Protein AF-M7AVD5-F1 (afdb_monomer)

Organism: Chelonia mydas (NCBI:txid8469)

Structure (mmCIF, N/CA/C/O backbone):
data_AF-M7AVD5-F1
#
_entry.id   AF-M7AVD5-F1
#
loop_
_atom_site.group_PDB
_atom_site.id
_atom_site.type_symbol
_atom_site.label_atom_id
_atom_site.label_alt_id
_atom_site.label_comp_id
_atom_site.label_asym_id
_atom_site.label_entity_id
_atom_site.label_seq_id
_atom_site.pdbx_PDB_ins_code
_atom_site.Cartn_x
_atom_site.Cartn_y
_atom_site.Cartn_z
_atom_site.occupancy
_atom_site.B_iso_or_equiv
_atom_site.auth_seq_id
_atom_site.auth_comp_id
_atom_site.auth_asym_id
_atom_site.auth_atom_id
_atom_site.pdbx_PDB_model_num
ATOM 1 N N . MET A 1 1 ? 17.396 69.192 25.937 1.00 38.56 1 MET A N 1
ATOM 2 C CA . MET A 1 1 ? 18.788 69.596 26.206 1.00 38.56 1 MET A CA 1
ATOM 3 C C . MET A 1 1 ? 19.619 69.116 25.026 1.00 38.56 1 MET A C 1
ATOM 5 O O . MET A 1 1 ? 19.446 67.977 24.615 1.00 38.56 1 MET A O 1
ATOM 9 N N . GLU A 1 2 ? 20.344 70.057 24.434 1.00 35.72 2 GLU A N 1
ATOM 10 C CA . GLU A 1 2 ? 21.166 70.060 23.205 1.00 35.72 2 GLU A CA 1
ATOM 11 C C . GLU A 1 2 ? 22.108 68.841 23.034 1.00 35.72 2 GLU A C 1
ATOM 13 O O . GLU A 1 2 ? 22.578 68.306 24.032 1.00 35.72 2 GLU A O 1
ATOM 18 N N . LEU A 1 3 ? 22.185 68.227 21.830 1.00 39.38 3 LEU A N 1
ATOM 19 C CA . LEU A 1 3 ? 23.203 68.387 20.743 1.00 39.38 3 LEU A CA 1
ATOM 20 C C . LEU A 1 3 ? 24.628 67.930 21.170 1.00 39.38 3 LEU A C 1
ATOM 22 O O . LEU A 1 3 ? 25.066 68.269 22.256 1.00 39.38 3 LEU A O 1
ATOM 26 N N . VAL A 1 4 ? 25.437 67.148 20.431 1.00 40.50 4 VAL A N 1
ATOM 27 C CA . VAL A 1 4 ? 25.905 67.208 19.022 1.00 40.50 4 VAL A CA 1
ATOM 28 C C . VAL A 1 4 ? 26.571 65.856 18.651 1.00 40.50 4 VAL A C 1
ATOM 30 O O . VAL A 1 4 ? 27.194 65.247 19.519 1.00 40.50 4 VAL A O 1
ATOM 33 N N . GLY A 1 5 ? 26.557 65.430 17.372 1.00 37.81 5 GLY A N 1
ATOM 34 C CA . GLY A 1 5 ? 27.506 64.404 16.884 1.00 37.81 5 GLY A CA 1
ATOM 35 C C . GLY A 1 5 ? 27.268 63.793 15.489 1.00 37.81 5 GLY A C 1
ATOM 36 O O . GLY A 1 5 ? 26.979 62.611 15.394 1.00 37.81 5 GLY A O 1
ATOM 37 N N . SER A 1 6 ? 27.381 64.615 14.440 1.00 35.84 6 SER A N 1
ATOM 38 C CA . SER A 1 6 ? 27.756 64.390 13.015 1.00 35.84 6 SER A CA 1
ATOM 39 C C . SER A 1 6 ? 28.260 62.975 12.601 1.00 35.84 6 SER A C 1
ATOM 41 O O . SER A 1 6 ? 29.034 62.375 13.329 1.00 35.84 6 SER A O 1
ATOM 43 N N . THR A 1 7 ? 28.006 62.381 11.421 1.00 38.31 7 THR A N 1
ATOM 44 C CA . THR A 1 7 ? 28.016 62.894 10.031 1.00 38.31 7 THR A CA 1
ATOM 45 C C . THR A 1 7 ? 27.301 61.933 9.052 1.00 38.31 7 THR A C 1
ATOM 47 O O . THR A 1 7 ? 27.215 60.729 9.272 1.00 38.31 7 THR A O 1
ATOM 50 N N . LEU A 1 8 ? 26.803 62.520 7.959 1.00 35.47 8 LEU A N 1
ATOM 51 C CA . LEU A 1 8 ? 26.083 61.950 6.812 1.00 35.47 8 LEU A CA 1
ATOM 52 C C . LEU A 1 8 ? 26.955 61.083 5.882 1.00 35.47 8 LEU A C 1
ATOM 54 O O . LEU A 1 8 ? 28.114 61.412 5.654 1.00 35.47 8 LEU A O 1
ATOM 58 N N . THR A 1 9 ? 26.343 60.122 5.177 1.00 35.19 9 THR A N 1
ATOM 59 C CA . THR A 1 9 ? 26.184 60.211 3.704 1.00 35.19 9 THR A CA 1
ATOM 60 C C . THR A 1 9 ? 25.235 59.145 3.147 1.00 35.19 9 THR A C 1
ATOM 62 O O . THR A 1 9 ? 25.399 57.947 3.347 1.00 35.19 9 THR A O 1
ATOM 65 N N . ALA A 1 10 ? 24.221 59.633 2.432 1.00 36.25 10 ALA A N 1
ATOM 66 C CA . ALA A 1 10 ? 23.346 58.880 1.547 1.00 36.25 10 ALA A CA 1
ATOM 67 C C . ALA A 1 10 ? 24.037 58.641 0.195 1.00 36.25 10 ALA A C 1
ATOM 69 O O . ALA A 1 10 ? 24.929 59.395 -0.197 1.00 36.25 10 ALA A O 1
ATOM 70 N N . THR A 1 11 ? 23.590 57.645 -0.569 1.00 33.12 11 THR A N 1
ATOM 71 C CA . THR A 1 11 ? 23.965 57.527 -1.985 1.00 33.12 11 THR A CA 1
ATOM 72 C C . THR A 1 11 ? 22.782 57.022 -2.806 1.00 33.12 11 THR A C 1
ATOM 74 O O . THR A 1 11 ? 22.319 55.901 -2.625 1.00 33.12 11 THR A O 1
ATOM 77 N N . TYR A 1 12 ? 22.319 57.874 -3.722 1.00 31.23 12 TYR A N 1
ATOM 78 C CA . TY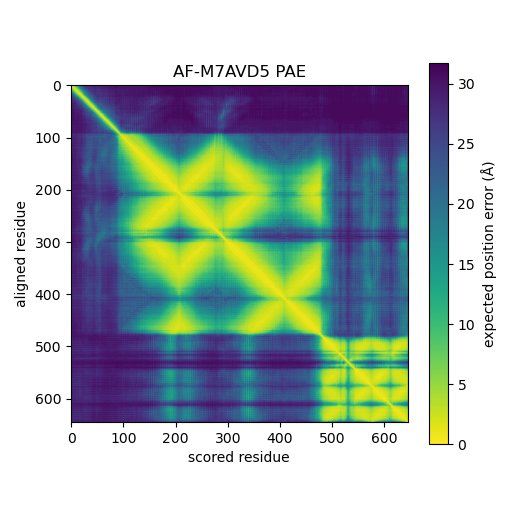R A 1 12 ? 21.482 57.533 -4.870 1.00 31.23 12 TYR A CA 1
ATOM 79 C C . TYR A 1 12 ? 22.213 57.978 -6.152 1.00 31.23 12 TYR A C 1
ATOM 81 O O . TYR A 1 12 ? 22.693 59.104 -6.222 1.00 31.23 12 TYR A O 1
ATOM 89 N N . ALA A 1 13 ? 22.230 57.070 -7.137 1.00 32.62 13 ALA A N 1
ATOM 90 C CA . ALA A 1 13 ? 22.280 57.248 -8.599 1.00 32.62 13 ALA A CA 1
ATOM 91 C C . ALA A 1 13 ? 23.453 57.994 -9.294 1.00 32.62 13 ALA A C 1
ATOM 93 O O . ALA A 1 13 ? 23.492 59.217 -9.334 1.00 32.62 13 ALA A O 1
ATOM 94 N N . HIS A 1 14 ? 24.296 57.254 -10.036 1.00 34.03 14 HIS A N 1
ATOM 95 C CA . HIS A 1 14 ? 24.237 57.141 -11.514 1.00 34.03 14 HIS A CA 1
ATOM 96 C C . HIS A 1 14 ? 25.253 56.094 -12.059 1.00 34.03 14 HIS A C 1
ATOM 98 O O . HIS A 1 14 ? 26.273 55.865 -11.411 1.00 34.03 14 HIS A O 1
ATOM 104 N N . PRO A 1 15 ? 25.012 55.453 -13.230 1.00 39.81 15 PRO A N 1
ATOM 105 C CA . PRO A 1 15 ? 25.784 54.298 -13.718 1.00 39.81 15 PRO A CA 1
ATOM 106 C C . PRO A 1 15 ? 26.650 54.557 -14.974 1.00 39.81 15 PRO A C 1
ATOM 108 O O . PRO A 1 15 ? 26.273 55.342 -15.846 1.00 39.81 15 PRO A O 1
ATOM 111 N N . ARG A 1 16 ? 27.759 53.804 -15.115 1.00 35.03 16 ARG A N 1
ATOM 112 C CA . ARG A 1 16 ? 28.437 53.393 -16.381 1.00 35.03 16 ARG A CA 1
ATOM 113 C C . ARG A 1 16 ? 29.648 52.471 -16.081 1.00 35.03 16 ARG A C 1
ATOM 115 O O . ARG A 1 16 ? 30.243 52.680 -15.030 1.00 35.03 16 ARG A O 1
ATOM 122 N N . PRO A 1 17 ? 30.168 51.627 -17.008 1.00 42.22 17 PRO A N 1
ATOM 123 C CA . PRO A 1 17 ? 29.560 50.804 -18.068 1.00 42.22 17 PRO A CA 1
ATOM 124 C C . PRO A 1 17 ? 29.868 49.276 -17.936 1.00 42.22 17 PRO A C 1
ATOM 126 O O . PRO A 1 17 ? 30.712 48.849 -17.160 1.00 42.22 17 PRO A O 1
ATOM 129 N N . THR A 1 18 ? 29.154 48.492 -18.755 1.00 38.62 18 THR A N 1
ATOM 130 C CA . THR A 1 18 ? 29.272 47.072 -19.214 1.00 38.62 18 THR A CA 1
ATOM 131 C C . THR A 1 18 ? 30.694 46.531 -19.524 1.00 38.62 18 THR A C 1
ATOM 133 O O . THR A 1 18 ? 31.583 47.375 -19.629 1.00 38.62 18 THR A O 1
ATOM 136 N N . PRO A 1 19 ? 30.937 45.219 -19.846 1.00 44.91 19 PRO A N 1
ATOM 137 C CA . PRO A 1 19 ? 29.983 44.164 -20.284 1.00 44.91 19 PRO A CA 1
ATOM 138 C C . PRO A 1 19 ? 30.159 42.738 -19.664 1.00 44.91 19 PRO A C 1
ATOM 140 O O . PRO A 1 19 ? 31.247 42.324 -19.289 1.00 44.91 19 PRO A O 1
ATOM 143 N N . THR A 1 20 ? 29.050 42.059 -19.329 1.00 34.69 20 THR A N 1
ATOM 144 C CA . THR A 1 20 ? 28.367 40.924 -20.023 1.00 34.69 20 THR A CA 1
ATOM 145 C C . THR A 1 20 ? 28.875 39.518 -19.681 1.00 34.69 20 THR A C 1
ATOM 147 O O . THR A 1 20 ? 29.971 39.139 -20.076 1.00 34.69 20 THR A O 1
ATOM 150 N N . ASN A 1 21 ? 28.018 38.711 -19.042 1.00 30.88 21 ASN A N 1
ATOM 151 C CA . ASN A 1 21 ? 27.423 37.499 -19.635 1.00 30.88 21 ASN A CA 1
ATOM 152 C C . ASN A 1 21 ? 26.519 36.806 -18.600 1.00 30.88 21 ASN A C 1
ATOM 154 O O . ASN A 1 21 ? 26.961 35.974 -17.816 1.00 30.88 21 ASN A O 1
ATOM 158 N N . PHE A 1 22 ? 25.236 37.172 -18.612 1.00 33.19 22 PHE A N 1
ATOM 159 C CA . PHE A 1 22 ? 24.146 36.390 -18.030 1.00 33.19 22 PHE A CA 1
ATOM 160 C C . PHE A 1 22 ? 23.340 35.811 -19.194 1.00 33.19 22 PHE A C 1
ATOM 162 O O . PHE A 1 22 ? 22.917 36.554 -20.078 1.00 33.19 22 PHE A O 1
ATOM 169 N N . LEU A 1 23 ? 23.131 34.498 -19.183 1.00 40.25 23 LEU A N 1
ATOM 170 C CA . LEU A 1 23 ? 22.138 33.822 -20.014 1.00 40.25 23 LEU A CA 1
ATOM 171 C C . LEU A 1 23 ? 20.784 33.865 -19.294 1.00 40.25 23 LEU A C 1
ATOM 173 O O . LEU A 1 23 ? 20.727 33.580 -18.095 1.00 40.25 23 LEU A O 1
ATOM 177 N N . PRO A 1 24 ? 19.693 34.144 -20.022 1.00 39.97 24 PRO A N 1
ATOM 178 C CA . PRO A 1 24 ? 18.481 33.368 -19.809 1.00 39.97 24 PRO A CA 1
ATOM 179 C C . PRO A 1 24 ? 17.849 32.867 -21.115 1.00 39.97 24 PRO A C 1
ATOM 181 O O . PRO A 1 24 ? 18.171 33.293 -22.222 1.00 39.97 24 PRO A O 1
ATOM 184 N N . ALA A 1 25 ? 16.956 31.904 -20.910 1.00 37.09 25 ALA A N 1
ATOM 185 C CA . ALA A 1 25 ? 16.244 31.082 -21.875 1.00 37.09 25 ALA A CA 1
ATOM 186 C C . ALA A 1 25 ? 15.448 31.845 -22.948 1.00 37.09 25 ALA A C 1
ATOM 188 O O . ALA A 1 25 ? 14.912 32.917 -22.688 1.00 37.09 25 ALA A O 1
ATOM 189 N N . ILE A 1 26 ? 15.271 31.208 -24.109 1.00 29.48 26 ILE A N 1
ATOM 190 C CA . ILE A 1 26 ? 13.985 30.758 -24.676 1.00 29.48 26 ILE A CA 1
ATOM 191 C C . ILE A 1 26 ? 14.269 30.083 -26.027 1.00 29.48 26 ILE A C 1
ATOM 193 O O . ILE A 1 26 ? 15.200 30.442 -26.739 1.00 29.48 26 ILE A O 1
ATOM 197 N N . SER A 1 27 ? 13.450 29.068 -26.298 1.00 37.88 27 SER A N 1
ATOM 198 C CA . SER A 1 27 ? 12.998 28.496 -27.565 1.00 37.88 27 SER A CA 1
ATOM 199 C C . SER A 1 27 ? 13.450 29.116 -28.897 1.00 37.88 27 SER A C 1
ATOM 201 O O . SER A 1 27 ? 13.664 30.312 -29.039 1.00 37.88 27 SER A O 1
ATOM 203 N N . THR A 1 28 ? 13.353 28.267 -29.925 1.00 35.06 28 THR A N 1
ATOM 204 C CA . THR A 1 28 ? 13.344 28.570 -31.369 1.00 35.06 28 THR A CA 1
ATOM 205 C C . THR A 1 28 ? 14.694 28.884 -32.014 1.00 35.06 28 THR A C 1
ATOM 207 O O . THR A 1 28 ? 15.083 30.033 -32.109 1.00 35.06 28 THR A O 1
ATOM 210 N N . MET A 1 29 ? 15.348 27.847 -32.552 1.00 32.09 29 MET A N 1
ATOM 211 C CA . MET A 1 29 ? 16.088 27.875 -33.830 1.00 32.09 29 MET A CA 1
ATOM 212 C C . MET A 1 29 ? 16.245 26.423 -34.312 1.00 32.09 29 MET A C 1
ATOM 214 O O . MET A 1 29 ? 17.202 25.731 -33.999 1.00 32.09 29 MET A O 1
ATOM 218 N N . ALA A 1 30 ? 15.209 25.845 -34.912 1.00 35.34 30 ALA A N 1
ATOM 219 C CA . ALA A 1 30 ? 15.134 25.726 -36.367 1.00 35.34 30 ALA A CA 1
ATOM 220 C C . ALA A 1 30 ? 15.980 26.735 -37.185 1.00 35.34 30 ALA A C 1
ATOM 222 O O . ALA A 1 30 ? 15.792 27.946 -37.121 1.00 35.34 30 ALA A O 1
ATOM 223 N N . SER A 1 31 ? 16.814 26.159 -38.054 1.00 32.69 31 SER A N 1
ATOM 224 C CA . SER A 1 31 ? 17.496 26.726 -39.229 1.00 32.69 31 SER A CA 1
ATOM 225 C C . SER A 1 31 ? 18.786 27.539 -39.020 1.00 32.69 31 SER A C 1
ATOM 227 O O . SER A 1 31 ? 18.778 28.653 -38.515 1.00 32.69 31 SER A O 1
ATOM 229 N N . SER A 1 32 ? 19.898 27.000 -39.539 1.00 28.66 32 SER A N 1
ATOM 230 C CA . SER A 1 32 ? 20.683 27.654 -40.600 1.00 28.66 32 SER A CA 1
ATOM 231 C C . SER A 1 32 ? 21.787 26.717 -41.119 1.00 28.66 32 SER A C 1
ATOM 233 O O . SER A 1 32 ? 22.949 26.839 -40.746 1.00 28.66 32 SER A O 1
ATOM 235 N N . TYR A 1 33 ? 21.443 25.825 -42.051 1.00 31.14 33 TYR A N 1
ATOM 236 C CA . TYR A 1 33 ? 22.344 25.548 -43.171 1.00 31.14 33 TYR A CA 1
ATOM 237 C C . TYR A 1 33 ? 21.675 26.104 -44.423 1.00 31.14 33 TYR A C 1
ATOM 239 O O . TYR A 1 33 ? 20.628 25.639 -44.871 1.00 31.14 33 TYR A O 1
ATOM 247 N N . LYS A 1 34 ? 22.257 27.192 -44.932 1.00 31.36 34 LYS A N 1
ATOM 248 C CA . LYS A 1 34 ? 21.858 27.841 -46.177 1.00 31.36 34 LYS A CA 1
ATOM 249 C C . LYS A 1 34 ? 22.024 26.862 -47.335 1.00 31.36 34 LYS A C 1
ATOM 251 O O . LYS A 1 34 ? 23.136 26.599 -47.779 1.00 31.36 34 LYS A O 1
ATOM 256 N N . ASN A 1 35 ? 20.890 26.427 -47.870 1.00 31.03 35 ASN A N 1
ATOM 257 C CA . ASN A 1 35 ? 20.761 26.001 -49.253 1.00 31.03 35 ASN A CA 1
ATOM 258 C C . ASN A 1 35 ? 21.130 27.157 -50.201 1.00 31.03 35 ASN A C 1
ATOM 260 O O . ASN A 1 35 ? 20.601 28.264 -50.090 1.00 31.03 35 ASN A O 1
ATOM 264 N N . ARG A 1 36 ? 21.976 26.869 -51.193 1.00 30.56 36 ARG A N 1
ATOM 265 C CA . ARG A 1 36 ? 21.891 27.466 -52.533 1.00 30.56 36 ARG A CA 1
ATOM 266 C C . ARG A 1 36 ? 21.645 26.332 -53.520 1.00 30.56 36 ARG A C 1
ATOM 268 O O . ARG A 1 36 ? 22.597 25.798 -54.064 1.00 30.56 36 ARG A O 1
ATOM 275 N N . PHE A 1 37 ? 20.380 26.018 -53.775 1.00 34.75 37 PHE A N 1
ATOM 276 C CA . PHE A 1 37 ? 19.940 25.485 -55.064 1.00 34.75 37 PHE A CA 1
ATOM 277 C C . PHE A 1 37 ? 18.554 26.064 -55.384 1.00 34.75 37 PHE A C 1
ATOM 279 O O . PHE A 1 37 ? 17.752 26.250 -54.465 1.00 34.75 37 PHE A O 1
ATOM 286 N N . PRO A 1 38 ? 18.292 26.441 -56.646 1.00 41.75 38 PRO A N 1
ATOM 287 C CA . PRO A 1 38 ? 17.075 27.143 -57.020 1.00 41.75 38 PRO A CA 1
ATOM 288 C C . PRO A 1 38 ? 15.863 26.205 -57.053 1.00 41.75 38 PRO A C 1
ATOM 290 O O . PRO A 1 38 ? 15.919 25.095 -57.578 1.00 41.75 38 PRO A O 1
ATOM 293 N N . HIS A 1 39 ? 14.761 26.711 -56.501 1.00 28.83 39 HIS A N 1
ATOM 294 C CA . HIS A 1 39 ? 13.412 26.159 -56.576 1.00 28.83 39 HIS A CA 1
ATOM 295 C C . HIS A 1 39 ? 12.885 26.086 -58.016 1.00 28.83 39 HIS A C 1
ATOM 297 O O . HIS A 1 39 ? 13.077 27.029 -58.777 1.00 28.83 39 HIS A O 1
ATOM 303 N N . TYR A 1 40 ? 12.090 25.055 -58.318 1.00 33.38 40 TYR A N 1
ATOM 304 C CA . TYR A 1 40 ? 10.681 25.231 -58.696 1.00 33.38 40 TYR A CA 1
ATOM 305 C C . TYR A 1 40 ? 9.860 23.985 -58.321 1.00 33.38 40 TYR A C 1
ATOM 307 O O . TYR A 1 40 ? 10.399 22.899 -58.127 1.00 33.38 40 TYR A O 1
ATOM 315 N N . SER A 1 41 ? 8.568 24.208 -58.111 1.00 28.72 41 SER A N 1
ATOM 316 C CA . SER A 1 41 ? 7.662 23.494 -57.210 1.00 28.72 41 SER A CA 1
ATOM 317 C C . SER A 1 41 ? 6.415 22.924 -57.913 1.00 28.72 41 SER A C 1
ATOM 319 O O . SER A 1 41 ? 6.153 23.255 -59.065 1.00 28.72 41 SER A O 1
ATOM 321 N N . LEU A 1 42 ? 5.630 22.166 -57.119 1.00 32.44 42 LEU A N 1
ATOM 322 C CA . LEU A 1 42 ? 4.251 21.652 -57.295 1.00 32.44 42 LEU A CA 1
ATOM 323 C C . LEU A 1 42 ? 4.088 20.269 -57.989 1.00 32.44 42 LEU A C 1
ATOM 325 O O . LEU A 1 42 ? 4.694 20.032 -59.019 1.00 32.44 42 LEU A O 1
ATOM 329 N N . THR A 1 43 ? 3.262 19.307 -57.525 1.00 30.28 43 THR A N 1
ATOM 330 C CA . THR A 1 43 ? 2.308 19.252 -56.390 1.00 30.28 43 THR A CA 1
ATOM 331 C C . THR A 1 43 ? 1.677 17.840 -56.224 1.00 30.28 43 THR A C 1
ATOM 333 O O . THR A 1 43 ? 1.374 17.201 -57.221 1.00 30.28 43 THR A O 1
ATOM 336 N N . HIS A 1 44 ? 1.478 17.402 -54.968 1.00 29.38 44 HIS A N 1
ATOM 337 C CA . HIS A 1 44 ? 0.552 16.391 -54.386 1.00 29.38 44 HIS A CA 1
ATOM 338 C C . HIS A 1 44 ? 0.027 15.143 -55.157 1.00 29.38 44 HIS A C 1
ATOM 340 O O . HIS A 1 44 ? -0.797 15.246 -56.056 1.00 29.38 44 HIS A O 1
ATOM 346 N N . SER A 1 45 ? 0.279 13.961 -54.562 1.00 30.28 45 SER A N 1
ATOM 347 C CA . SER A 1 45 ? -0.697 13.050 -53.894 1.00 30.28 45 SER A CA 1
ATOM 348 C C . SER A 1 45 ? -0.621 11.547 -54.248 1.00 30.28 45 SER A C 1
ATOM 350 O O . SER A 1 45 ? -0.718 11.154 -55.399 1.00 30.28 45 SER A O 1
ATOM 352 N N . LEU A 1 46 ? -0.501 10.760 -53.165 1.00 35.16 46 LEU A N 1
ATOM 353 C CA . LEU A 1 46 ? -1.099 9.452 -52.831 1.00 35.16 46 LEU A CA 1
ATOM 354 C C . LEU A 1 46 ? -0.966 8.215 -53.752 1.00 35.16 46 LEU A C 1
ATOM 356 O O . LEU A 1 46 ? -1.302 8.218 -54.927 1.00 35.16 46 LEU A O 1
ATOM 360 N N . SER A 1 47 ? -0.702 7.096 -53.058 1.00 28.14 47 SER A N 1
ATOM 361 C CA . SER A 1 47 ? -0.963 5.676 -53.376 1.00 28.14 47 SER A CA 1
ATOM 362 C C . SER A 1 47 ? 0.081 4.867 -54.178 1.00 28.14 47 SER A C 1
ATOM 364 O O . SER A 1 47 ? 0.456 5.185 -55.298 1.00 28.14 47 SER A O 1
ATOM 366 N N . LEU A 1 48 ? 0.533 3.779 -53.533 1.00 32.91 48 LEU A N 1
ATOM 367 C CA . LEU A 1 48 ? 1.211 2.572 -54.058 1.00 32.91 48 LEU A CA 1
ATOM 368 C C . LEU A 1 48 ? 0.405 1.919 -55.221 1.00 32.91 48 LEU A C 1
ATOM 370 O O . LEU A 1 48 ? -0.764 2.278 -55.355 1.00 32.91 48 LEU A O 1
ATOM 374 N N . PRO A 1 49 ? 0.848 0.843 -55.931 1.00 45.50 49 PRO A N 1
ATOM 375 C CA . PRO A 1 49 ? 2.176 0.238 -56.156 1.00 45.50 49 PRO A CA 1
ATOM 376 C C . PRO A 1 49 ? 2.473 -0.117 -57.654 1.00 45.50 49 PRO A C 1
ATOM 378 O O . PRO A 1 49 ? 1.588 -0.192 -58.491 1.00 45.50 49 PRO A O 1
ATOM 381 N N . TRP A 1 50 ? 3.724 -0.503 -57.941 1.00 25.73 50 TRP A N 1
ATOM 382 C CA . TRP A 1 50 ? 4.146 -1.472 -58.983 1.00 25.73 50 TRP A CA 1
ATOM 383 C C . TRP A 1 50 ? 4.046 -1.189 -60.514 1.00 25.73 50 TRP A C 1
ATOM 385 O O . TRP A 1 50 ? 2.981 -1.107 -61.110 1.00 25.73 50 TRP A O 1
ATOM 395 N N . ARG A 1 51 ? 5.236 -1.374 -61.127 1.00 34.94 51 ARG A N 1
ATOM 396 C CA . ARG A 1 51 ? 5.618 -1.957 -62.443 1.00 34.94 51 ARG A CA 1
ATOM 397 C C . ARG A 1 51 ? 5.802 -1.100 -63.714 1.00 34.94 51 ARG A C 1
ATOM 399 O O . ARG A 1 51 ? 5.196 -0.049 -63.860 1.00 34.94 51 ARG A O 1
ATOM 406 N N . PRO A 1 52 ? 6.720 -1.551 -64.612 1.00 51.22 52 PRO A N 1
ATOM 407 C CA . PRO A 1 52 ? 7.445 -0.697 -65.542 1.00 51.22 52 PRO A CA 1
ATOM 408 C C . PRO A 1 52 ? 6.907 -0.784 -66.975 1.00 51.22 52 PRO A C 1
ATOM 410 O O . PRO A 1 52 ? 6.454 -1.835 -67.425 1.00 51.22 52 PRO A O 1
ATOM 413 N N . SER A 1 53 ? 7.095 0.289 -67.735 1.00 30.17 53 SER A N 1
ATOM 414 C CA . SER A 1 53 ? 7.055 0.259 -69.198 1.00 30.17 53 SER A CA 1
ATOM 415 C C . SER A 1 53 ? 8.170 1.164 -69.722 1.00 30.17 53 SER A C 1
ATOM 417 O O . SER A 1 53 ? 8.154 2.375 -69.526 1.00 30.17 53 SER A O 1
ATOM 419 N N . THR A 1 54 ? 9.271 0.562 -70.166 1.00 36.25 54 THR A N 1
ATOM 420 C CA . THR A 1 54 ? 9.656 0.509 -71.586 1.00 36.25 54 THR A CA 1
ATOM 421 C C . THR A 1 54 ? 9.804 1.879 -72.236 1.00 36.25 54 THR A C 1
ATOM 423 O O . THR A 1 54 ? 8.831 2.425 -72.737 1.00 36.25 54 THR A O 1
ATOM 426 N N . TYR A 1 55 ? 11.044 2.350 -72.366 1.00 31.17 55 TYR A N 1
ATOM 427 C CA . TYR A 1 55 ? 11.460 3.024 -73.591 1.00 31.17 55 TYR A CA 1
ATOM 428 C C . TYR A 1 55 ? 12.933 2.735 -73.888 1.00 31.17 55 TYR A C 1
ATOM 430 O O . TYR A 1 55 ? 13.831 2.983 -73.089 1.00 31.17 55 TYR A O 1
ATOM 438 N N . TYR A 1 56 ? 13.137 2.168 -75.073 1.00 33.56 56 TYR A N 1
ATOM 439 C CA . TYR A 1 56 ? 14.406 2.040 -75.771 1.00 33.56 56 TYR A CA 1
ATOM 440 C C . TYR A 1 56 ? 15.100 3.406 -75.893 1.00 33.56 56 TYR A C 1
ATOM 442 O O . TYR A 1 56 ? 14.522 4.332 -76.461 1.00 33.56 56 TYR A O 1
ATOM 450 N N . LYS A 1 57 ? 16.393 3.476 -75.556 1.00 30.69 57 LYS A N 1
ATOM 451 C CA . LYS A 1 57 ? 17.394 3.883 -76.551 1.00 30.69 57 LYS A CA 1
ATOM 452 C C . LYS A 1 57 ? 18.795 3.398 -76.192 1.00 30.69 57 LYS A C 1
ATOM 454 O O . LYS A 1 57 ? 19.280 3.530 -75.078 1.00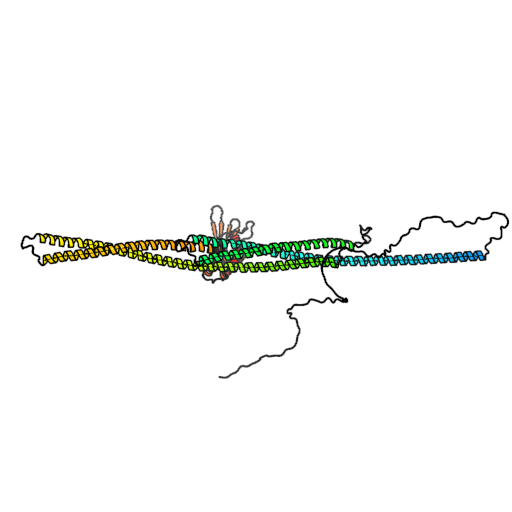 30.69 57 LYS A O 1
ATOM 459 N N . VAL A 1 58 ? 19.384 2.806 -77.218 1.00 34.38 58 VAL A N 1
ATOM 460 C CA . VAL A 1 58 ? 20.686 2.161 -77.328 1.00 34.38 58 VAL A CA 1
ATOM 461 C C . VAL A 1 58 ? 21.798 3.206 -77.414 1.00 34.38 58 VAL A C 1
ATOM 463 O O . VAL A 1 58 ? 21.686 4.132 -78.211 1.00 34.38 58 VAL A O 1
ATOM 466 N N . ALA A 1 59 ? 22.888 2.985 -76.675 1.00 30.34 59 ALA A N 1
ATOM 467 C CA . ALA A 1 59 ? 24.261 3.281 -77.097 1.00 30.34 59 ALA A CA 1
ATOM 468 C C . ALA A 1 59 ? 25.242 2.552 -76.160 1.00 30.34 59 ALA A C 1
ATOM 470 O O . ALA A 1 59 ? 25.778 3.126 -75.216 1.00 30.34 59 ALA A O 1
ATOM 471 N N . ALA A 1 60 ? 25.454 1.258 -76.405 1.00 34.41 60 ALA A N 1
ATOM 472 C CA . ALA A 1 60 ? 26.576 0.529 -75.829 1.00 34.41 60 ALA A CA 1
ATOM 473 C C . ALA A 1 60 ? 27.795 0.747 -76.734 1.00 34.41 60 ALA A C 1
ATOM 475 O O . ALA A 1 60 ? 27.824 0.251 -77.858 1.00 34.41 60 ALA A O 1
ATOM 476 N N . ILE A 1 61 ? 28.796 1.485 -76.256 1.00 36.00 61 ILE A N 1
ATOM 477 C CA . ILE A 1 61 ? 30.125 1.491 -76.869 1.00 36.00 61 ILE A CA 1
ATOM 478 C C . ILE A 1 61 ? 30.937 0.432 -76.130 1.00 36.00 61 ILE A C 1
ATOM 480 O O . ILE A 1 61 ? 31.420 0.655 -75.023 1.00 36.00 61 ILE A O 1
ATOM 484 N N . THR A 1 62 ? 31.042 -0.749 -76.733 1.00 33.91 62 THR A N 1
ATOM 485 C CA . THR A 1 62 ? 32.030 -1.766 -76.357 1.00 33.91 62 THR A CA 1
ATOM 486 C C . THR A 1 62 ? 33.266 -1.588 -77.245 1.00 33.91 62 THR A C 1
ATOM 488 O O . THR A 1 62 ? 33.119 -1.468 -78.464 1.00 33.91 62 THR A O 1
ATOM 491 N N . PRO A 1 63 ? 34.489 -1.577 -76.687 1.00 38.81 63 PRO A N 1
ATOM 492 C CA . PRO A 1 63 ? 35.704 -1.556 -77.487 1.00 38.81 63 PRO A CA 1
ATOM 493 C C . PRO A 1 63 ? 35.907 -2.940 -78.111 1.00 38.81 63 PRO A C 1
ATOM 495 O O . PRO A 1 63 ? 36.040 -3.946 -77.416 1.00 38.81 63 PRO A O 1
ATOM 498 N N . THR A 1 64 ? 35.906 -2.997 -79.441 1.00 33.06 64 THR A N 1
ATOM 499 C CA . THR A 1 64 ? 36.167 -4.234 -80.181 1.00 33.06 64 THR A CA 1
ATOM 500 C C . THR A 1 64 ? 37.677 -4.459 -80.246 1.00 33.06 64 THR A C 1
ATOM 502 O O . THR A 1 64 ? 38.376 -3.791 -81.003 1.00 33.06 64 THR A O 1
ATOM 505 N N . LEU A 1 65 ? 38.186 -5.407 -79.456 1.00 43.50 65 LEU A N 1
ATOM 506 C CA . LEU A 1 65 ? 39.463 -6.068 -79.725 1.00 43.50 65 LEU A CA 1
ATOM 507 C C . LEU A 1 65 ? 39.237 -7.054 -80.877 1.00 43.50 65 LEU A C 1
ATOM 509 O O . LEU A 1 65 ? 38.658 -8.120 -80.678 1.00 43.50 65 LEU A O 1
ATOM 513 N N . ALA A 1 66 ? 39.668 -6.687 -82.083 1.00 30.91 66 ALA A N 1
ATOM 514 C CA . ALA A 1 66 ? 39.705 -7.595 -83.223 1.00 30.91 66 ALA A CA 1
ATOM 515 C C . ALA A 1 66 ? 41.130 -8.161 -83.400 1.00 30.91 66 ALA A C 1
ATOM 517 O O . ALA A 1 66 ? 42.076 -7.383 -83.544 1.00 30.91 66 ALA A O 1
ATOM 518 N N . PRO A 1 67 ? 41.307 -9.495 -83.422 1.00 39.50 67 PRO A N 1
ATOM 519 C CA . PRO A 1 67 ? 42.550 -10.138 -83.824 1.00 39.50 67 PRO A CA 1
ATOM 520 C C . PRO A 1 67 ? 42.582 -10.271 -85.353 1.00 39.50 67 PRO A C 1
ATOM 522 O O . PRO A 1 67 ? 41.762 -10.976 -85.942 1.00 39.50 67 PRO A O 1
ATOM 525 N N . PHE A 1 68 ? 43.536 -9.624 -86.025 1.00 31.28 68 PHE A N 1
ATOM 526 C CA . PHE A 1 68 ? 43.739 -9.837 -87.460 1.00 31.28 68 PHE A CA 1
ATOM 527 C C . PHE A 1 68 ? 44.556 -11.110 -87.703 1.00 31.28 68 PHE A C 1
ATOM 529 O O . PHE A 1 68 ? 45.779 -11.089 -87.797 1.00 31.28 68 PHE A O 1
ATOM 536 N N . SER A 1 69 ? 43.852 -12.233 -87.846 1.00 33.94 69 SER A N 1
ATOM 537 C CA . SER A 1 69 ? 44.345 -13.396 -88.584 1.00 33.94 69 SER A CA 1
ATOM 538 C C . SER A 1 69 ? 43.181 -14.091 -89.293 1.00 33.94 69 SER A C 1
ATOM 540 O O . SER A 1 69 ? 42.305 -14.641 -88.628 1.00 33.94 69 SER A O 1
ATOM 542 N N . LYS A 1 70 ? 43.165 -14.041 -90.633 1.00 31.28 70 LYS A N 1
ATOM 543 C CA . LYS A 1 70 ? 42.983 -15.182 -91.554 1.00 31.28 70 LYS A CA 1
ATOM 544 C C . LYS A 1 70 ? 42.781 -14.715 -93.002 1.00 31.28 70 LYS A C 1
ATOM 546 O O . LYS A 1 70 ? 41.883 -13.951 -93.328 1.00 31.28 70 LYS A O 1
ATOM 551 N N . SER A 1 71 ? 43.655 -15.250 -93.848 1.00 30.94 71 SER A N 1
ATOM 552 C CA . SER A 1 71 ? 43.437 -15.693 -95.230 1.00 30.94 71 SER A CA 1
ATOM 553 C C . SER A 1 71 ? 41.972 -15.825 -95.691 1.00 30.94 71 SER A C 1
ATOM 555 O O . SER A 1 71 ? 41.209 -16.577 -95.091 1.00 30.94 71 SER A O 1
ATOM 557 N N . SER A 1 72 ? 41.605 -15.276 -96.851 1.00 31.59 72 SER A N 1
ATOM 558 C CA . SER A 1 72 ? 41.678 -15.984 -98.147 1.00 31.59 72 SER A CA 1
ATOM 559 C C . SER A 1 72 ? 40.903 -15.261 -99.268 1.00 31.59 72 SER A C 1
ATOM 561 O O . SER A 1 72 ? 39.765 -14.855 -99.093 1.00 31.59 72 SER A O 1
ATOM 563 N N . GLN A 1 73 ? 41.591 -15.150 -100.411 1.00 33.94 73 GLN A N 1
ATOM 564 C CA . GLN A 1 73 ? 41.138 -15.326 -101.801 1.00 33.94 73 GLN A CA 1
ATOM 565 C C . GLN A 1 73 ? 39.944 -14.540 -102.383 1.00 33.94 73 GLN A C 1
ATOM 567 O O . GLN A 1 73 ? 38.800 -14.647 -101.965 1.00 33.94 73 GLN A O 1
ATOM 572 N N . GLY A 1 74 ? 40.251 -13.873 -103.502 1.00 34.34 74 GLY A N 1
ATOM 573 C CA . GLY A 1 74 ? 39.334 -13.232 -104.447 1.00 34.34 74 GLY A CA 1
ATOM 574 C C . GLY A 1 74 ? 40.129 -12.346 -105.420 1.00 34.34 74 GLY A C 1
ATOM 575 O O . GLY A 1 74 ? 40.136 -11.135 -105.276 1.00 34.34 74 GLY A O 1
ATOM 576 N N . LEU A 1 75 ? 41.096 -12.903 -106.163 1.00 34.97 75 LEU A N 1
ATOM 577 C CA . LEU A 1 75 ? 40.984 -13.189 -107.606 1.00 34.97 75 LEU A CA 1
ATOM 578 C C . LEU A 1 75 ? 40.618 -11.968 -108.473 1.00 34.97 75 LEU A C 1
ATOM 580 O O . LEU A 1 75 ? 39.463 -11.790 -108.842 1.00 34.97 75 LEU A O 1
ATOM 584 N N . THR A 1 76 ? 41.640 -11.230 -108.923 1.00 33.72 76 THR A N 1
ATOM 585 C CA . THR A 1 76 ? 41.637 -10.548 -110.230 1.00 33.72 76 THR A CA 1
ATOM 586 C C . THR A 1 76 ? 43.001 -10.668 -110.927 1.00 33.72 76 THR A C 1
ATOM 588 O O . THR A 1 76 ? 43.991 -10.032 -110.589 1.00 33.72 76 THR A O 1
ATOM 591 N N . GLN A 1 77 ? 42.995 -11.561 -111.918 1.00 33.56 77 GLN A N 1
ATOM 592 C CA . GLN A 1 77 ? 43.654 -11.507 -113.226 1.00 33.56 77 GLN A CA 1
ATOM 593 C C . GLN A 1 77 ? 45.180 -11.314 -113.325 1.00 33.56 77 GLN A C 1
ATOM 595 O O . GLN A 1 77 ? 45.708 -10.258 -113.665 1.00 33.56 77 GLN A O 1
ATOM 600 N N . SER A 1 78 ? 45.861 -12.454 -113.204 1.00 33.50 78 SER A N 1
ATOM 601 C CA . SER A 1 78 ? 47.115 -12.757 -113.896 1.00 33.50 78 SER A CA 1
ATOM 602 C C . SER A 1 78 ? 46.944 -12.605 -115.418 1.00 33.50 78 SER A C 1
ATOM 604 O O . SER A 1 78 ? 46.127 -13.301 -116.026 1.00 33.50 78 SER A O 1
ATOM 606 N N . LYS A 1 79 ? 47.711 -11.704 -116.043 1.00 39.31 79 LYS A N 1
ATOM 607 C CA . LYS A 1 79 ? 47.999 -11.758 -117.483 1.00 39.31 79 LYS A CA 1
ATOM 608 C C . LYS A 1 79 ? 49.274 -12.575 -117.671 1.00 39.31 79 LYS A C 1
ATOM 610 O O . LYS A 1 79 ? 50.333 -12.195 -117.180 1.00 39.31 79 LYS A O 1
ATOM 615 N N . MET A 1 80 ? 49.140 -13.696 -118.379 1.00 34.25 80 MET A N 1
ATOM 616 C CA . MET A 1 80 ? 50.253 -14.525 -118.831 1.00 34.25 80 MET A CA 1
ATOM 617 C C . MET A 1 80 ? 51.277 -13.714 -119.637 1.00 34.25 80 MET A C 1
ATOM 619 O O . MET A 1 80 ? 50.920 -12.889 -120.478 1.00 34.25 80 MET A O 1
ATOM 623 N N . LEU A 1 81 ? 52.548 -14.038 -119.406 1.00 39.97 81 LEU A N 1
ATOM 624 C CA . LEU A 1 81 ? 53.677 -13.782 -120.297 1.00 39.97 81 LEU A CA 1
ATOM 625 C C . LEU A 1 81 ? 53.473 -14.479 -121.657 1.00 39.97 81 LEU A C 1
ATOM 627 O O . LEU A 1 81 ? 53.094 -15.652 -121.667 1.00 39.97 81 LEU A O 1
ATOM 631 N N . PRO A 1 82 ? 53.828 -13.852 -122.792 1.00 46.16 82 PRO A N 1
ATOM 632 C CA . PRO A 1 82 ? 54.190 -14.585 -123.993 1.00 46.16 82 PRO A CA 1
ATOM 633 C C . PRO A 1 82 ? 55.663 -15.011 -123.907 1.00 46.16 82 PRO A C 1
ATOM 635 O O . PRO A 1 82 ? 56.564 -14.184 -123.787 1.00 46.16 82 PRO A O 1
ATOM 638 N N . PHE A 1 83 ? 55.913 -16.314 -124.010 1.00 41.38 83 PHE A N 1
ATOM 639 C CA . PHE A 1 83 ? 57.216 -16.851 -124.387 1.00 41.38 83 PHE A CA 1
ATOM 640 C C . PHE A 1 83 ? 57.318 -16.828 -125.914 1.00 41.38 83 PHE A C 1
ATOM 642 O O . PHE A 1 83 ? 56.636 -17.632 -126.535 1.00 41.38 83 PHE A O 1
ATOM 649 N N . VAL A 1 84 ? 58.161 -15.961 -126.498 1.00 40.38 84 VAL A N 1
ATOM 650 C CA . VAL A 1 84 ? 59.028 -16.298 -127.649 1.00 40.38 84 VAL A CA 1
ATOM 651 C C . VAL A 1 84 ? 60.244 -15.351 -127.700 1.00 40.38 84 VAL A C 1
ATOM 653 O O . VAL A 1 84 ? 60.105 -14.133 -127.707 1.00 40.38 84 VAL A O 1
ATOM 656 N N . SER A 1 85 ? 61.412 -15.972 -127.880 1.00 38.06 85 SER A N 1
ATOM 657 C CA . SER A 1 85 ? 62.623 -15.498 -128.572 1.00 38.06 85 SER A CA 1
ATOM 658 C C . SER A 1 85 ? 63.751 -14.810 -127.791 1.00 38.06 85 SER A C 1
ATOM 660 O O . SER A 1 85 ? 63.751 -13.615 -127.507 1.00 38.06 85 SER A O 1
ATOM 662 N N . ASN A 1 86 ? 64.812 -15.598 -127.586 1.00 51.34 86 ASN A N 1
ATOM 663 C CA . ASN A 1 86 ? 66.189 -15.163 -127.375 1.00 51.34 86 ASN A CA 1
ATOM 664 C C . ASN A 1 86 ? 66.627 -14.151 -128.446 1.00 51.34 86 ASN A C 1
ATOM 666 O O . ASN A 1 86 ? 66.875 -14.552 -129.582 1.00 51.34 86 ASN A O 1
ATOM 670 N N . ARG A 1 87 ? 66.791 -12.877 -128.062 1.00 45.38 87 ARG A N 1
ATOM 671 C CA . ARG A 1 87 ? 67.865 -11.951 -128.498 1.00 45.38 87 ARG A CA 1
ATOM 672 C C . ARG A 1 87 ? 67.530 -10.516 -128.087 1.00 45.38 87 ARG A C 1
ATOM 674 O O . ARG A 1 87 ? 66.962 -9.775 -128.876 1.00 45.38 87 ARG A O 1
ATOM 681 N N . THR A 1 88 ? 67.910 -10.126 -126.870 1.00 41.00 88 THR A N 1
ATOM 682 C CA . THR A 1 88 ? 68.483 -8.801 -126.519 1.00 41.00 88 THR A CA 1
ATOM 683 C C . THR A 1 88 ? 68.717 -8.732 -125.007 1.00 41.00 88 THR A C 1
ATOM 685 O O . THR A 1 88 ? 68.043 -8.039 -124.255 1.00 41.00 88 THR A O 1
ATOM 688 N N . ALA A 1 89 ? 69.738 -9.455 -124.542 1.00 51.97 89 ALA A N 1
ATOM 689 C CA . ALA A 1 89 ? 70.518 -8.930 -123.431 1.00 51.97 89 ALA A CA 1
ATOM 690 C C . ALA A 1 89 ? 71.124 -7.594 -123.897 1.00 51.97 89 ALA A C 1
ATOM 692 O O . ALA A 1 89 ? 71.569 -7.526 -125.043 1.00 51.97 89 ALA A O 1
ATOM 693 N N . LEU A 1 90 ? 71.155 -6.591 -123.006 1.00 47.59 90 LEU A N 1
ATOM 694 C CA . LEU A 1 90 ? 71.867 -5.296 -123.091 1.00 47.59 90 LEU A CA 1
ATOM 695 C C . LEU A 1 90 ? 71.035 -3.992 -123.104 1.00 47.59 90 LEU A C 1
ATOM 697 O O . LEU A 1 90 ? 71.621 -2.957 -123.384 1.00 47.59 90 LEU A O 1
ATOM 701 N N . PHE A 1 91 ? 69.758 -3.965 -122.692 1.00 47.34 91 PHE A N 1
ATOM 702 C CA . PHE A 1 91 ? 69.077 -2.678 -122.392 1.00 47.34 91 PHE A CA 1
ATOM 703 C C . PHE A 1 91 ? 68.207 -2.652 -121.119 1.00 47.34 91 PHE A C 1
ATOM 705 O O . PHE A 1 91 ? 67.374 -1.771 -120.949 1.00 47.34 91 PHE A O 1
ATOM 712 N N . THR A 1 92 ? 68.449 -3.546 -120.158 1.00 58.00 92 THR A N 1
ATOM 713 C CA . THR A 1 92 ? 68.029 -3.345 -118.758 1.00 58.00 92 THR A CA 1
ATOM 714 C C . THR A 1 92 ? 69.246 -2.971 -117.930 1.00 58.00 92 THR A C 1
ATOM 716 O O . THR A 1 92 ? 69.832 -3.800 -117.233 1.00 58.00 92 THR A O 1
ATOM 719 N N . ARG A 1 93 ? 69.690 -1.726 -118.048 1.00 64.06 93 ARG A N 1
ATOM 720 C CA . ARG A 1 93 ? 70.618 -1.162 -117.076 1.00 64.06 93 ARG A CA 1
ATOM 721 C C . ARG A 1 93 ? 70.056 0.166 -116.632 1.00 64.06 93 ARG A C 1
ATOM 723 O O . ARG A 1 93 ? 70.026 1.111 -117.411 1.00 64.06 93 ARG A O 1
ATOM 730 N N . TYR A 1 94 ? 69.606 0.173 -115.380 1.00 58.84 94 TYR A N 1
ATOM 731 C CA . TYR A 1 94 ? 69.464 1.384 -114.592 1.00 58.84 94 TYR A CA 1
ATOM 732 C C . TYR A 1 94 ? 70.685 2.262 -114.867 1.00 58.84 94 TYR A C 1
ATOM 734 O O . TYR A 1 94 ? 71.827 1.800 -114.763 1.00 58.84 94 TYR A O 1
ATOM 742 N N . THR A 1 95 ? 70.450 3.492 -115.302 1.00 68.94 95 THR A N 1
ATOM 743 C CA . THR A 1 95 ? 71.525 4.470 -115.443 1.00 68.94 95 THR A CA 1
ATOM 744 C C . THR A 1 95 ? 72.111 4.768 -114.055 1.00 68.94 95 THR A C 1
ATOM 746 O O . THR A 1 95 ? 71.447 4.520 -113.044 1.00 68.94 95 THR A O 1
ATOM 749 N N . PRO A 1 96 ? 73.342 5.303 -113.944 1.00 73.94 96 PRO A N 1
ATOM 750 C CA . PRO A 1 96 ? 73.830 5.812 -112.665 1.00 73.94 96 PRO A CA 1
ATOM 751 C C . PRO A 1 96 ? 72.821 6.766 -112.009 1.00 73.94 96 PRO A C 1
ATOM 753 O O . PRO A 1 96 ? 72.636 6.693 -110.802 1.00 73.94 96 PRO A O 1
ATOM 756 N N . ASP A 1 97 ? 72.099 7.572 -112.798 1.00 75.56 97 ASP A N 1
ATOM 757 C CA . ASP A 1 97 ? 71.013 8.436 -112.317 1.00 75.56 97 ASP A CA 1
ATOM 758 C C . ASP A 1 97 ? 69.826 7.638 -111.746 1.00 75.56 97 ASP A C 1
ATOM 760 O O . ASP A 1 97 ? 69.328 7.978 -110.678 1.00 75.56 97 ASP A O 1
ATOM 764 N N . ASP A 1 98 ? 69.421 6.527 -112.371 1.00 75.25 98 ASP A N 1
ATOM 765 C CA . ASP A 1 98 ? 68.377 5.634 -111.839 1.00 75.25 98 ASP A CA 1
ATOM 766 C C . ASP A 1 98 ? 68.814 4.924 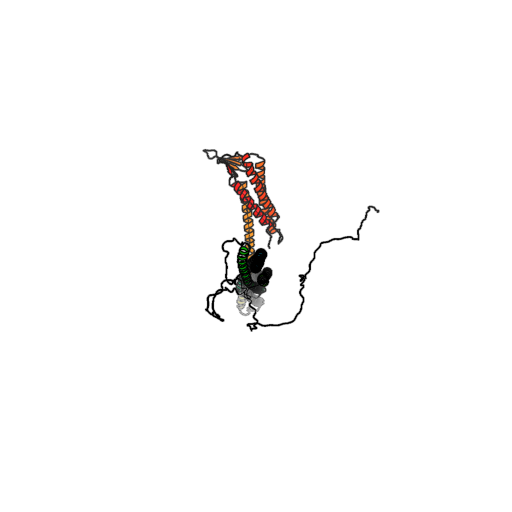-110.544 1.00 75.25 98 ASP A C 1
ATOM 768 O O . ASP A 1 98 ? 68.014 4.773 -109.618 1.00 75.25 98 ASP A O 1
ATOM 772 N N . TRP A 1 99 ? 70.089 4.528 -110.434 1.00 76.62 99 TRP A N 1
ATOM 773 C CA . TRP A 1 99 ? 70.673 3.980 -109.199 1.00 76.62 99 TRP A CA 1
ATOM 774 C C . TRP A 1 99 ? 70.749 5.046 -108.096 1.00 76.62 99 TRP A C 1
ATOM 776 O O . TRP A 1 99 ? 70.359 4.784 -106.957 1.00 76.62 99 TRP A O 1
ATOM 786 N N . TYR A 1 100 ? 71.179 6.271 -108.426 1.00 79.94 100 TYR A N 1
ATOM 787 C CA . TYR A 1 100 ? 71.182 7.405 -107.499 1.00 79.94 100 TYR A CA 1
ATOM 788 C C . TYR A 1 100 ? 69.758 7.768 -107.059 1.00 79.94 100 TYR A C 1
ATOM 790 O O . TYR A 1 100 ? 69.539 7.974 -105.868 1.00 79.94 100 TYR A O 1
ATOM 798 N N . ARG A 1 101 ? 68.772 7.778 -107.966 1.00 80.19 101 ARG A N 1
ATOM 799 C CA . ARG A 1 101 ? 67.353 8.029 -107.660 1.00 80.19 101 ARG A CA 1
ATOM 800 C C . ARG A 1 101 ? 66.735 6.934 -106.798 1.00 80.19 101 ARG A C 1
ATOM 802 O O . ARG A 1 101 ? 66.022 7.261 -105.852 1.00 80.19 101 ARG A O 1
ATOM 809 N N . SER A 1 102 ? 67.013 5.661 -107.078 1.00 82.12 102 SER A N 1
ATOM 810 C CA . SER A 1 102 ? 66.516 4.537 -106.275 1.00 82.12 102 SER A CA 1
ATOM 811 C C . SER A 1 102 ? 67.116 4.545 -104.870 1.00 82.12 102 SER A C 1
ATOM 813 O O . SER A 1 102 ? 66.367 4.484 -103.899 1.00 82.12 102 SER A O 1
ATOM 815 N N . ASN A 1 103 ? 68.433 4.733 -104.730 1.00 82.56 103 ASN A N 1
ATOM 816 C CA . ASN A 1 103 ? 69.055 4.846 -103.409 1.00 82.56 103 ASN A CA 1
ATOM 817 C C . ASN A 1 103 ? 68.604 6.100 -102.664 1.00 82.56 103 ASN A C 1
ATOM 819 O O . ASN A 1 103 ? 68.319 6.021 -101.477 1.00 82.56 103 ASN A O 1
ATOM 823 N N . LEU A 1 104 ? 68.453 7.240 -103.345 1.00 84.31 104 LEU A N 1
ATOM 824 C CA . LEU A 1 104 ? 67.895 8.452 -102.744 1.00 84.31 104 LEU A CA 1
ATOM 825 C C . LEU A 1 104 ? 66.449 8.239 -102.270 1.00 84.31 104 LEU A C 1
ATOM 827 O O . LEU A 1 104 ? 66.073 8.761 -101.223 1.00 84.31 104 LEU A O 1
ATOM 831 N N . THR A 1 105 ? 65.650 7.471 -103.013 1.00 83.75 105 THR A N 1
ATOM 832 C CA . THR A 1 105 ? 64.279 7.101 -102.629 1.00 83.75 105 THR A CA 1
ATOM 833 C C . THR A 1 105 ? 64.290 6.159 -101.428 1.00 83.75 105 THR A C 1
ATOM 835 O O . THR A 1 105 ? 63.646 6.468 -100.434 1.00 83.75 105 THR A O 1
ATOM 838 N N . ASN A 1 106 ? 65.111 5.107 -101.441 1.00 82.31 106 ASN A N 1
ATOM 839 C CA . ASN A 1 106 ? 65.275 4.185 -100.313 1.00 82.31 106 ASN A CA 1
ATOM 840 C C . ASN A 1 106 ? 65.795 4.895 -99.052 1.00 82.31 106 ASN A C 1
ATOM 842 O O . ASN A 1 106 ? 65.329 4.611 -97.953 1.00 82.31 106 ASN A O 1
ATOM 846 N N . TYR A 1 107 ? 66.724 5.850 -99.182 1.00 84.31 107 TYR A N 1
ATOM 847 C CA . TYR A 1 107 ? 67.188 6.670 -98.060 1.00 84.31 107 TYR A CA 1
ATOM 848 C C . TYR A 1 107 ? 66.069 7.564 -97.523 1.00 84.31 107 TYR A C 1
ATOM 850 O O . TYR A 1 107 ? 65.888 7.633 -96.312 1.00 84.31 107 TYR A O 1
ATOM 858 N N . LYS A 1 108 ? 65.274 8.200 -98.394 1.00 84.06 108 LYS A N 1
ATOM 859 C CA . LYS A 1 108 ? 64.109 9.001 -97.979 1.00 84.06 108 LYS A CA 1
ATOM 860 C C . LYS A 1 108 ? 63.022 8.152 -97.312 1.00 84.06 108 LYS A C 1
ATOM 862 O O . LYS A 1 108 ? 62.480 8.568 -96.290 1.00 84.06 108 LYS A O 1
ATOM 867 N N . GLU A 1 109 ? 62.714 6.974 -97.845 1.00 83.31 109 GLU A N 1
ATOM 868 C CA . GLU A 1 109 ? 61.745 6.031 -97.270 1.00 83.31 109 GLU A CA 1
ATOM 869 C C . GLU A 1 109 ? 62.231 5.472 -95.929 1.00 83.31 109 GLU A C 1
ATOM 871 O O . GLU A 1 109 ? 61.479 5.465 -94.954 1.00 83.31 109 GLU A O 1
ATOM 876 N N . SER A 1 110 ? 63.506 5.086 -95.840 1.00 82.31 110 SER A N 1
ATOM 877 C CA . SER A 1 110 ? 64.140 4.630 -94.601 1.00 82.31 110 SER A CA 1
ATOM 878 C C . SER A 1 110 ? 64.163 5.728 -93.538 1.00 82.31 110 SER A C 1
ATOM 880 O O . SER A 1 110 ? 63.826 5.456 -92.389 1.00 82.31 110 SER A O 1
ATOM 882 N N . GLU A 1 111 ? 64.508 6.969 -93.895 1.00 85.50 111 GLU A N 1
ATOM 883 C CA . GLU A 1 111 ? 64.478 8.108 -92.969 1.00 85.50 111 GLU A CA 1
ATOM 884 C C . GLU A 1 111 ? 63.053 8.434 -92.513 1.00 85.50 111 GLU A C 1
ATOM 886 O O . GLU A 1 111 ? 62.830 8.671 -91.326 1.00 85.50 111 GLU A O 1
ATOM 891 N N . THR A 1 112 ? 62.067 8.354 -93.411 1.00 87.00 112 THR A N 1
ATOM 892 C CA . THR A 1 112 ? 60.649 8.523 -93.055 1.00 87.00 112 THR A CA 1
ATOM 893 C C . THR A 1 112 ? 60.196 7.426 -92.086 1.00 87.00 112 THR A C 1
ATOM 895 O O . THR A 1 112 ? 59.611 7.728 -91.049 1.00 87.00 112 THR A O 1
ATOM 898 N N . SER A 1 113 ? 60.535 6.162 -92.360 1.00 86.31 113 SER A N 1
ATOM 899 C CA . SER A 1 113 ? 60.223 5.018 -91.494 1.00 86.31 113 SER A CA 1
ATOM 900 C C . SER A 1 113 ? 60.917 5.109 -90.126 1.00 86.31 113 SER A C 1
ATOM 902 O O . SER A 1 113 ? 60.272 4.917 -89.093 1.00 86.31 113 SER A O 1
ATOM 904 N N . ARG A 1 114 ? 62.208 5.479 -90.083 1.00 89.38 114 ARG A N 1
ATOM 905 C CA . ARG A 1 114 ? 62.956 5.740 -88.838 1.00 89.38 114 ARG A CA 1
ATOM 906 C C . ARG A 1 114 ? 62.320 6.863 -88.032 1.00 89.38 114 ARG A C 1
ATOM 908 O O . ARG A 1 114 ? 62.147 6.709 -86.827 1.00 89.38 114 ARG A O 1
ATOM 915 N N . HIS A 1 115 ? 61.954 7.969 -88.677 1.00 89.88 115 HIS A N 1
ATOM 916 C CA . HIS A 1 115 ? 61.329 9.106 -88.008 1.00 89.88 115 HIS A CA 1
ATOM 917 C C . HIS A 1 115 ? 59.938 8.751 -87.455 1.00 89.88 115 HIS A C 1
ATOM 919 O O . HIS A 1 115 ? 59.609 9.130 -86.331 1.00 89.88 115 HIS A O 1
ATOM 925 N N . SER A 1 116 ? 59.138 7.974 -88.192 1.00 89.56 116 SER A N 1
ATOM 926 C CA . SER A 1 116 ? 57.847 7.457 -87.722 1.00 89.56 116 SER A CA 1
ATOM 927 C C . SER A 1 116 ? 57.990 6.490 -86.542 1.00 89.56 116 SER A C 1
ATOM 929 O O . SER A 1 116 ? 57.239 6.607 -85.576 1.00 89.56 116 SER A O 1
ATOM 931 N N . ALA A 1 117 ? 58.960 5.571 -86.583 1.00 88.56 117 ALA A N 1
ATOM 932 C CA . ALA A 1 117 ? 59.233 4.643 -85.485 1.00 88.56 117 ALA A CA 1
ATOM 933 C C . ALA A 1 117 ? 59.775 5.361 -84.236 1.00 88.56 117 ALA A C 1
ATOM 935 O O . ALA A 1 117 ? 59.364 5.046 -83.120 1.00 88.56 117 ALA A O 1
ATOM 936 N N . GLU A 1 118 ? 60.650 6.356 -84.415 1.00 91.12 118 GLU A N 1
ATOM 937 C CA . GLU A 1 118 ? 61.157 7.206 -83.332 1.00 91.12 118 GLU A CA 1
ATOM 938 C C . GLU A 1 118 ? 60.019 7.979 -82.662 1.00 91.12 118 GLU A C 1
ATOM 940 O O . GLU A 1 118 ? 59.879 7.938 -81.441 1.00 91.12 118 GLU A O 1
ATOM 945 N N . ARG A 1 119 ? 59.158 8.622 -83.461 1.00 92.00 119 ARG A N 1
ATOM 946 C CA . ARG A 1 119 ? 57.980 9.334 -82.959 1.00 92.00 119 ARG A CA 1
ATOM 947 C C . ARG A 1 119 ? 57.042 8.397 -82.204 1.00 92.00 119 ARG A C 1
ATOM 949 O O . ARG A 1 119 ? 56.680 8.707 -81.078 1.00 92.00 119 ARG A O 1
ATOM 956 N N . LEU A 1 120 ? 56.723 7.225 -82.763 1.00 92.50 120 LEU A N 1
ATOM 957 C CA . LEU A 1 120 ? 55.898 6.219 -82.091 1.00 92.50 120 LEU A CA 1
ATOM 958 C C . LEU A 1 120 ? 56.511 5.782 -80.756 1.00 92.50 120 LEU A C 1
ATOM 960 O O . LEU A 1 120 ? 55.785 5.634 -79.777 1.00 92.50 120 LEU A O 1
ATOM 964 N N . ARG A 1 121 ? 57.834 5.592 -80.688 1.00 93.50 121 ARG A N 1
ATOM 965 C CA . ARG A 1 121 ? 58.529 5.224 -79.448 1.00 93.50 121 ARG A CA 1
ATOM 966 C C . ARG A 1 121 ? 58.435 6.329 -78.398 1.00 93.50 121 ARG A C 1
ATOM 968 O O . ARG A 1 121 ? 58.131 6.029 -77.246 1.00 93.50 121 ARG A O 1
ATOM 975 N N . VAL A 1 122 ? 58.681 7.582 -78.784 1.00 93.88 122 VAL A N 1
ATOM 976 C CA . VAL A 1 122 ? 58.568 8.743 -77.886 1.00 93.88 122 VAL A CA 1
ATOM 977 C C . VAL A 1 122 ? 57.125 8.913 -77.405 1.00 93.88 122 VAL A C 1
ATOM 979 O O . VAL A 1 122 ? 56.900 9.017 -76.200 1.00 93.88 122 VAL A O 1
ATOM 982 N N . ASP A 1 123 ? 56.149 8.849 -78.312 1.00 93.56 123 ASP A N 1
ATOM 983 C CA . ASP A 1 123 ? 54.722 8.972 -77.996 1.00 93.56 123 ASP A CA 1
ATOM 984 C C . ASP A 1 123 ? 54.236 7.823 -77.103 1.00 93.56 123 ASP A C 1
ATOM 986 O O . ASP A 1 123 ? 53.504 8.054 -76.143 1.00 93.56 123 ASP A O 1
ATOM 990 N N . THR A 1 124 ? 54.683 6.589 -77.361 1.00 93.12 124 THR A N 1
ATOM 991 C CA . THR A 1 124 ? 54.356 5.416 -76.532 1.00 93.12 124 THR A CA 1
ATOM 992 C C . THR A 1 124 ? 54.983 5.531 -75.145 1.00 93.12 124 THR A C 1
ATOM 994 O O . THR A 1 124 ? 54.306 5.287 -74.152 1.00 93.12 124 THR A O 1
ATOM 997 N N . SER A 1 125 ? 56.252 5.942 -75.052 1.00 94.12 125 SER A N 1
ATOM 998 C CA . SER A 1 125 ? 56.937 6.146 -73.768 1.00 94.12 125 SER A CA 1
ATOM 999 C C . SER A 1 125 ? 56.245 7.222 -72.928 1.00 94.12 125 SER A C 1
ATOM 1001 O O . SER A 1 125 ? 55.962 7.008 -71.749 1.00 94.12 125 SER A O 1
ATOM 1003 N N . ARG A 1 126 ? 55.872 8.346 -73.556 1.00 94.44 126 ARG A N 1
ATOM 1004 C CA . ARG A 1 126 ? 55.072 9.398 -72.919 1.00 94.44 126 ARG A CA 1
ATOM 1005 C C . ARG A 1 126 ? 53.705 8.877 -72.479 1.00 94.44 126 ARG A C 1
ATOM 1007 O O . ARG A 1 126 ? 53.305 9.118 -71.348 1.00 94.44 126 ARG A O 1
ATOM 1014 N N . MET A 1 127 ? 53.009 8.132 -73.337 1.00 95.06 127 MET A N 1
ATOM 1015 C CA . MET A 1 127 ? 51.708 7.551 -73.005 1.00 95.06 127 MET A CA 1
ATOM 1016 C C . MET A 1 127 ? 51.798 6.606 -71.802 1.00 95.06 127 MET A C 1
ATOM 1018 O O . MET A 1 127 ? 50.934 6.669 -70.935 1.00 95.06 127 MET A O 1
ATOM 1022 N N . ILE A 1 128 ? 52.830 5.760 -71.722 1.00 93.75 128 ILE A N 1
ATOM 1023 C CA . ILE A 1 128 ? 53.062 4.881 -70.567 1.00 93.75 128 ILE A CA 1
ATOM 1024 C C . ILE A 1 128 ? 53.229 5.719 -69.297 1.00 93.75 128 ILE A C 1
ATOM 1026 O O . ILE A 1 128 ? 52.535 5.468 -68.319 1.00 93.75 128 ILE A O 1
ATOM 1030 N N . GLN A 1 129 ? 54.069 6.758 -69.326 1.00 94.06 129 GLN A N 1
ATOM 1031 C CA . GLN A 1 129 ? 54.276 7.640 -68.171 1.00 94.06 129 GLN A CA 1
ATOM 1032 C C . GLN A 1 129 ? 52.989 8.362 -67.746 1.00 94.06 129 GLN A C 1
ATOM 1034 O O . GLN A 1 129 ? 52.641 8.350 -66.565 1.00 94.06 129 GLN A O 1
ATOM 1039 N N . ASP A 1 130 ? 52.251 8.934 -68.701 1.00 94.25 130 ASP A N 1
ATOM 1040 C CA . ASP A 1 130 ? 50.985 9.626 -68.444 1.00 94.25 130 ASP A CA 1
ATOM 1041 C C . ASP A 1 130 ? 49.949 8.662 -67.831 1.00 94.25 130 ASP A C 1
ATOM 1043 O O . ASP A 1 130 ? 49.223 9.015 -66.895 1.00 94.25 130 ASP A O 1
ATOM 1047 N N . LYS A 1 131 ? 49.882 7.416 -68.324 1.00 95.81 131 LYS A N 1
ATOM 1048 C CA . LYS A 1 131 ? 48.960 6.386 -67.816 1.00 95.81 131 LYS A CA 1
ATOM 1049 C C . LYS A 1 131 ? 49.391 5.814 -66.469 1.00 95.81 131 LYS A C 1
ATOM 1051 O O . LYS A 1 131 ? 48.521 5.577 -65.628 1.00 95.81 131 LYS A O 1
ATOM 1056 N N . ASP A 1 132 ? 50.685 5.664 -66.216 1.00 94.06 132 ASP A N 1
ATOM 1057 C CA . ASP A 1 132 ? 51.218 5.272 -64.909 1.00 94.06 132 ASP A CA 1
ATOM 1058 C C . ASP A 1 132 ? 50.923 6.344 -63.858 1.00 94.06 132 ASP A C 1
ATOM 1060 O O . ASP A 1 132 ? 50.459 6.032 -62.757 1.00 94.06 132 ASP A O 1
ATOM 1064 N N . GLN A 1 133 ? 51.123 7.620 -64.202 1.00 94.50 133 GLN A N 1
ATOM 1065 C CA . GLN A 1 133 ? 50.787 8.735 -63.321 1.00 94.50 133 GLN A CA 1
ATOM 1066 C C . GLN A 1 133 ? 49.282 8.784 -63.040 1.00 94.50 133 GLN A C 1
ATOM 1068 O O . GLN A 1 133 ? 48.883 8.914 -61.881 1.00 94.50 133 GLN A O 1
ATOM 1073 N N . GLN A 1 134 ? 48.446 8.632 -64.073 1.00 95.56 134 GLN A N 1
ATOM 1074 C CA . GLN A 1 134 ? 46.994 8.578 -63.912 1.00 95.56 134 GLN A CA 1
ATOM 1075 C C . GLN A 1 134 ? 46.568 7.416 -63.003 1.00 95.56 134 GLN A C 1
ATOM 1077 O O . GLN A 1 134 ? 45.740 7.612 -62.118 1.00 95.56 134 GLN A O 1
ATOM 1082 N N . THR A 1 135 ? 47.156 6.230 -63.177 1.00 94.06 135 THR A N 1
ATOM 1083 C CA . THR A 1 135 ? 46.846 5.039 -62.370 1.00 94.06 135 THR A CA 1
ATOM 1084 C C . THR A 1 135 ? 47.211 5.252 -60.905 1.00 94.06 135 THR A C 1
ATOM 1086 O O . THR A 1 135 ? 46.389 4.999 -60.025 1.00 94.06 135 THR A O 1
ATOM 1089 N N . ARG A 1 136 ? 48.411 5.785 -60.629 1.00 93.25 136 ARG A N 1
ATOM 1090 C CA . ARG A 1 136 ? 48.844 6.118 -59.263 1.00 93.25 136 ARG A CA 1
ATOM 1091 C C . ARG A 1 136 ? 47.924 7.147 -58.621 1.00 93.25 136 ARG A C 1
ATOM 1093 O O . ARG A 1 136 ? 47.519 6.960 -57.481 1.00 93.25 136 ARG A O 1
ATOM 1100 N N . LYS A 1 137 ? 47.566 8.204 -59.355 1.00 95.38 137 LYS A N 1
ATOM 1101 C CA . LYS A 1 137 ? 46.645 9.233 -58.865 1.00 95.38 137 LYS A CA 1
ATOM 1102 C C . LYS A 1 137 ? 45.280 8.635 -58.520 1.00 95.38 137 LYS A C 1
ATOM 1104 O O . LYS A 1 137 ? 44.809 8.822 -57.407 1.00 95.38 137 LYS A O 1
ATOM 1109 N N . THR A 1 138 ? 44.684 7.864 -59.430 1.00 94.81 138 THR A N 1
ATOM 1110 C CA . THR A 1 138 ? 43.389 7.213 -59.196 1.00 94.81 138 THR A CA 1
ATOM 1111 C C . THR A 1 138 ? 43.434 6.238 -58.015 1.00 94.81 138 THR A C 1
ATOM 1113 O O . THR A 1 138 ? 42.488 6.218 -57.229 1.00 94.81 138 THR A O 1
ATOM 1116 N N . GLN A 1 139 ? 44.518 5.468 -57.842 1.00 93.69 139 GLN A N 1
ATOM 1117 C CA . GLN A 1 139 ? 44.690 4.619 -56.657 1.00 93.69 139 GLN A CA 1
ATOM 1118 C C . GLN A 1 139 ? 44.752 5.448 -55.371 1.00 93.69 139 GLN A C 1
ATOM 1120 O O . GLN A 1 139 ? 43.996 5.164 -54.450 1.00 93.69 139 GLN A O 1
ATOM 1125 N N . THR A 1 140 ? 45.578 6.498 -55.322 1.00 94.12 140 THR A N 1
ATOM 1126 C CA . THR A 1 140 ? 45.676 7.385 -54.151 1.00 94.12 140 THR A CA 1
ATOM 1127 C C . THR A 1 140 ? 44.332 8.023 -53.800 1.00 94.12 140 THR A C 1
ATOM 1129 O O . THR A 1 140 ? 43.933 7.999 -52.637 1.00 94.12 140 THR A O 1
ATOM 1132 N N . ASP A 1 141 ? 43.613 8.551 -54.795 1.00 95.56 141 ASP A N 1
ATOM 1133 C CA . ASP A 1 141 ? 42.298 9.172 -54.601 1.00 95.56 141 ASP A CA 1
ATOM 1134 C C . ASP A 1 141 ? 41.279 8.146 -54.065 1.00 95.56 141 ASP A C 1
ATOM 1136 O O . ASP A 1 141 ? 40.531 8.429 -53.132 1.00 95.56 141 ASP A O 1
ATOM 1140 N N . THR A 1 142 ? 41.293 6.916 -54.589 1.00 94.94 142 THR A N 1
ATOM 1141 C CA . THR A 1 142 ? 40.399 5.838 -54.129 1.00 94.94 142 THR A CA 1
ATOM 1142 C C . THR A 1 142 ? 40.740 5.382 -52.709 1.00 94.94 142 THR A C 1
ATOM 1144 O O . THR A 1 142 ? 39.840 5.231 -51.885 1.00 94.94 142 THR A O 1
ATOM 1147 N N . THR A 1 143 ? 42.025 5.204 -52.383 1.00 94.69 143 THR A N 1
ATOM 1148 C CA . THR A 1 143 ? 42.477 4.863 -51.023 1.00 94.69 143 THR A CA 1
ATOM 1149 C C . THR A 1 143 ? 42.072 5.937 -50.020 1.00 94.69 143 THR A C 1
ATOM 1151 O O . THR A 1 143 ? 41.647 5.602 -48.912 1.00 94.69 143 THR A O 1
ATOM 1154 N N . LYS A 1 144 ? 42.152 7.216 -50.407 1.00 94.94 144 LYS A N 1
ATOM 1155 C CA . LYS A 1 144 ? 41.677 8.330 -49.585 1.00 94.94 144 LYS A CA 1
ATOM 1156 C C . LYS A 1 144 ? 40.169 8.234 -49.327 1.00 94.94 144 LYS A C 1
ATOM 1158 O O . LYS A 1 144 ? 39.770 8.272 -48.169 1.00 94.94 144 LYS A O 1
ATOM 1163 N N . ASN A 1 145 ? 39.358 8.034 -50.368 1.00 94.69 145 ASN A N 1
ATOM 1164 C CA . ASN A 1 145 ? 37.902 7.901 -50.230 1.00 94.69 145 ASN A CA 1
ATOM 1165 C C . ASN A 1 145 ? 37.503 6.686 -49.368 1.00 94.69 145 ASN A C 1
ATOM 1167 O O . ASN A 1 145 ? 36.564 6.769 -48.582 1.00 94.69 145 ASN A O 1
ATOM 1171 N N . LEU A 1 146 ? 38.231 5.564 -49.468 1.00 94.50 146 LEU A N 1
ATOM 1172 C CA . LEU A 1 146 ? 38.044 4.411 -48.575 1.00 94.50 146 LEU A CA 1
ATOM 1173 C C . LEU A 1 146 ? 38.367 4.764 -47.117 1.00 94.50 146 LEU A C 1
ATOM 1175 O O . LEU A 1 146 ? 37.649 4.344 -46.217 1.00 94.50 146 LEU A O 1
ATOM 1179 N N . GLY A 1 147 ? 39.409 5.563 -46.878 1.00 94.19 147 GLY A N 1
ATOM 1180 C CA . GLY A 1 147 ? 39.738 6.053 -45.537 1.00 94.19 147 GLY A CA 1
ATOM 1181 C C . GLY A 1 147 ? 38.651 6.966 -44.959 1.00 94.19 147 GLY A C 1
ATOM 1182 O O . GLY A 1 147 ? 38.268 6.808 -43.804 1.00 94.19 147 GLY A O 1
ATOM 1183 N N . GLU A 1 148 ? 38.105 7.881 -45.767 1.00 94.75 148 GLU A N 1
ATOM 1184 C CA . GLU A 1 148 ? 36.953 8.716 -45.383 1.00 94.75 148 GLU A CA 1
ATOM 1185 C C . GLU A 1 148 ? 35.742 7.841 -45.017 1.00 94.75 148 GLU A C 1
ATOM 1187 O O . GLU A 1 148 ? 35.167 7.998 -43.941 1.00 94.75 148 GLU A O 1
ATOM 1192 N N . ARG A 1 149 ? 35.442 6.823 -45.833 1.00 93.88 149 ARG A N 1
ATOM 1193 C CA . ARG A 1 149 ? 34.364 5.861 -45.573 1.00 93.88 149 ARG A CA 1
ATOM 1194 C C . ARG A 1 149 ? 34.537 5.094 -44.258 1.00 93.88 149 ARG A C 1
ATOM 1196 O O . ARG A 1 149 ? 33.558 4.912 -43.533 1.00 93.88 149 ARG A O 1
ATOM 1203 N N . VAL A 1 150 ? 35.754 4.638 -43.950 1.00 95.00 150 VAL A N 1
ATOM 1204 C CA . VAL A 1 150 ? 36.068 3.951 -42.683 1.00 95.00 150 VAL A CA 1
ATOM 1205 C C . VAL A 1 150 ? 35.778 4.863 -41.492 1.00 95.00 150 VAL A C 1
ATOM 1207 O O . VAL A 1 150 ? 35.137 4.422 -40.537 1.00 95.00 150 VAL A O 1
ATOM 1210 N N . ASN A 1 151 ? 36.173 6.137 -41.572 1.00 95.06 151 ASN A N 1
ATOM 1211 C CA . ASN A 1 151 ? 35.899 7.123 -40.526 1.00 95.06 151 ASN A CA 1
ATOM 1212 C C . ASN A 1 151 ? 34.393 7.370 -40.345 1.00 95.06 151 ASN A C 1
ATOM 1214 O O . ASN A 1 151 ? 33.920 7.390 -39.210 1.00 95.06 151 ASN A O 1
ATOM 1218 N N . ASP A 1 152 ? 33.627 7.479 -41.435 1.00 94.00 152 ASP A N 1
ATOM 1219 C CA . ASP A 1 152 ? 32.169 7.638 -41.362 1.00 94.00 152 ASP A CA 1
ATOM 1220 C C . ASP A 1 152 ? 31.510 6.442 -40.664 1.00 94.00 152 ASP A C 1
ATOM 1222 O O . ASP A 1 152 ? 30.669 6.608 -39.782 1.00 94.00 152 ASP A O 1
ATOM 1226 N N . ILE A 1 153 ? 31.895 5.212 -41.025 1.00 94.62 153 ILE A N 1
ATOM 1227 C CA . ILE A 1 153 ? 31.355 4.011 -40.371 1.00 94.62 153 ILE A CA 1
ATOM 1228 C C . ILE A 1 153 ? 31.765 3.977 -38.895 1.00 94.62 153 ILE A C 1
ATOM 1230 O O . ILE A 1 153 ? 30.958 3.592 -38.050 1.00 94.62 153 ILE A O 1
ATOM 1234 N N . ALA A 1 154 ? 32.999 4.368 -38.569 1.00 95.44 154 ALA A N 1
ATOM 1235 C CA . ALA A 1 154 ? 33.464 4.440 -37.189 1.00 95.44 154 ALA A CA 1
ATOM 1236 C C . ALA A 1 154 ? 32.630 5.424 -36.352 1.00 95.44 154 ALA A C 1
ATOM 1238 O O . ALA A 1 154 ? 32.243 5.070 -35.240 1.00 95.44 154 ALA A O 1
ATOM 1239 N N . PHE A 1 155 ? 32.286 6.590 -36.908 1.00 95.94 155 PHE A N 1
ATOM 1240 C CA . PHE A 1 155 ? 31.388 7.561 -36.279 1.00 95.94 155 PHE A CA 1
ATOM 1241 C C . PHE A 1 155 ? 30.000 6.965 -35.999 1.00 95.94 155 PHE A C 1
ATOM 1243 O O . PHE A 1 155 ? 29.541 6.955 -34.863 1.00 95.94 155 PHE A O 1
ATOM 1250 N N . TRP A 1 156 ? 29.338 6.372 -36.995 1.00 96.31 156 TRP A N 1
ATOM 1251 C CA . TRP A 1 156 ? 28.008 5.792 -36.758 1.00 96.31 156 TRP A CA 1
ATOM 1252 C C . TRP A 1 156 ? 28.036 4.604 -35.795 1.00 96.31 156 TRP A C 1
ATOM 1254 O O . TRP A 1 156 ? 27.087 4.396 -35.047 1.00 96.31 156 TRP A O 1
ATOM 1264 N N . LYS A 1 157 ? 29.134 3.839 -35.759 1.00 96.81 157 LYS A N 1
ATOM 1265 C CA . LYS A 1 157 ? 29.330 2.814 -34.728 1.00 96.81 157 LYS A CA 1
ATOM 1266 C C . LYS A 1 157 ? 29.423 3.425 -33.334 1.00 96.81 157 LYS A C 1
ATOM 1268 O O . LYS A 1 157 ? 28.891 2.819 -32.409 1.00 96.81 157 LYS A O 1
ATOM 1273 N N . SER A 1 158 ? 30.121 4.547 -33.143 1.00 97.06 158 SER A N 1
ATOM 1274 C CA . SER A 1 158 ? 30.181 5.182 -31.821 1.00 97.06 158 SER A CA 1
ATOM 1275 C C . SER A 1 158 ? 28.813 5.703 -31.392 1.00 97.06 158 SER A C 1
ATOM 1277 O O . SER A 1 158 ? 28.423 5.440 -30.259 1.00 97.06 158 SER A O 1
ATOM 1279 N N . GLU A 1 159 ? 28.054 6.318 -32.304 1.00 97.69 159 GLU A N 1
ATOM 1280 C CA . GLU A 1 159 ? 26.691 6.789 -32.014 1.00 97.69 159 GLU A CA 1
ATOM 1281 C C . GLU A 1 159 ? 25.741 5.634 -31.668 1.00 97.69 159 GLU A C 1
ATOM 1283 O O . GLU A 1 159 ? 25.017 5.703 -30.678 1.00 97.69 159 GLU A O 1
ATOM 1288 N N . LEU A 1 160 ? 25.789 4.530 -32.423 1.00 98.00 160 LEU A N 1
ATOM 1289 C CA . LEU A 1 160 ? 24.988 3.335 -32.137 1.00 98.00 160 LEU A CA 1
ATOM 1290 C C . LEU A 1 160 ? 25.347 2.699 -30.791 1.00 98.00 160 LEU A C 1
ATOM 1292 O O . LEU A 1 160 ? 24.448 2.328 -30.045 1.00 98.00 160 LEU A O 1
ATOM 1296 N N . ASN A 1 161 ? 26.638 2.574 -30.463 1.00 98.19 161 ASN A N 1
ATOM 1297 C CA . ASN A 1 161 ? 27.048 2.058 -29.152 1.00 98.19 161 ASN A CA 1
ATOM 1298 C C . ASN A 1 161 ? 26.536 2.958 -28.022 1.00 98.19 161 ASN A C 1
ATOM 1300 O O . ASN A 1 161 ? 25.972 2.454 -27.057 1.00 98.19 161 ASN A O 1
ATOM 1304 N N . HIS A 1 162 ? 26.691 4.277 -28.167 1.00 98.12 162 HIS A N 1
ATOM 1305 C CA . HIS A 1 162 ? 26.217 5.230 -27.171 1.00 98.12 162 HIS A CA 1
ATOM 1306 C C . HIS A 1 162 ? 24.701 5.128 -26.957 1.00 98.12 162 HIS A C 1
ATOM 1308 O O . HIS A 1 162 ? 24.249 5.032 -25.819 1.00 98.12 162 HIS A O 1
ATOM 1314 N N . GLU A 1 163 ? 23.912 5.085 -28.034 1.00 98.12 163 GLU A N 1
ATOM 1315 C CA . GLU A 1 163 ? 22.455 4.970 -27.931 1.00 98.12 163 GLU A CA 1
ATOM 1316 C C . GLU A 1 163 ? 22.012 3.611 -27.353 1.00 98.12 163 GLU A C 1
ATOM 1318 O O . GLU A 1 163 ? 21.045 3.559 -26.594 1.00 98.12 163 GLU A O 1
ATOM 1323 N N . ILE A 1 164 ? 22.727 2.515 -27.647 1.00 98.56 164 ILE A N 1
ATOM 1324 C CA . ILE A 1 164 ? 22.477 1.201 -27.027 1.00 98.56 164 ILE A CA 1
ATOM 1325 C C . ILE A 1 164 ? 22.724 1.257 -25.516 1.00 98.56 164 ILE A C 1
ATOM 1327 O O . ILE A 1 164 ? 21.883 0.779 -24.754 1.00 98.56 164 ILE A O 1
ATOM 1331 N N . ASP A 1 165 ? 23.837 1.845 -25.074 1.00 98.31 165 ASP A N 1
ATOM 1332 C CA . ASP A 1 165 ? 24.158 1.976 -23.647 1.00 98.31 165 ASP A CA 1
ATOM 1333 C C . ASP A 1 165 ? 23.084 2.790 -22.908 1.00 98.31 165 ASP A C 1
ATOM 1335 O O . ASP A 1 165 ? 22.609 2.396 -21.839 1.00 98.31 165 ASP A O 1
ATOM 1339 N N . GLU A 1 166 ? 22.634 3.887 -23.515 1.00 98.50 166 GLU A N 1
ATOM 1340 C CA . GLU A 1 166 ? 21.546 4.720 -23.005 1.00 98.50 166 GLU A CA 1
ATOM 1341 C C . GLU A 1 166 ? 20.202 3.966 -22.928 1.00 98.50 166 GLU A C 1
ATOM 1343 O O . GLU A 1 166 ? 19.478 4.072 -21.933 1.00 98.50 166 GLU A O 1
ATOM 1348 N N . MET A 1 167 ? 19.867 3.171 -23.951 1.00 98.06 167 MET A N 1
ATOM 1349 C CA . MET A 1 167 ? 18.666 2.324 -23.975 1.00 98.06 167 MET A CA 1
ATOM 1350 C C . MET A 1 167 ? 18.713 1.236 -22.900 1.00 98.06 167 MET A C 1
ATOM 1352 O O . MET A 1 167 ? 17.718 1.000 -22.211 1.00 98.06 167 MET A O 1
ATOM 1356 N N . ILE A 1 168 ? 19.871 0.603 -22.696 1.00 98.31 168 ILE A N 1
ATOM 1357 C CA . ILE A 1 168 ? 20.078 -0.374 -21.619 1.00 98.31 168 ILE A CA 1
ATOM 1358 C C . ILE A 1 168 ? 19.891 0.296 -20.253 1.00 98.31 168 ILE A C 1
ATOM 1360 O O . ILE A 1 168 ? 19.224 -0.264 -19.378 1.00 98.31 168 ILE A O 1
ATOM 1364 N N . GLY A 1 169 ? 20.451 1.495 -20.065 1.00 98.19 169 GLY A N 1
ATOM 1365 C CA . GLY A 1 169 ? 20.291 2.283 -18.844 1.00 98.19 169 GLY A CA 1
ATOM 1366 C C . GLY A 1 169 ? 18.823 2.561 -18.513 1.00 98.19 169 GLY A C 1
ATOM 1367 O O . GLY A 1 169 ? 18.374 2.268 -17.402 1.00 98.19 169 GLY A O 1
ATOM 1368 N N . GLU A 1 170 ? 18.057 3.054 -19.486 1.00 98.25 170 GLU A N 1
ATOM 1369 C CA . GLU A 1 170 ? 16.630 3.342 -19.307 1.00 98.25 170 GLU A CA 1
ATOM 1370 C C . GLU A 1 170 ? 15.797 2.063 -19.096 1.00 98.25 170 GLU A C 1
ATOM 1372 O O . GLU A 1 170 ? 14.975 2.016 -18.180 1.00 98.25 170 GLU A O 1
ATOM 1377 N N . THR A 1 171 ? 16.074 0.983 -19.838 1.00 98.31 171 THR A N 1
ATOM 1378 C CA . THR A 1 171 ? 15.404 -0.324 -19.667 1.00 98.31 171 THR A CA 1
ATOM 1379 C C . THR A 1 171 ? 15.595 -0.869 -18.246 1.00 98.31 171 THR A C 1
ATOM 1381 O O . THR A 1 171 ? 14.657 -1.381 -17.622 1.00 98.31 171 THR A O 1
ATOM 1384 N N . ASN A 1 172 ? 16.807 -0.741 -17.694 1.00 98.38 172 ASN A N 1
ATOM 1385 C CA . ASN A 1 172 ? 17.098 -1.130 -16.314 1.00 98.38 172 ASN A CA 1
ATOM 1386 C C . ASN A 1 172 ? 16.339 -0.248 -15.311 1.00 98.38 172 ASN A C 1
ATOM 1388 O O . ASN A 1 172 ? 15.725 -0.771 -14.378 1.00 98.38 172 ASN A O 1
ATOM 1392 N N . ALA A 1 173 ? 16.311 1.070 -15.530 1.00 98.31 173 ALA A N 1
ATOM 1393 C CA . ALA A 1 173 ? 15.571 2.000 -14.679 1.00 98.31 173 ALA A CA 1
ATOM 1394 C C . ALA A 1 173 ? 14.061 1.696 -14.661 1.00 98.31 173 ALA A C 1
ATOM 1396 O O . ALA A 1 173 ? 13.440 1.690 -13.591 1.00 98.31 173 ALA A O 1
ATOM 1397 N N . LEU A 1 174 ? 13.459 1.394 -15.818 1.00 98.56 174 LEU A N 1
ATOM 1398 C CA . LEU A 1 174 ? 12.047 1.012 -15.907 1.00 98.56 174 LEU A CA 1
ATOM 1399 C C . LEU A 1 174 ? 11.791 -0.352 -15.262 1.00 98.56 174 LEU A C 1
ATOM 1401 O O . LEU A 1 174 ? 10.793 -0.526 -14.559 1.00 98.56 174 LEU A O 1
ATOM 1405 N N . THR A 1 175 ? 12.714 -1.301 -15.421 1.00 98.50 175 THR A N 1
ATOM 1406 C CA . THR A 1 175 ? 12.646 -2.614 -14.763 1.00 98.50 175 THR A CA 1
ATOM 1407 C C . THR A 1 175 ? 12.635 -2.486 -13.239 1.00 98.50 175 THR A C 1
ATOM 1409 O O . THR A 1 175 ? 11.857 -3.163 -12.561 1.00 98.50 175 THR A O 1
ATOM 1412 N N . ASP A 1 176 ? 13.456 -1.606 -12.673 1.00 97.88 176 ASP A N 1
ATOM 1413 C CA . ASP A 1 176 ? 13.485 -1.389 -11.227 1.00 97.88 176 ASP A CA 1
ATOM 1414 C C . ASP A 1 176 ? 12.251 -0.629 -10.725 1.00 97.88 176 ASP A C 1
ATOM 1416 O O . ASP A 1 176 ? 11.701 -0.977 -9.672 1.00 97.88 176 ASP A O 1
ATOM 1420 N N . MET A 1 177 ? 11.737 0.331 -11.503 1.00 98.00 177 MET A N 1
ATOM 1421 C CA . MET A 1 177 ? 10.462 0.988 -11.200 1.00 98.00 177 MET A CA 1
ATOM 1422 C C . MET A 1 177 ? 9.290 -0.008 -11.222 1.00 98.00 177 MET A C 1
ATOM 1424 O O . MET A 1 177 ? 8.466 -0.017 -10.304 1.00 98.00 177 MET A O 1
ATOM 1428 N N . LYS A 1 178 ? 9.259 -0.918 -12.205 1.00 98.38 178 LYS A N 1
ATOM 1429 C CA . LYS A 1 178 ? 8.299 -2.029 -12.287 1.00 98.38 178 LYS A CA 1
ATOM 1430 C C . LYS A 1 178 ? 8.339 -2.897 -11.028 1.00 98.38 178 LYS A C 1
ATOM 1432 O O . LYS A 1 178 ? 7.300 -3.100 -10.404 1.00 98.38 178 LYS A O 1
ATOM 1437 N N . LYS A 1 179 ? 9.522 -3.358 -10.602 1.00 98.00 179 LYS A N 1
ATOM 1438 C CA . LYS A 1 179 ? 9.672 -4.161 -9.369 1.00 98.00 179 LYS A CA 1
ATOM 1439 C C . LYS A 1 179 ? 9.179 -3.408 -8.133 1.00 98.00 179 LYS A C 1
ATOM 1441 O O . LYS A 1 179 ? 8.561 -3.992 -7.241 1.00 98.00 179 LYS A O 1
ATOM 1446 N N . ARG A 1 180 ? 9.453 -2.101 -8.050 1.00 97.38 180 ARG A N 1
ATOM 1447 C CA . ARG A 1 180 ? 8.971 -1.259 -6.947 1.00 97.38 180 ARG A CA 1
ATOM 1448 C C . ARG A 1 180 ? 7.443 -1.171 -6.937 1.00 97.38 180 ARG A C 1
ATOM 1450 O O . ARG A 1 180 ? 6.866 -1.277 -5.856 1.00 97.38 180 ARG A O 1
ATOM 1457 N N . LEU A 1 181 ? 6.812 -1.027 -8.102 1.00 98.25 181 LEU A N 1
ATOM 1458 C CA . LEU A 1 181 ? 5.357 -1.029 -8.252 1.00 98.25 181 LEU A CA 1
ATOM 1459 C C . LEU A 1 181 ? 4.734 -2.384 -7.877 1.00 98.25 181 LEU A C 1
ATOM 1461 O O . LEU A 1 181 ? 3.744 -2.407 -7.154 1.00 98.25 181 LEU A O 1
ATOM 1465 N N . GLU A 1 182 ? 5.336 -3.505 -8.288 1.00 98.12 182 GLU A N 1
ATOM 1466 C CA . GLU A 1 182 ? 4.889 -4.862 -7.917 1.00 98.12 182 GLU A CA 1
ATOM 1467 C C . GLU A 1 182 ? 4.918 -5.083 -6.405 1.00 98.12 182 GLU A C 1
ATOM 1469 O O . GLU A 1 182 ? 3.952 -5.576 -5.821 1.00 98.12 182 GLU A O 1
ATOM 1474 N N . ARG A 1 183 ? 6.012 -4.675 -5.753 1.00 95.69 183 ARG A N 1
ATOM 1475 C CA . ARG A 1 183 ? 6.131 -4.751 -4.295 1.00 95.69 183 ARG A CA 1
ATOM 1476 C C . ARG A 1 183 ? 5.086 -3.878 -3.604 1.00 95.69 183 ARG A C 1
ATOM 1478 O O . ARG A 1 183 ? 4.435 -4.353 -2.681 1.00 95.69 183 ARG A O 1
ATOM 1485 N N . ALA A 1 184 ? 4.903 -2.636 -4.055 1.00 94.00 184 ALA A N 1
ATOM 1486 C CA . ALA A 1 184 ? 3.898 -1.740 -3.486 1.00 94.00 184 ALA A CA 1
ATOM 1487 C C . ALA A 1 184 ? 2.481 -2.319 -3.626 1.00 94.00 184 ALA A C 1
ATOM 1489 O O . ALA A 1 184 ? 1.714 -2.287 -2.668 1.00 94.00 184 ALA A O 1
ATOM 1490 N N . LEU A 1 185 ? 2.162 -2.913 -4.780 1.00 97.38 185 LEU A N 1
ATOM 1491 C CA . LEU A 1 185 ? 0.899 -3.609 -5.005 1.00 97.38 185 LEU A CA 1
ATOM 1492 C C . LEU A 1 185 ? 0.720 -4.777 -4.024 1.00 97.38 185 LEU A C 1
ATOM 1494 O O . LEU A 1 185 ? -0.325 -4.868 -3.384 1.00 97.38 185 LEU A O 1
ATOM 1498 N N . ALA A 1 186 ? 1.732 -5.629 -3.851 1.00 94.38 186 ALA A N 1
ATOM 1499 C CA . ALA A 1 186 ? 1.673 -6.747 -2.907 1.00 94.38 186 ALA A CA 1
ATOM 1500 C C . ALA A 1 186 ? 1.486 -6.283 -1.449 1.00 94.38 186 ALA A C 1
ATOM 1502 O O . ALA A 1 186 ? 0.743 -6.899 -0.686 1.00 94.38 186 ALA A O 1
ATOM 1503 N N . GLU A 1 187 ? 2.108 -5.167 -1.060 1.00 92.56 187 GLU A N 1
ATOM 1504 C CA . GLU A 1 187 ? 1.972 -4.589 0.282 1.00 92.56 187 GLU A CA 1
ATOM 1505 C C . GLU A 1 187 ? 0.544 -4.101 0.592 1.00 92.56 187 GLU A C 1
ATOM 1507 O O . GLU A 1 187 ? 0.161 -4.067 1.764 1.00 92.56 187 GLU A O 1
ATOM 1512 N N . THR A 1 188 ? -0.271 -3.785 -0.425 1.00 94.88 188 THR A N 1
ATOM 1513 C CA . THR A 1 188 ? -1.676 -3.365 -0.235 1.00 94.88 188 THR A CA 1
ATOM 1514 C C . THR A 1 188 ? -2.627 -4.497 0.165 1.00 94.88 188 THR A C 1
ATOM 1516 O O . THR A 1 188 ? -3.698 -4.226 0.708 1.00 94.88 188 THR A O 1
ATOM 1519 N N . GLU A 1 189 ? -2.241 -5.760 -0.042 1.00 93.69 189 GLU A N 1
ATOM 1520 C CA . GLU A 1 189 ? -3.087 -6.915 0.293 1.00 93.69 189 GLU A CA 1
ATOM 1521 C C . GLU A 1 189 ? -3.295 -7.043 1.807 1.00 93.69 189 GLU A C 1
ATOM 1523 O O . GLU A 1 189 ? -4.375 -7.376 2.291 1.00 93.69 189 GLU A O 1
ATOM 1528 N N . GLY A 1 190 ? -2.264 -6.697 2.582 1.00 91.38 190 GLY A N 1
ATOM 1529 C CA . GLY A 1 190 ? -2.316 -6.743 4.037 1.00 91.38 190 GLY A CA 1
ATOM 1530 C C . GLY A 1 190 ? -3.400 -5.834 4.639 1.00 91.38 190 GLY A C 1
ATOM 1531 O O . GLY A 1 190 ? -4.153 -6.322 5.483 1.00 91.38 190 GLY A O 1
ATOM 1532 N N . PRO A 1 191 ? -3.452 -4.537 4.287 1.00 92.12 191 PRO A N 1
ATOM 1533 C CA . PRO A 1 191 ? -4.536 -3.634 4.675 1.00 92.12 191 PRO A CA 1
ATOM 1534 C C . PRO A 1 191 ? -5.916 -4.069 4.169 1.00 92.12 191 PRO A C 1
ATOM 1536 O O . PRO A 1 191 ? -6.874 -4.022 4.935 1.00 92.12 191 PRO A O 1
ATOM 1539 N N . LEU A 1 192 ? -6.017 -4.556 2.925 1.00 95.31 192 LEU A N 1
ATOM 1540 C CA . LEU A 1 192 ? -7.288 -5.022 2.359 1.00 95.31 192 LEU A CA 1
ATOM 1541 C C . LEU A 1 192 ? -7.898 -6.155 3.192 1.00 95.31 192 LEU A C 1
ATOM 1543 O O . LEU A 1 192 ? -9.068 -6.086 3.569 1.00 95.31 192 LEU A O 1
ATOM 1547 N N . GLN A 1 193 ? -7.086 -7.166 3.510 1.00 94.31 193 GLN A N 1
ATOM 1548 C CA . GLN A 1 193 ? -7.507 -8.296 4.332 1.00 94.31 193 GLN A CA 1
ATOM 1549 C C . GLN A 1 193 ? -7.974 -7.835 5.717 1.00 94.31 193 GLN A C 1
ATOM 1551 O O . GLN A 1 193 ? -9.006 -8.287 6.197 1.00 94.31 193 GLN A O 1
ATOM 1556 N N . VAL A 1 194 ? -7.248 -6.904 6.345 1.00 92.56 194 VAL A N 1
ATOM 1557 C CA . VAL A 1 194 ? -7.611 -6.382 7.671 1.00 92.56 194 VAL A CA 1
ATOM 1558 C C . VAL A 1 194 ? -8.963 -5.667 7.628 1.00 92.56 194 VAL A C 1
ATOM 1560 O O . VAL A 1 194 ? -9.814 -5.952 8.466 1.00 92.56 194 VAL A O 1
ATOM 1563 N N . ALA A 1 195 ? -9.203 -4.797 6.642 1.00 94.56 195 ALA A N 1
ATOM 1564 C CA . ALA A 1 195 ? -10.484 -4.102 6.510 1.00 94.56 195 ALA A CA 1
ATOM 1565 C C . ALA A 1 195 ? -11.655 -5.087 6.307 1.00 94.56 195 ALA A C 1
ATOM 1567 O O . ALA A 1 195 ? -12.718 -4.930 6.910 1.00 94.56 195 ALA A O 1
ATOM 1568 N N . GLN A 1 196 ? -11.448 -6.145 5.516 1.00 95.25 196 GLN A N 1
ATOM 1569 C CA . GLN A 1 196 ? -12.436 -7.208 5.308 1.00 95.25 196 GLN A CA 1
ATOM 1570 C C . GLN A 1 196 ? -12.679 -8.046 6.570 1.00 95.25 196 GLN A C 1
ATOM 1572 O O . GLN A 1 196 ? -13.827 -8.311 6.921 1.00 95.25 196 GLN A O 1
ATOM 1577 N N . GLU A 1 197 ? -11.624 -8.435 7.285 1.00 94.25 197 GLU A N 1
ATOM 1578 C CA . GLU A 1 197 ? -11.738 -9.172 8.547 1.00 94.25 197 GLU A CA 1
ATOM 1579 C C . GLU A 1 197 ? -12.451 -8.341 9.620 1.00 94.25 197 GLU A C 1
ATOM 1581 O O . GLU A 1 197 ? -13.288 -8.875 10.349 1.00 94.25 197 GLU A O 1
ATOM 1586 N N . CYS A 1 198 ? -12.196 -7.030 9.689 1.00 94.75 198 CYS A N 1
ATOM 1587 C CA . CYS A 1 198 ? -12.932 -6.112 10.558 1.00 94.75 198 CYS A CA 1
ATOM 1588 C C . CYS A 1 198 ? -14.439 -6.126 10.261 1.00 94.75 198 CYS A C 1
ATOM 1590 O O . CYS A 1 198 ? -15.239 -6.222 11.192 1.00 94.75 198 CYS A O 1
ATOM 1592 N N . LEU A 1 199 ? -14.840 -6.080 8.985 1.00 95.62 199 LEU A N 1
ATOM 1593 C CA . LEU A 1 199 ? -16.251 -6.186 8.590 1.00 95.62 199 LEU A CA 1
ATOM 1594 C C . LEU A 1 199 ? -16.857 -7.526 9.044 1.00 95.62 199 LEU A C 1
ATOM 1596 O O . LEU A 1 199 ? -17.867 -7.530 9.746 1.00 95.62 199 LEU A O 1
ATOM 1600 N N . LEU A 1 200 ? -16.183 -8.648 8.769 1.00 95.19 200 LEU A N 1
ATOM 1601 C CA . LEU A 1 200 ? -16.625 -9.990 9.184 1.00 95.19 200 LEU A CA 1
ATOM 1602 C C . LEU A 1 200 ? -16.731 -10.148 10.707 1.00 95.19 200 LEU A C 1
ATOM 1604 O O . LEU A 1 200 ? -17.576 -10.881 11.224 1.00 95.19 200 LEU A O 1
ATOM 1608 N N . HIS A 1 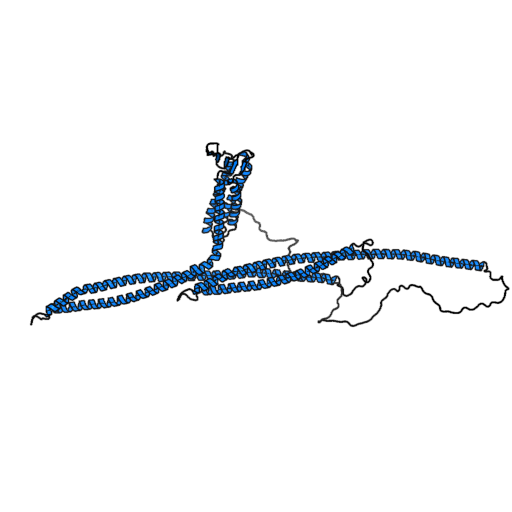201 ? -15.850 -9.497 11.465 1.00 95.12 201 HIS A N 1
ATOM 1609 C CA . HIS A 1 201 ? -15.932 -9.498 12.920 1.00 95.12 201 HIS A CA 1
ATOM 1610 C C . HIS A 1 201 ? -17.128 -8.695 13.426 1.00 95.12 201 HIS A C 1
ATOM 1612 O O . HIS A 1 201 ? -17.758 -9.109 14.399 1.00 95.12 201 HIS A O 1
ATOM 1618 N N . ARG A 1 202 ? -17.463 -7.586 12.770 1.00 95.19 202 ARG A N 1
ATOM 1619 C CA . ARG A 1 202 ? -18.585 -6.723 13.152 1.00 95.19 202 ARG A CA 1
ATOM 1620 C C . ARG A 1 202 ? -19.949 -7.318 12.826 1.00 95.19 202 ARG A C 1
ATOM 1622 O O . ARG A 1 202 ? -20.889 -7.055 13.569 1.00 95.19 202 ARG A O 1
ATOM 1629 N N . GLU A 1 203 ? -20.037 -8.205 11.839 1.00 94.75 203 GLU A N 1
ATOM 1630 C CA . GLU A 1 203 ? -21.231 -9.038 11.613 1.00 94.75 203 GLU A CA 1
ATOM 1631 C C . GLU A 1 203 ? -21.584 -9.923 12.825 1.00 94.75 203 GLU A C 1
ATOM 1633 O O . GLU A 1 203 ? -22.715 -10.384 12.950 1.00 94.75 203 GLU A O 1
ATOM 1638 N N . LYS A 1 204 ? -20.639 -10.146 13.753 1.00 94.19 204 LYS A N 1
ATOM 1639 C CA . LYS A 1 204 ? -20.847 -10.941 14.977 1.00 94.19 204 LYS A CA 1
ATOM 1640 C C . LYS A 1 204 ? -21.413 -10.134 16.148 1.00 94.19 204 LYS A C 1
ATOM 1642 O O . LYS A 1 204 ? -21.572 -10.697 17.233 1.00 94.19 204 LYS A O 1
ATOM 1647 N N . ARG A 1 205 ? -21.679 -8.835 15.969 1.00 94.75 205 ARG A N 1
ATOM 1648 C CA . ARG A 1 205 ? -22.416 -8.037 16.958 1.00 94.75 205 ARG A CA 1
ATOM 1649 C C . ARG A 1 205 ? -23.847 -8.553 17.089 1.00 94.75 205 ARG A C 1
ATOM 1651 O O . ARG A 1 205 ? -24.384 -9.184 16.183 1.00 94.75 205 ARG A O 1
ATOM 1658 N N . MET A 1 206 ? -24.470 -8.283 18.231 1.00 92.31 206 MET A N 1
ATOM 1659 C CA . MET A 1 206 ? -25.756 -8.881 18.592 1.00 92.31 206 MET A CA 1
ATOM 1660 C C . MET A 1 206 ? -26.865 -7.834 18.716 1.00 92.31 206 MET A C 1
ATOM 1662 O O . MET A 1 206 ? -26.643 -6.725 19.201 1.00 92.31 206 MET A O 1
ATOM 1666 N N . GLY A 1 207 ? -28.084 -8.220 18.333 1.00 92.56 207 GLY A N 1
ATOM 1667 C CA . GLY A 1 207 ? -29.290 -7.419 18.547 1.00 92.56 207 GLY A CA 1
ATOM 1668 C C . GLY A 1 207 ? -29.214 -6.035 17.901 1.00 92.56 207 GLY A C 1
ATOM 1669 O O . GLY A 1 207 ? -28.816 -5.900 16.747 1.00 92.56 207 GLY A O 1
ATOM 1670 N N . ILE A 1 208 ? -29.590 -5.004 18.662 1.00 89.94 208 ILE A N 1
ATOM 1671 C CA . ILE A 1 208 ? -29.648 -3.614 18.184 1.00 89.94 208 ILE A CA 1
ATOM 1672 C C . ILE A 1 208 ? -28.270 -2.999 17.884 1.00 89.94 208 ILE A C 1
ATOM 1674 O O . ILE A 1 208 ? -28.211 -1.927 17.296 1.00 89.94 208 ILE A O 1
ATOM 1678 N N . ASP A 1 209 ? -27.163 -3.651 18.260 1.00 92.81 209 ASP A N 1
ATOM 1679 C CA . ASP A 1 209 ? -25.808 -3.153 17.973 1.00 92.81 209 ASP A CA 1
ATOM 1680 C C . ASP A 1 209 ? -25.274 -3.600 16.604 1.00 92.81 209 ASP A C 1
ATOM 1682 O O . ASP A 1 209 ? -24.247 -3.091 16.137 1.00 92.81 209 ASP A O 1
ATOM 1686 N N . LEU A 1 210 ? -25.967 -4.527 15.935 1.00 93.25 210 LEU A N 1
ATOM 1687 C CA . LEU A 1 210 ? -25.709 -4.871 14.540 1.00 93.25 210 LEU A CA 1
ATOM 1688 C C . LEU A 1 210 ? -26.350 -3.812 13.629 1.00 93.25 210 LEU A C 1
ATOM 1690 O O . LEU A 1 210 ? -27.393 -4.027 13.014 1.00 93.25 210 LEU A O 1
ATOM 1694 N N . VAL A 1 211 ? -25.738 -2.630 13.603 1.00 90.88 211 VAL A N 1
ATOM 1695 C CA . VAL A 1 211 ? -26.214 -1.458 12.859 1.00 90.88 211 VAL A CA 1
ATOM 1696 C C . VAL A 1 211 ? -25.168 -0.955 11.878 1.00 90.88 211 VAL A C 1
ATOM 1698 O O . VAL A 1 211 ? -23.973 -0.955 12.179 1.00 90.88 211 VAL A O 1
ATOM 1701 N N . HIS A 1 212 ? -25.648 -0.438 10.745 1.00 92.25 212 HIS A N 1
ATOM 1702 C CA . HIS A 1 212 ? -24.840 0.307 9.780 1.00 92.25 212 HIS A CA 1
ATOM 1703 C C . HIS A 1 212 ? -24.451 1.669 10.345 1.00 92.25 212 HIS A C 1
ATOM 1705 O O . HIS A 1 212 ? -25.127 2.681 10.151 1.00 92.25 212 HIS A O 1
ATOM 1711 N N . ASP A 1 213 ? -23.352 1.669 11.086 1.00 93.56 213 ASP A N 1
ATOM 1712 C CA . ASP A 1 213 ? -22.764 2.860 11.672 1.00 93.56 213 ASP A CA 1
ATOM 1713 C C . ASP A 1 213 ? -21.675 3.472 10.766 1.00 93.56 213 ASP A C 1
ATOM 1715 O O . ASP A 1 213 ? -21.332 2.962 9.696 1.00 93.56 213 ASP A O 1
ATOM 1719 N N . ASP A 1 214 ? -21.119 4.607 11.196 1.00 96.25 214 ASP A N 1
ATOM 1720 C CA . ASP A 1 214 ? -20.060 5.288 10.443 1.00 96.25 214 ASP A CA 1
ATOM 1721 C C . ASP A 1 214 ? -18.797 4.427 10.275 1.00 96.25 214 ASP A C 1
ATOM 1723 O O . ASP A 1 214 ? -18.123 4.532 9.258 1.00 96.25 214 ASP A O 1
ATOM 1727 N N . VAL A 1 215 ? -18.492 3.526 11.213 1.00 95.94 215 VAL A N 1
ATOM 1728 C CA . VAL A 1 215 ? -17.306 2.669 11.110 1.00 95.94 215 VAL A CA 1
ATOM 1729 C C . VAL A 1 215 ? -17.468 1.651 9.990 1.00 95.94 215 VAL A C 1
ATOM 1731 O O . VAL A 1 215 ? -16.551 1.482 9.192 1.00 95.94 215 VAL A O 1
ATOM 1734 N N . GLU A 1 216 ? -18.632 1.006 9.889 1.00 95.31 216 GLU A N 1
ATOM 1735 C CA . GLU A 1 216 ? -18.921 0.089 8.782 1.00 95.31 216 GLU A CA 1
ATOM 1736 C C . GLU A 1 216 ? -18.832 0.818 7.434 1.00 95.31 216 GLU A C 1
ATOM 1738 O O . GLU A 1 216 ? -18.185 0.337 6.503 1.00 95.31 216 GLU A O 1
ATOM 1743 N N . LYS A 1 217 ? -19.369 2.042 7.358 1.00 97.31 217 LYS A N 1
ATOM 1744 C CA . LYS A 1 217 ? -19.242 2.899 6.173 1.00 97.31 217 LYS A CA 1
ATOM 1745 C C . LYS A 1 217 ? -17.782 3.227 5.835 1.00 97.31 217 LYS A C 1
ATOM 1747 O O . LYS A 1 217 ? -17.406 3.166 4.660 1.00 97.31 217 LYS A O 1
ATOM 1752 N N . GLN A 1 218 ? -16.961 3.589 6.824 1.00 97.38 218 GLN A N 1
ATOM 1753 C CA . GLN A 1 218 ? -15.544 3.888 6.595 1.00 97.38 218 GLN A CA 1
ATOM 1754 C C . GLN A 1 218 ? -14.757 2.643 6.166 1.00 97.38 218 GLN A C 1
ATOM 1756 O O . GLN A 1 218 ? -13.925 2.763 5.272 1.00 97.38 218 GLN A O 1
ATOM 1761 N N . LEU A 1 219 ? -15.045 1.467 6.733 1.00 96.44 219 LEU A N 1
ATOM 1762 C CA . LEU A 1 219 ? -14.411 0.196 6.361 1.00 96.44 219 LEU A CA 1
ATOM 1763 C C . LEU A 1 219 ? -14.769 -0.242 4.936 1.00 96.44 219 LEU A C 1
ATOM 1765 O O . LEU A 1 219 ? -13.889 -0.640 4.178 1.00 96.44 219 LEU A O 1
ATOM 1769 N N . LEU A 1 220 ? -16.039 -0.129 4.537 1.00 97.56 220 LEU A N 1
ATOM 1770 C CA . LEU A 1 220 ? -16.452 -0.402 3.155 1.00 97.56 220 LEU A CA 1
ATOM 1771 C C . LEU A 1 220 ? -15.744 0.543 2.176 1.00 97.56 220 LEU A C 1
ATOM 1773 O O . LEU A 1 220 ? -15.177 0.105 1.177 1.00 97.56 220 LEU A O 1
ATOM 1777 N N . THR A 1 221 ? -15.689 1.833 2.520 1.00 97.75 221 THR A N 1
ATOM 1778 C CA . THR A 1 221 ? -14.956 2.831 1.727 1.00 97.75 221 THR A CA 1
ATOM 1779 C C . THR A 1 221 ? -13.453 2.520 1.679 1.00 97.75 221 THR A C 1
ATOM 1781 O O . THR A 1 221 ? -12.819 2.727 0.650 1.00 97.75 221 THR A O 1
ATOM 1784 N N . GLU A 1 222 ? -12.865 2.004 2.761 1.00 96.94 222 GLU A N 1
ATOM 1785 C CA . GLU A 1 222 ? -11.465 1.566 2.810 1.00 96.94 222 GLU A CA 1
ATOM 1786 C C . GLU A 1 222 ? -11.191 0.412 1.844 1.00 96.94 222 GLU A C 1
ATOM 1788 O O . GLU A 1 222 ? -10.255 0.496 1.047 1.00 96.94 222 GLU A O 1
ATOM 1793 N N . VAL A 1 223 ? -12.052 -0.610 1.830 1.00 98.06 223 VAL A N 1
ATOM 1794 C CA . VAL A 1 223 ? -11.978 -1.716 0.864 1.00 98.06 223 VAL A CA 1
ATOM 1795 C C . VAL A 1 223 ? -12.047 -1.198 -0.576 1.00 98.06 223 VAL A C 1
ATOM 1797 O O . VAL A 1 223 ? -11.235 -1.603 -1.413 1.00 98.06 223 VAL A O 1
ATOM 1800 N N . ASP A 1 224 ? -12.973 -0.285 -0.871 1.00 98.19 224 ASP A N 1
ATOM 1801 C CA . ASP A 1 224 ? -13.145 0.274 -2.216 1.00 98.19 224 ASP A CA 1
ATOM 1802 C C . ASP A 1 224 ? -11.941 1.118 -2.658 1.00 98.19 224 ASP A C 1
ATOM 1804 O O . ASP A 1 224 ? -11.456 0.977 -3.786 1.00 98.19 224 ASP A O 1
ATOM 1808 N N . VAL A 1 225 ? -11.411 1.961 -1.765 1.00 98.19 225 VAL A N 1
ATOM 1809 C CA . VAL A 1 225 ? -10.211 2.770 -2.026 1.00 98.19 225 VAL A CA 1
ATOM 1810 C C . VAL A 1 225 ? -9.008 1.870 -2.292 1.00 98.19 225 VAL A C 1
ATOM 1812 O O . VAL A 1 225 ? -8.315 2.071 -3.291 1.00 98.19 225 VAL A O 1
ATOM 1815 N N . ILE A 1 226 ? -8.777 0.846 -1.462 1.00 98.00 226 ILE A N 1
ATOM 1816 C CA . ILE A 1 226 ? -7.643 -0.069 -1.645 1.00 98.00 226 ILE A CA 1
ATOM 1817 C C . ILE A 1 226 ? -7.769 -0.820 -2.976 1.00 98.00 226 ILE A C 1
ATOM 1819 O O . ILE A 1 226 ? -6.812 -0.840 -3.751 1.00 98.00 226 ILE A O 1
ATOM 1823 N N . LYS A 1 227 ? -8.948 -1.359 -3.312 1.00 98.38 227 LYS A N 1
ATOM 1824 C CA . LYS A 1 227 ? -9.176 -2.025 -4.608 1.00 98.38 227 LYS A CA 1
ATOM 1825 C C . LYS A 1 227 ? -8.961 -1.084 -5.796 1.00 98.38 227 LYS A C 1
ATOM 1827 O O . LYS A 1 227 ? -8.345 -1.472 -6.787 1.00 98.38 227 LYS A O 1
ATOM 1832 N N . SER A 1 228 ? -9.413 0.166 -5.695 1.00 98.44 228 SER A N 1
ATOM 1833 C CA . SER A 1 228 ? -9.182 1.192 -6.719 1.00 98.44 228 SER A CA 1
ATOM 1834 C C . SER A 1 228 ? -7.689 1.515 -6.892 1.00 98.44 228 SER A C 1
ATOM 1836 O O . SER A 1 228 ? -7.195 1.638 -8.018 1.00 98.44 228 SER A O 1
ATOM 1838 N N . CYS A 1 229 ? -6.931 1.604 -5.794 1.00 98.25 229 CYS A N 1
ATOM 1839 C CA . CYS A 1 229 ? -5.470 1.724 -5.821 1.00 98.25 229 CYS A CA 1
ATOM 1840 C C . CYS A 1 229 ? -4.815 0.520 -6.507 1.00 98.25 229 CYS A C 1
ATOM 1842 O O . CYS A 1 229 ? -4.037 0.716 -7.442 1.00 98.25 229 CYS A O 1
ATOM 1844 N N . GLN A 1 230 ? -5.172 -0.703 -6.103 1.00 98.50 230 GLN A N 1
ATOM 1845 C CA . GLN A 1 230 ? -4.651 -1.941 -6.687 1.00 98.50 230 GLN A CA 1
ATOM 1846 C C . GLN A 1 230 ? -4.885 -1.998 -8.200 1.00 98.50 230 GLN A C 1
ATOM 1848 O O . GLN A 1 230 ? -3.974 -2.312 -8.962 1.00 98.50 230 GLN A O 1
ATOM 1853 N N . GLU A 1 231 ? -6.086 -1.646 -8.652 1.00 98.44 231 GLU A N 1
ATOM 1854 C CA . GLU A 1 231 ? -6.441 -1.663 -10.069 1.00 98.44 231 GLU A CA 1
ATOM 1855 C C . GLU A 1 231 ? -5.662 -0.616 -10.883 1.00 98.44 231 GLU A C 1
ATOM 1857 O O . GLU A 1 231 ? -5.212 -0.884 -11.997 1.00 98.44 231 GLU A O 1
ATOM 1862 N N . ARG A 1 232 ? -5.443 0.586 -10.331 1.00 98.50 232 ARG A N 1
ATOM 1863 C CA . ARG A 1 232 ? -4.586 1.594 -10.981 1.00 98.50 232 ARG A CA 1
ATOM 1864 C C . ARG A 1 232 ? -3.126 1.142 -11.051 1.00 98.50 232 ARG A C 1
ATOM 1866 O O . ARG A 1 232 ? -2.490 1.374 -12.080 1.00 98.50 232 ARG A O 1
ATOM 1873 N N . MET A 1 233 ? -2.607 0.500 -10.001 1.00 98.62 233 MET A N 1
ATOM 1874 C CA . MET A 1 233 ? -1.250 -0.061 -9.981 1.00 98.62 233 MET A CA 1
ATOM 1875 C C . MET A 1 233 ? -1.086 -1.175 -11.022 1.00 98.62 233 MET A C 1
ATOM 1877 O O . MET A 1 233 ? -0.136 -1.128 -11.797 1.00 98.62 233 MET A O 1
ATOM 1881 N N . LYS A 1 234 ? -2.037 -2.117 -11.116 1.00 98.69 234 LYS A N 1
ATOM 1882 C CA . LYS A 1 234 ? -2.038 -3.186 -12.135 1.00 98.69 234 LYS A CA 1
ATOM 1883 C C . LYS A 1 234 ? -2.019 -2.623 -13.556 1.00 98.69 234 LYS A C 1
ATOM 1885 O O . LYS A 1 234 ? -1.156 -2.983 -14.346 1.00 98.69 234 LYS A O 1
ATOM 1890 N N . ARG A 1 235 ? -2.874 -1.637 -13.850 1.00 98.50 235 ARG A N 1
ATOM 1891 C CA . ARG A 1 235 ? -2.891 -0.979 -15.167 1.00 98.50 235 ARG A CA 1
ATOM 1892 C C . ARG A 1 235 ? -1.561 -0.316 -15.538 1.00 98.50 235 ARG A C 1
ATOM 1894 O O . ARG A 1 235 ? -1.193 -0.313 -16.708 1.00 98.50 235 ARG A O 1
ATOM 1901 N N . HIS A 1 236 ? -0.844 0.270 -14.579 1.00 98.50 236 HIS A N 1
ATOM 1902 C CA . HIS A 1 236 ? 0.485 0.838 -14.849 1.00 98.50 236 HIS A CA 1
ATOM 1903 C C . HIS A 1 236 ? 1.566 -0.236 -14.955 1.00 98.50 236 HIS A C 1
ATOM 1905 O O . HIS A 1 236 ? 2.515 -0.059 -15.715 1.00 98.50 236 HIS A O 1
ATOM 1911 N N . LEU A 1 237 ? 1.398 -1.360 -14.260 1.00 98.56 237 LEU A N 1
ATOM 1912 C CA . LEU A 1 237 ? 2.275 -2.512 -14.399 1.00 98.56 237 LEU A CA 1
ATOM 1913 C C . LEU A 1 237 ? 2.206 -3.096 -15.815 1.00 98.56 237 LEU A C 1
ATOM 1915 O O . LEU A 1 237 ? 3.247 -3.316 -16.429 1.00 98.56 237 LEU A O 1
ATOM 1919 N N . ASP A 1 238 ? 0.999 -3.252 -16.363 1.00 98.56 238 ASP A N 1
ATOM 1920 C CA . ASP A 1 238 ? 0.799 -3.726 -17.737 1.00 98.56 238 ASP A CA 1
ATOM 1921 C C . ASP A 1 238 ? 1.429 -2.771 -18.760 1.00 98.56 238 ASP A C 1
ATOM 1923 O O . ASP A 1 238 ? 2.106 -3.208 -19.692 1.00 98.56 238 ASP A O 1
ATOM 1927 N N . LYS A 1 239 ? 1.282 -1.453 -18.553 1.00 98.62 239 LYS A N 1
ATOM 1928 C CA . LYS A 1 239 ? 1.959 -0.437 -19.375 1.00 98.62 239 LYS A CA 1
ATOM 1929 C C . LYS A 1 239 ? 3.481 -0.552 -19.294 1.00 98.62 239 LYS A C 1
ATOM 1931 O O . LYS A 1 239 ? 4.136 -0.457 -20.324 1.00 98.62 239 LYS A O 1
ATOM 1936 N N . ALA A 1 240 ? 4.041 -0.773 -18.103 1.00 98.62 240 ALA A N 1
ATOM 1937 C CA . ALA A 1 240 ? 5.485 -0.928 -17.923 1.00 98.62 240 ALA A CA 1
ATOM 1938 C C . ALA A 1 240 ? 6.010 -2.192 -18.613 1.00 98.62 240 ALA A C 1
ATOM 1940 O O . ALA A 1 240 ? 7.061 -2.153 -19.243 1.00 98.62 240 ALA A O 1
ATOM 1941 N N . ILE A 1 241 ? 5.264 -3.298 -18.548 1.00 98.50 241 ILE A N 1
ATOM 1942 C CA . ILE A 1 241 ? 5.602 -4.538 -19.261 1.00 98.50 241 ILE A CA 1
ATOM 1943 C C . ILE A 1 241 ? 5.588 -4.315 -20.777 1.00 98.50 241 ILE A C 1
ATOM 1945 O O . ILE A 1 241 ? 6.518 -4.738 -21.462 1.00 98.50 241 ILE A O 1
ATOM 1949 N N . ALA A 1 242 ? 4.561 -3.639 -21.298 1.00 98.50 242 ALA A N 1
ATOM 1950 C CA . ALA A 1 242 ? 4.469 -3.326 -22.720 1.00 98.50 242 ALA A CA 1
ATOM 1951 C C . ALA A 1 242 ? 5.607 -2.400 -23.179 1.00 98.50 242 ALA A C 1
ATOM 1953 O O . ALA A 1 242 ? 6.224 -2.671 -24.206 1.00 98.50 242 ALA A O 1
ATOM 1954 N N . GLN A 1 243 ? 5.926 -1.360 -22.402 1.00 98.56 243 GLN A N 1
ATOM 1955 C CA . GLN A 1 243 ? 7.019 -0.441 -22.726 1.00 98.56 243 GLN A CA 1
ATOM 1956 C C . GLN A 1 243 ? 8.379 -1.150 -22.715 1.00 98.56 243 GLN A C 1
ATOM 1958 O O . GLN A 1 243 ? 9.126 -1.011 -23.673 1.00 98.56 243 GLN A O 1
ATOM 1963 N N . LEU A 1 244 ? 8.661 -2.011 -21.728 1.00 98.56 244 LEU A N 1
ATOM 1964 C CA . LEU A 1 244 ? 9.892 -2.818 -21.709 1.00 98.56 244 LEU A CA 1
ATOM 1965 C C . LEU A 1 244 ? 10.036 -3.712 -22.953 1.00 98.56 244 LEU A C 1
ATOM 1967 O O . LEU A 1 244 ? 11.149 -3.955 -23.420 1.00 98.56 244 LEU A O 1
ATOM 1971 N N . ALA A 1 245 ? 8.926 -4.218 -23.498 1.00 98.38 245 ALA A N 1
ATOM 1972 C CA . ALA A 1 245 ? 8.951 -4.981 -24.743 1.00 98.38 245 ALA A CA 1
ATOM 1973 C C . ALA A 1 245 ? 9.282 -4.091 -25.956 1.00 98.38 245 ALA A C 1
ATOM 1975 O O . ALA A 1 245 ? 10.061 -4.510 -26.816 1.00 98.38 245 ALA A O 1
ATOM 1976 N N . SER A 1 246 ? 8.736 -2.870 -26.010 1.00 98.38 246 SER A N 1
ATOM 1977 C CA . SER A 1 246 ? 9.075 -1.869 -27.033 1.00 98.38 246 SER A CA 1
ATOM 1978 C C . SER A 1 246 ? 10.542 -1.444 -26.958 1.00 98.38 246 SER A C 1
ATOM 1980 O O . SER A 1 246 ? 11.226 -1.462 -27.983 1.00 98.38 246 SER A O 1
ATOM 1982 N N . ASP A 1 247 ? 11.047 -1.159 -25.755 1.00 98.19 247 ASP A N 1
ATOM 1983 C CA . ASP A 1 247 ? 12.445 -0.793 -25.501 1.00 98.19 247 ASP A CA 1
ATOM 1984 C C . ASP A 1 247 ? 13.384 -1.912 -25.972 1.00 98.19 247 ASP A C 1
ATOM 1986 O O . ASP A 1 247 ? 14.331 -1.680 -26.727 1.00 98.19 247 ASP A O 1
ATOM 1990 N N . ARG A 1 248 ? 13.063 -3.171 -25.632 1.00 98.19 248 ARG A N 1
ATOM 1991 C CA . ARG A 1 248 ? 13.847 -4.335 -26.067 1.00 98.19 248 ARG A CA 1
ATOM 1992 C C . ARG A 1 248 ? 13.832 -4.522 -27.585 1.00 98.19 248 ARG A C 1
ATOM 1994 O O . ARG A 1 248 ? 14.843 -4.936 -28.154 1.00 98.19 248 ARG A O 1
ATOM 2001 N N . ALA A 1 249 ? 12.710 -4.236 -28.244 1.00 98.06 249 ALA A N 1
ATOM 2002 C CA . ALA A 1 249 ? 12.613 -4.297 -29.699 1.00 98.06 249 ALA A CA 1
ATOM 2003 C C . ALA A 1 249 ? 13.452 -3.198 -30.373 1.00 98.06 249 ALA A C 1
ATOM 2005 O O . ALA A 1 249 ? 14.145 -3.482 -31.347 1.00 98.06 249 ALA A O 1
ATOM 2006 N N . ALA A 1 250 ? 13.431 -1.968 -29.850 1.00 98.12 250 ALA A N 1
ATOM 2007 C CA . ALA A 1 250 ? 14.276 -0.879 -30.344 1.00 98.12 250 ALA A CA 1
ATOM 2008 C C . ALA A 1 250 ? 15.769 -1.183 -30.135 1.00 98.12 250 ALA A C 1
ATOM 2010 O O . ALA A 1 250 ? 16.555 -1.045 -31.071 1.00 98.12 250 ALA A O 1
ATOM 2011 N N . GLN A 1 251 ? 16.141 -1.694 -28.955 1.00 98.06 251 GLN A N 1
ATOM 2012 C CA . GLN A 1 251 ? 17.504 -2.143 -28.664 1.00 98.06 251 GLN A CA 1
ATOM 2013 C C . GLN A 1 251 ? 17.982 -3.198 -29.671 1.00 98.06 251 GLN A C 1
ATOM 2015 O O . GLN A 1 251 ? 19.096 -3.104 -30.179 1.00 98.06 251 GLN A O 1
ATOM 2020 N N . HIS A 1 252 ? 17.144 -4.190 -29.987 1.00 98.00 252 HIS A N 1
ATOM 2021 C CA . HIS A 1 252 ? 17.514 -5.246 -30.928 1.00 98.00 252 HIS A CA 1
ATOM 2022 C C . HIS A 1 252 ? 17.813 -4.710 -32.338 1.00 98.00 252 HIS A C 1
ATOM 2024 O O . HIS A 1 252 ? 18.777 -5.145 -32.968 1.00 98.00 252 HIS A O 1
ATOM 2030 N N . GLU A 1 253 ? 17.021 -3.752 -32.830 1.00 98.06 253 GLU A N 1
ATOM 2031 C CA . GLU A 1 253 ? 17.271 -3.133 -34.138 1.00 98.06 253 GLU A CA 1
ATOM 2032 C C . GLU A 1 253 ? 18.584 -2.333 -34.154 1.00 98.06 253 GLU A C 1
ATOM 2034 O O . GLU A 1 253 ? 19.331 -2.411 -35.131 1.00 98.06 253 GLU A O 1
ATOM 2039 N N . LEU A 1 254 ? 18.922 -1.639 -33.059 1.00 98.19 254 LEU A N 1
ATOM 2040 C CA . LEU A 1 254 ? 20.214 -0.955 -32.921 1.00 98.19 254 LEU A CA 1
ATOM 2041 C C . LEU A 1 254 ? 21.392 -1.938 -32.896 1.00 98.19 254 LEU A C 1
ATOM 2043 O O . LEU A 1 254 ? 22.389 -1.720 -33.582 1.00 98.19 254 LEU A O 1
ATOM 2047 N N . GLU A 1 255 ? 21.286 -3.031 -32.133 1.00 98.25 255 GLU A N 1
ATOM 2048 C CA . GLU A 1 255 ? 22.318 -4.078 -32.051 1.00 98.25 255 GLU A CA 1
ATOM 2049 C C . GLU A 1 255 ? 22.578 -4.717 -33.423 1.00 98.25 255 GLU A C 1
ATOM 2051 O O . GLU A 1 255 ? 23.726 -4.989 -33.793 1.00 98.25 255 GLU A O 1
ATOM 2056 N N . LYS A 1 256 ? 21.512 -4.925 -34.202 1.00 97.94 256 LYS A N 1
ATOM 2057 C CA . LYS A 1 256 ? 21.596 -5.440 -35.568 1.00 97.94 256 LYS A CA 1
ATOM 2058 C C . LYS A 1 256 ? 22.295 -4.454 -36.502 1.00 97.94 256 LYS A C 1
ATOM 2060 O O . LYS A 1 256 ? 23.243 -4.849 -37.180 1.00 97.94 256 LYS A O 1
ATOM 2065 N N . ASP A 1 257 ? 21.886 -3.185 -36.501 1.00 97.31 257 ASP A N 1
ATOM 2066 C CA . ASP A 1 257 ? 22.535 -2.150 -37.315 1.00 97.31 257 ASP A CA 1
ATOM 2067 C C . ASP A 1 257 ? 24.021 -2.007 -36.942 1.00 97.31 257 ASP A C 1
ATOM 2069 O O . ASP A 1 257 ? 24.898 -1.973 -37.807 1.00 97.31 257 ASP A O 1
ATOM 2073 N N . LEU A 1 258 ? 24.343 -2.046 -35.647 1.00 97.88 258 LEU A N 1
ATOM 2074 C CA . LEU A 1 258 ? 25.723 -2.026 -35.168 1.00 97.88 258 LEU A CA 1
ATOM 2075 C C . LEU A 1 258 ? 26.538 -3.211 -35.712 1.00 97.88 258 LEU A C 1
ATOM 2077 O O . LEU A 1 258 ? 27.685 -3.018 -36.126 1.00 97.88 258 LEU A O 1
ATOM 2081 N N . SER A 1 259 ? 25.970 -4.420 -35.741 1.00 97.81 259 SER A N 1
ATOM 2082 C CA . SER A 1 259 ? 26.629 -5.613 -36.296 1.00 97.81 259 SER A CA 1
ATOM 2083 C C . SER A 1 259 ? 26.921 -5.470 -37.796 1.00 97.81 259 SER A C 1
ATOM 2085 O O . SER A 1 259 ? 28.037 -5.760 -38.256 1.00 97.81 259 SER A O 1
ATOM 2087 N N . ASP A 1 260 ? 25.963 -4.930 -38.555 1.00 95.38 260 ASP A N 1
ATOM 2088 C CA . ASP A 1 260 ? 26.131 -4.642 -39.981 1.00 95.38 260 ASP A CA 1
ATOM 2089 C C . ASP A 1 260 ? 27.243 -3.600 -40.197 1.00 95.38 260 ASP A C 1
ATOM 2091 O O . ASP A 1 260 ? 28.146 -3.796 -41.022 1.00 95.38 260 ASP A O 1
ATOM 2095 N N . LYS A 1 261 ? 27.269 -2.531 -39.387 1.00 95.00 261 LYS A N 1
ATOM 2096 C CA . LYS A 1 261 ? 28.334 -1.514 -39.416 1.00 95.00 261 LYS A CA 1
ATOM 2097 C C . LYS A 1 261 ? 29.701 -2.070 -39.030 1.00 95.00 261 LYS A C 1
ATOM 2099 O O . LYS A 1 261 ? 30.704 -1.690 -39.633 1.00 95.00 261 LYS A O 1
ATOM 2104 N N . GLN A 1 262 ? 29.784 -2.972 -38.053 1.00 96.50 262 GLN A N 1
ATOM 2105 C CA . GLN A 1 262 ? 31.038 -3.638 -37.684 1.00 96.50 262 GLN A CA 1
ATOM 2106 C C . GLN A 1 262 ? 31.601 -4.457 -38.849 1.00 96.50 262 GLN A C 1
ATOM 2108 O O . GLN A 1 262 ? 32.803 -4.396 -39.128 1.00 96.50 262 GLN A O 1
ATOM 2113 N N . THR A 1 263 ? 30.734 -5.182 -39.557 1.00 96.44 263 THR A N 1
ATOM 2114 C CA . THR A 1 263 ? 31.127 -5.971 -40.728 1.00 96.44 263 THR A CA 1
ATOM 2115 C C . THR A 1 263 ? 31.589 -5.074 -41.873 1.00 96.44 263 THR A C 1
ATOM 2117 O O . THR A 1 263 ? 32.664 -5.318 -42.426 1.00 96.44 263 THR A O 1
ATOM 2120 N N . ALA A 1 264 ? 30.834 -4.014 -42.181 1.00 94.44 264 ALA A N 1
ATOM 2121 C CA . ALA A 1 264 ? 31.192 -3.035 -43.205 1.00 94.44 264 ALA A CA 1
ATOM 2122 C C . ALA A 1 264 ? 32.535 -2.355 -42.895 1.00 94.44 264 ALA A C 1
ATOM 2124 O O . ALA A 1 264 ? 33.426 -2.344 -43.739 1.00 94.44 264 ALA A O 1
ATOM 2125 N N . HIS A 1 265 ? 32.734 -1.905 -41.651 1.00 95.75 265 HIS A N 1
ATOM 2126 C CA . HIS A 1 265 ? 33.997 -1.319 -41.202 1.00 95.75 265 HIS A CA 1
ATOM 2127 C C . HIS A 1 265 ? 35.175 -2.267 -41.429 1.00 95.75 265 HIS A C 1
ATOM 2129 O O . HIS A 1 265 ? 36.218 -1.844 -41.904 1.00 95.75 265 HIS A O 1
ATOM 2135 N N . ARG A 1 266 ? 35.039 -3.555 -41.087 1.00 96.62 266 ARG A N 1
ATOM 2136 C CA . ARG A 1 266 ? 36.120 -4.538 -41.267 1.00 96.62 266 ARG A CA 1
ATOM 2137 C C . ARG A 1 266 ? 36.482 -4.730 -42.742 1.00 96.62 266 ARG A C 1
ATOM 2139 O O . ARG A 1 266 ? 37.652 -4.932 -43.060 1.00 96.62 266 ARG A O 1
ATOM 2146 N N . ILE A 1 267 ? 35.486 -4.720 -43.627 1.00 94.81 267 ILE A N 1
ATOM 2147 C CA . ILE A 1 267 ? 35.701 -4.852 -45.072 1.00 94.81 267 ILE A CA 1
ATOM 2148 C C . ILE A 1 267 ? 36.406 -3.604 -45.606 1.00 94.81 267 ILE A C 1
ATOM 2150 O O . ILE A 1 267 ? 37.444 -3.734 -46.252 1.00 94.81 267 ILE A O 1
ATOM 2154 N N . ASP A 1 268 ? 35.888 -2.418 -45.294 1.00 95.31 268 ASP A N 1
ATOM 2155 C CA . ASP A 1 268 ? 36.418 -1.153 -45.807 1.00 95.31 268 ASP A CA 1
ATOM 2156 C C . ASP A 1 268 ? 37.810 -0.847 -45.238 1.00 95.31 268 ASP A C 1
ATOM 2158 O O . ASP A 1 268 ? 38.695 -0.425 -45.981 1.00 95.31 268 ASP A O 1
ATOM 2162 N N . ASP A 1 269 ? 38.053 -1.167 -43.965 1.00 95.62 269 ASP A N 1
ATOM 2163 C CA . ASP A 1 269 ? 39.367 -1.061 -43.327 1.00 95.62 269 ASP A CA 1
ATOM 2164 C C . ASP A 1 269 ? 40.387 -1.991 -43.996 1.00 95.62 269 ASP A C 1
ATOM 2166 O O . ASP A 1 269 ? 41.486 -1.566 -44.357 1.00 95.62 269 ASP A O 1
ATOM 2170 N N . LYS A 1 270 ? 40.003 -3.243 -44.281 1.00 94.94 270 LYS A N 1
ATOM 2171 C CA . LYS A 1 270 ? 40.851 -4.158 -45.055 1.00 94.94 270 LYS A CA 1
ATOM 2172 C C . LYS A 1 270 ? 41.159 -3.581 -46.438 1.00 94.94 270 LYS A C 1
ATOM 2174 O O . LYS A 1 270 ? 42.315 -3.613 -46.853 1.00 94.94 270 LYS A O 1
ATOM 2179 N N . CYS A 1 271 ? 40.152 -3.066 -47.143 1.00 93.12 271 CYS A N 1
ATOM 2180 C CA . CYS A 1 271 ? 40.307 -2.478 -48.474 1.00 93.12 271 CYS A CA 1
ATOM 2181 C C . CYS A 1 271 ? 41.222 -1.247 -48.462 1.00 93.12 271 CYS A C 1
ATOM 2183 O O . CYS A 1 271 ? 42.071 -1.120 -49.343 1.00 93.12 271 CYS A O 1
ATOM 2185 N N . HIS A 1 272 ? 41.097 -0.376 -47.458 1.00 93.62 272 HIS A N 1
ATOM 2186 C CA . HIS A 1 272 ? 41.943 0.805 -47.284 1.00 93.62 272 HIS A CA 1
ATOM 2187 C C . HIS A 1 272 ? 43.430 0.439 -47.124 1.00 93.62 272 HIS A C 1
ATOM 2189 O O . HIS A 1 272 ? 44.299 1.135 -47.649 1.00 93.62 272 HIS A O 1
ATOM 2195 N N . HIS A 1 273 ? 43.726 -0.687 -46.465 1.00 93.25 273 HIS A N 1
ATOM 2196 C CA . HIS A 1 273 ? 45.090 -1.162 -46.217 1.00 93.25 273 HIS A CA 1
ATOM 2197 C C . HIS A 1 273 ? 45.701 -2.012 -47.349 1.00 93.25 273 HIS A C 1
ATOM 2199 O O . HIS A 1 273 ? 46.885 -2.362 -47.270 1.00 93.25 273 HIS A O 1
ATOM 2205 N N . LEU A 1 274 ? 44.944 -2.351 -48.401 1.00 93.69 274 LEU A N 1
ATOM 2206 C CA . LEU A 1 274 ? 45.475 -3.107 -49.540 1.00 93.69 274 LEU A CA 1
ATOM 2207 C C . LEU A 1 274 ? 46.521 -2.292 -50.313 1.00 93.69 274 LEU A C 1
ATOM 2209 O O . LEU A 1 274 ? 46.344 -1.116 -50.620 1.00 93.69 274 LEU A O 1
ATOM 2213 N N . ARG A 1 275 ? 47.618 -2.959 -50.673 1.00 90.69 275 ARG A N 1
ATOM 2214 C CA . ARG A 1 275 ? 48.707 -2.437 -51.504 1.00 90.69 275 ARG A CA 1
ATOM 2215 C C . ARG A 1 275 ? 48.852 -3.306 -52.750 1.00 90.69 275 ARG A C 1
ATOM 2217 O O . ARG A 1 275 ? 48.439 -4.461 -52.766 1.00 90.69 275 ARG A O 1
ATOM 2224 N N . ASN A 1 276 ? 49.525 -2.790 -53.778 1.00 90.62 276 ASN A N 1
ATOM 2225 C CA . ASN A 1 276 ? 49.777 -3.541 -55.020 1.00 90.62 276 ASN A CA 1
ATOM 2226 C C . ASN A 1 276 ? 50.594 -4.833 -54.808 1.00 90.62 276 ASN A C 1
ATOM 2228 O O . ASN A 1 276 ? 50.612 -5.692 -55.680 1.00 90.62 276 ASN A O 1
ATOM 2232 N N . THR A 1 277 ? 51.269 -4.964 -53.664 1.00 92.00 277 THR A N 1
ATOM 2233 C CA . THR A 1 277 ? 52.049 -6.142 -53.255 1.00 92.00 277 THR A CA 1
ATOM 2234 C C . THR A 1 277 ? 51.361 -6.962 -52.159 1.00 92.00 277 THR A C 1
ATOM 2236 O O . THR A 1 277 ? 52.017 -7.779 -51.522 1.00 92.00 277 THR A O 1
ATOM 2239 N N . SER A 1 278 ? 50.089 -6.696 -51.851 1.00 92.19 278 SER A N 1
ATOM 2240 C CA . SER A 1 278 ? 49.351 -7.441 -50.828 1.00 92.19 278 SER A CA 1
ATOM 2241 C C . SER A 1 278 ? 48.994 -8.845 -51.313 1.00 92.19 278 SER A C 1
ATOM 2243 O O . SER A 1 278 ? 48.545 -9.021 -52.444 1.00 92.19 278 SER A O 1
ATOM 2245 N N . ASP A 1 279 ? 49.120 -9.833 -50.429 1.00 88.06 279 ASP A N 1
ATOM 2246 C CA . ASP A 1 279 ? 48.679 -11.200 -50.703 1.00 88.06 279 ASP A CA 1
ATOM 2247 C C . ASP A 1 279 ? 47.149 -11.274 -50.873 1.00 88.06 279 ASP A C 1
ATOM 2249 O O . ASP A 1 279 ? 46.390 -10.567 -50.205 1.00 88.06 279 ASP A O 1
ATOM 2253 N N . GLY A 1 280 ? 46.677 -12.147 -51.769 1.00 84.06 280 GLY A N 1
ATOM 2254 C CA . GLY A 1 280 ? 45.242 -12.379 -51.999 1.00 84.06 280 GLY A CA 1
ATOM 2255 C C . GLY A 1 280 ? 44.544 -11.392 -52.949 1.00 84.06 280 GLY A C 1
ATOM 2256 O O . GLY A 1 280 ? 43.322 -11.465 -53.104 1.00 84.06 280 GLY A O 1
ATOM 2257 N N . ILE A 1 281 ? 45.281 -10.495 -53.614 1.00 90.75 281 ILE A N 1
ATOM 2258 C CA . ILE A 1 281 ? 44.756 -9.700 -54.738 1.00 90.75 281 ILE A CA 1
ATOM 2259 C C . ILE A 1 281 ? 44.598 -10.581 -55.990 1.00 90.75 281 ILE A C 1
ATOM 2261 O O . ILE A 1 281 ? 45.435 -11.435 -56.279 1.00 90.75 281 ILE A O 1
ATOM 2265 N N . SER A 1 282 ? 43.501 -10.425 -56.731 1.00 91.62 282 SER A N 1
ATOM 2266 C CA . SER A 1 282 ? 43.186 -11.232 -57.922 1.00 91.62 282 SER A CA 1
ATOM 2267 C C . SER A 1 282 ? 42.155 -10.533 -58.807 1.00 91.62 282 SER A C 1
ATOM 2269 O O . SER A 1 282 ? 41.508 -9.575 -58.384 1.00 91.62 282 SER A O 1
ATOM 2271 N N . TYR A 1 283 ? 41.995 -11.011 -60.042 1.00 89.75 283 TYR A N 1
ATOM 2272 C CA . TYR A 1 283 ? 40.957 -10.527 -60.951 1.00 89.75 283 TYR A CA 1
ATOM 2273 C C . TYR A 1 283 ? 39.622 -11.221 -60.671 1.00 89.75 283 TYR A C 1
ATOM 2275 O O . TYR A 1 283 ? 39.523 -12.445 -60.755 1.00 89.75 283 TYR A O 1
ATOM 2283 N N . TYR A 1 284 ? 38.582 -10.430 -60.417 1.00 87.56 284 TYR A N 1
ATOM 2284 C CA . TYR A 1 284 ? 37.212 -10.901 -60.215 1.00 87.56 284 TYR A CA 1
ATOM 2285 C C . TYR A 1 284 ? 36.338 -10.411 -61.377 1.00 87.56 284 TYR A C 1
ATOM 2287 O O . TYR A 1 284 ? 36.415 -9.245 -61.753 1.00 87.56 284 TYR A O 1
ATOM 2295 N N . ARG A 1 285 ? 35.543 -11.294 -61.998 1.00 86.62 285 ARG A N 1
ATOM 2296 C CA . ARG A 1 285 ? 34.709 -10.945 -63.167 1.00 86.62 285 ARG A CA 1
ATOM 2297 C C . ARG A 1 285 ? 33.349 -10.392 -62.738 1.00 86.62 285 ARG A C 1
ATOM 2299 O O . ARG A 1 285 ? 32.679 -11.025 -61.930 1.00 86.62 285 ARG A O 1
ATOM 2306 N N . GLY A 1 286 ? 32.901 -9.297 -63.357 1.00 80.62 286 GLY A N 1
ATOM 2307 C CA . GLY A 1 286 ? 31.538 -8.775 -63.214 1.00 80.62 286 GLY A CA 1
ATOM 2308 C C . GLY A 1 286 ? 31.316 -7.859 -62.009 1.00 80.62 286 GLY A C 1
ATOM 2309 O O . GLY A 1 286 ? 30.208 -7.354 -61.857 1.00 80.62 286 GLY A O 1
ATOM 2310 N N . VAL A 1 287 ? 32.346 -7.618 -61.188 1.00 84.31 287 VAL A N 1
ATOM 2311 C CA . VAL A 1 287 ? 32.299 -6.725 -60.011 1.00 84.31 287 VAL A CA 1
ATOM 2312 C C . VAL A 1 287 ? 32.262 -5.245 -60.397 1.00 84.31 287 VAL A C 1
ATOM 2314 O O . VAL A 1 287 ? 31.849 -4.401 -59.614 1.00 84.31 287 VAL A O 1
ATOM 2317 N N . GLU A 1 288 ? 32.668 -4.929 -61.625 1.00 82.62 288 GLU A N 1
ATOM 2318 C CA . GLU A 1 288 ? 32.625 -3.593 -62.216 1.00 82.62 288 GLU A 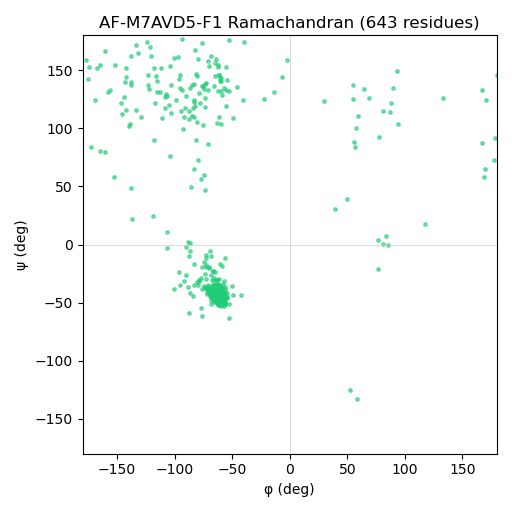CA 1
ATOM 2319 C C . GLU A 1 288 ? 31.204 -3.125 -62.579 1.00 82.62 288 GLU A C 1
ATOM 2321 O O . GLU A 1 288 ? 31.004 -1.969 -62.952 1.00 82.62 288 GLU A O 1
ATOM 2326 N N . ARG A 1 289 ? 30.209 -4.018 -62.502 1.00 81.31 289 ARG A N 1
ATOM 2327 C CA . ARG A 1 289 ? 28.810 -3.703 -62.799 1.00 81.31 289 ARG A CA 1
ATOM 2328 C C . ARG A 1 289 ? 28.125 -3.189 -61.537 1.00 81.31 289 ARG A C 1
ATOM 2330 O O . ARG A 1 289 ? 27.943 -3.935 -60.583 1.00 81.31 289 ARG A O 1
ATOM 2337 N N . VAL A 1 290 ? 27.711 -1.925 -61.558 1.00 70.69 290 VAL A N 1
ATOM 2338 C CA . VAL A 1 290 ? 26.915 -1.327 -60.479 1.00 70.69 290 VAL A CA 1
ATOM 2339 C C . VAL A 1 290 ? 25.462 -1.779 -60.620 1.00 70.69 290 VAL A C 1
ATOM 2341 O O . VAL A 1 290 ? 24.834 -1.536 -61.651 1.00 70.69 290 VAL A O 1
ATOM 2344 N N . ASP A 1 291 ? 24.926 -2.427 -59.588 1.00 74.31 291 ASP A N 1
ATOM 2345 C CA . ASP A 1 291 ? 23.496 -2.710 -59.480 1.00 74.31 291 ASP A CA 1
ATOM 2346 C C . ASP A 1 291 ? 22.775 -1.473 -58.925 1.00 74.31 291 ASP A C 1
ATOM 2348 O O . ASP A 1 291 ? 23.049 -1.008 -57.819 1.00 74.31 291 ASP A O 1
ATOM 2352 N N . ALA A 1 292 ? 21.851 -0.929 -59.716 1.00 69.75 292 ALA A N 1
ATOM 2353 C CA . ALA A 1 292 ? 21.096 0.272 -59.376 1.00 69.75 292 ALA A CA 1
ATOM 2354 C C . ALA A 1 292 ? 20.083 0.069 -58.229 1.00 69.75 292 ALA A C 1
ATOM 2356 O O . ALA A 1 292 ? 19.449 1.033 -57.809 1.00 69.75 292 ALA A O 1
ATOM 2357 N N . THR A 1 293 ? 19.903 -1.161 -57.737 1.00 71.88 293 THR A N 1
ATOM 2358 C CA . THR A 1 293 ? 19.018 -1.478 -56.603 1.00 71.88 293 THR A CA 1
ATOM 2359 C C . THR A 1 293 ? 19.714 -1.426 -55.235 1.00 71.88 293 THR A C 1
ATOM 2361 O O . THR A 1 293 ? 19.058 -1.607 -54.209 1.00 71.88 293 THR A O 1
ATOM 2364 N N . ILE A 1 294 ? 21.021 -1.146 -55.198 1.00 81.19 294 ILE A N 1
ATOM 2365 C CA . ILE A 1 294 ? 21.826 -1.075 -53.969 1.00 81.19 294 ILE A CA 1
ATOM 2366 C C . ILE A 1 294 ? 21.657 0.288 -53.268 1.00 81.19 294 ILE A C 1
ATOM 2368 O O . ILE A 1 294 ? 21.482 1.323 -53.909 1.00 81.19 294 ILE A O 1
ATOM 2372 N N . SER A 1 295 ? 21.725 0.291 -51.931 1.00 83.06 295 SER A N 1
ATOM 2373 C CA . SER A 1 295 ? 21.650 1.495 -51.093 1.00 83.06 295 SER A CA 1
ATOM 2374 C C . SER A 1 295 ? 22.771 2.501 -51.383 1.00 83.06 295 SER A C 1
ATOM 2376 O O . SER A 1 295 ? 23.929 2.120 -51.558 1.00 83.06 295 SER A O 1
ATOM 2378 N N . VAL A 1 296 ? 22.441 3.791 -51.320 1.00 85.06 296 VAL A N 1
ATOM 2379 C CA . VAL A 1 296 ? 23.388 4.915 -51.437 1.00 85.06 296 VAL A CA 1
ATOM 2380 C C . VAL A 1 296 ? 23.809 5.450 -50.063 1.00 85.06 296 VAL A C 1
ATOM 2382 O O . VAL A 1 296 ? 23.099 5.192 -49.081 1.00 85.06 296 VAL A O 1
ATOM 2385 N N . PRO A 1 297 ? 24.926 6.199 -49.960 1.00 82.81 297 PRO A N 1
ATOM 2386 C CA . PRO A 1 297 ? 25.425 6.710 -48.691 1.00 82.81 297 PRO A CA 1
ATOM 2387 C C . PRO A 1 297 ? 24.386 7.414 -47.812 1.00 82.81 297 PRO A C 1
ATOM 2389 O O . PRO A 1 297 ? 24.262 7.140 -46.621 1.00 82.81 297 PRO A O 1
ATOM 2392 N N . GLU A 1 298 ? 23.568 8.251 -48.434 1.00 84.81 298 GLU A N 1
ATOM 2393 C CA . GLU A 1 298 ? 22.522 9.031 -47.782 1.00 84.81 298 GLU A CA 1
ATOM 2394 C C . GLU A 1 298 ? 21.415 8.132 -47.215 1.00 84.81 298 GLU A C 1
ATOM 2396 O O . GLU A 1 298 ? 20.859 8.409 -46.155 1.00 84.81 298 GLU A O 1
ATOM 2401 N N . SER A 1 299 ? 21.104 7.029 -47.904 1.00 86.69 299 SER A N 1
ATOM 2402 C CA . SER A 1 299 ? 20.021 6.123 -47.511 1.00 86.69 299 SER A CA 1
ATOM 2403 C C . SER A 1 299 ? 20.368 5.264 -46.295 1.00 86.69 299 SER A C 1
ATOM 2405 O O . SER A 1 299 ? 19.502 5.054 -45.449 1.00 86.69 299 SER A O 1
ATOM 2407 N N . TRP A 1 300 ? 21.618 4.804 -46.159 1.00 88.00 300 TRP A N 1
ATOM 2408 C CA . TRP A 1 300 ? 22.008 4.018 -44.984 1.00 88.00 300 TRP A CA 1
ATOM 2409 C C . TRP A 1 300 ? 22.302 4.909 -43.771 1.00 88.00 300 TRP A C 1
ATOM 2411 O O . TRP A 1 300 ? 22.025 4.490 -42.652 1.00 88.00 300 TRP A O 1
ATOM 2421 N N . ALA A 1 301 ? 22.823 6.129 -43.970 1.00 89.31 301 ALA A N 1
ATOM 2422 C CA . ALA A 1 301 ? 23.012 7.083 -42.875 1.00 89.31 301 ALA A CA 1
ATOM 2423 C C . ALA A 1 301 ? 21.657 7.463 -42.263 1.00 89.31 301 ALA A C 1
ATOM 2425 O O . ALA A 1 301 ? 21.489 7.414 -41.050 1.00 89.31 301 ALA A O 1
ATOM 2426 N N . LYS A 1 302 ? 20.658 7.724 -43.118 1.00 92.69 302 LYS A N 1
ATOM 2427 C CA . LYS A 1 302 ? 19.279 7.945 -42.683 1.00 92.69 302 LYS A CA 1
ATOM 2428 C C . LYS A 1 302 ? 18.678 6.728 -41.971 1.00 92.69 302 LYS A C 1
ATOM 2430 O O . LYS A 1 302 ? 17.990 6.903 -40.982 1.00 92.69 302 LYS A O 1
ATOM 2435 N N . PHE A 1 303 ? 18.933 5.508 -42.445 1.00 94.00 303 PHE A N 1
ATOM 2436 C CA . PHE A 1 303 ? 18.449 4.295 -41.773 1.00 94.00 303 PHE A CA 1
ATOM 2437 C C . PHE A 1 303 ? 18.951 4.200 -40.323 1.00 94.00 303 PHE A C 1
ATOM 2439 O O . PHE A 1 303 ? 18.169 3.921 -39.417 1.00 94.00 303 PHE A O 1
ATOM 2446 N N . THR A 1 304 ? 20.240 4.468 -40.102 1.00 96.06 304 THR A N 1
ATOM 2447 C CA . THR A 1 304 ? 20.821 4.488 -38.754 1.00 96.06 304 THR A CA 1
ATOM 2448 C C . THR A 1 304 ? 20.251 5.629 -37.909 1.00 96.06 304 THR A C 1
ATOM 2450 O O . THR A 1 304 ? 19.884 5.404 -36.758 1.00 96.06 304 THR A O 1
ATOM 2453 N N . ASP A 1 305 ? 20.107 6.822 -38.486 1.00 96.38 305 ASP A N 1
ATOM 2454 C CA . ASP A 1 305 ? 19.481 7.976 -37.827 1.00 96.38 305 ASP A CA 1
ATOM 2455 C C . ASP A 1 305 ? 18.025 7.690 -37.407 1.00 96.38 305 ASP A C 1
ATOM 2457 O O . ASP A 1 305 ? 17.652 7.914 -36.258 1.00 96.38 305 ASP A O 1
ATOM 2461 N N . ASP A 1 306 ? 17.218 7.090 -38.289 1.00 97.12 306 ASP A N 1
ATOM 2462 C CA . ASP A 1 306 ? 15.827 6.707 -38.016 1.00 97.12 306 ASP A CA 1
ATOM 2463 C C . ASP A 1 306 ? 15.738 5.671 -36.869 1.00 97.12 306 ASP A C 1
ATOM 2465 O O . ASP A 1 306 ? 14.840 5.752 -36.023 1.00 97.12 306 ASP A O 1
ATOM 2469 N N . ASN A 1 307 ? 16.678 4.718 -36.791 1.00 97.62 307 ASN A N 1
ATOM 2470 C CA . ASN A 1 307 ? 16.753 3.751 -35.686 1.00 97.62 307 ASN A CA 1
ATOM 2471 C C . ASN A 1 307 ? 17.092 4.430 -34.351 1.00 97.62 307 ASN A C 1
ATOM 2473 O O . ASN A 1 307 ? 16.467 4.122 -33.331 1.00 97.62 307 ASN A O 1
ATOM 2477 N N . ILE A 1 308 ? 18.043 5.369 -34.357 1.00 98.12 308 ILE A N 1
ATOM 2478 C CA . ILE A 1 308 ? 18.411 6.162 -33.176 1.00 98.12 308 ILE A CA 1
ATOM 2479 C C . ILE A 1 308 ? 17.220 7.015 -32.720 1.00 98.12 308 ILE A C 1
ATOM 2481 O O . ILE A 1 308 ? 16.862 6.990 -31.545 1.00 98.12 308 ILE A O 1
ATOM 2485 N N . LEU A 1 309 ? 16.538 7.705 -33.637 1.00 98.00 309 LEU A N 1
ATOM 2486 C CA . LEU A 1 309 ? 15.355 8.512 -33.320 1.00 98.00 309 LEU A CA 1
ATOM 2487 C C . LEU A 1 309 ? 14.221 7.674 -32.723 1.00 98.00 309 LEU A C 1
ATOM 2489 O O . LEU A 1 309 ? 13.569 8.096 -31.764 1.00 98.00 309 LEU A O 1
ATOM 2493 N N . ARG A 1 310 ? 13.991 6.469 -33.257 1.00 98.00 310 ARG A N 1
ATOM 2494 C CA . ARG A 1 310 ? 13.024 5.529 -32.682 1.00 98.00 310 ARG A CA 1
ATOM 2495 C C . ARG A 1 310 ? 13.415 5.144 -31.255 1.00 98.00 310 ARG A C 1
ATOM 2497 O O . ARG A 1 310 ? 12.565 5.205 -30.373 1.00 98.00 310 ARG A O 1
ATOM 2504 N N . SER A 1 311 ? 14.678 4.794 -31.021 1.00 98.31 311 SER A N 1
ATOM 2505 C CA . SER A 1 311 ? 15.201 4.482 -29.684 1.00 98.31 311 SER A CA 1
ATOM 2506 C C . SER A 1 311 ? 14.982 5.635 -28.701 1.00 98.31 311 SER A C 1
ATOM 2508 O O . SER A 1 311 ? 14.404 5.442 -27.633 1.00 98.31 311 SER A O 1
ATOM 2510 N N . GLN A 1 312 ? 15.325 6.861 -29.097 1.00 98.31 312 GLN A N 1
ATOM 2511 C CA . GLN A 1 312 ? 15.131 8.062 -28.280 1.00 98.31 312 GLN A CA 1
ATOM 2512 C C . GLN A 1 312 ? 13.656 8.323 -27.947 1.00 98.31 312 GLN A C 1
ATOM 2514 O O . GLN A 1 312 ? 13.334 8.713 -26.823 1.00 98.31 312 GLN A O 1
ATOM 2519 N N . SER A 1 313 ? 12.748 8.078 -28.897 1.00 98.25 313 SER A N 1
ATOM 2520 C CA . SER A 1 313 ? 11.301 8.165 -28.674 1.00 98.25 313 SER A CA 1
ATOM 2521 C C . SER A 1 313 ? 10.822 7.165 -27.616 1.00 98.25 313 SER A C 1
ATOM 2523 O O . SER A 1 313 ? 10.063 7.544 -26.721 1.00 98.25 313 SER A O 1
ATOM 2525 N N . GLU A 1 314 ? 11.265 5.908 -27.693 1.00 98.31 314 GLU A N 1
ATOM 2526 C CA . GLU A 1 314 ? 10.911 4.878 -26.706 1.00 98.31 314 GLU A CA 1
ATOM 2527 C C . GLU A 1 314 ? 11.493 5.206 -25.321 1.00 98.31 314 GLU A C 1
ATOM 2529 O O . GLU A 1 314 ? 10.761 5.189 -24.331 1.00 98.31 314 GLU A O 1
ATOM 2534 N N . ARG A 1 315 ? 12.756 5.659 -25.240 1.00 98.38 315 ARG A N 1
ATOM 2535 C CA . ARG A 1 315 ? 13.356 6.116 -23.970 1.00 98.38 315 ARG A CA 1
ATOM 2536 C C . ARG A 1 315 ? 12.574 7.263 -23.336 1.00 98.38 315 ARG A C 1
ATOM 2538 O O . ARG A 1 315 ? 12.345 7.264 -22.127 1.00 98.38 315 ARG A O 1
ATOM 2545 N N . ALA A 1 316 ? 12.132 8.236 -24.133 1.00 98.38 316 ALA A N 1
ATOM 2546 C CA . ALA A 1 316 ? 11.324 9.348 -23.638 1.00 98.38 316 ALA A CA 1
ATOM 2547 C C . ALA A 1 316 ? 9.955 8.877 -23.109 1.00 98.38 316 ALA A C 1
ATOM 2549 O O . ALA A 1 316 ? 9.491 9.364 -22.072 1.00 98.38 316 ALA A O 1
ATOM 2550 N N . ALA A 1 317 ? 9.320 7.915 -23.785 1.00 98.50 317 ALA A N 1
ATOM 2551 C CA . ALA A 1 317 ? 8.077 7.299 -23.326 1.00 98.50 317 ALA A CA 1
ATOM 2552 C C . ALA A 1 317 ? 8.277 6.509 -22.019 1.00 98.50 317 ALA A C 1
ATOM 2554 O O . ALA A 1 317 ? 7.486 6.676 -21.085 1.00 98.50 317 ALA A O 1
ATOM 2555 N N . SER A 1 318 ? 9.360 5.730 -21.917 1.00 98.62 318 SER A N 1
ATOM 2556 C CA . SER A 1 318 ? 9.753 5.010 -20.701 1.00 98.62 318 SER A CA 1
ATOM 2557 C C . SER A 1 318 ? 9.996 5.956 -19.525 1.00 98.62 318 SER A C 1
ATOM 2559 O O . SER A 1 318 ? 9.385 5.790 -18.466 1.00 98.62 318 SER A O 1
ATOM 2561 N N . SER A 1 319 ? 10.794 7.012 -19.717 1.00 98.50 319 SER A N 1
ATOM 2562 C CA . SER A 1 319 ? 11.077 7.991 -18.662 1.00 98.50 319 SER A CA 1
ATOM 2563 C C . SER A 1 319 ? 9.793 8.629 -18.135 1.00 98.50 319 SER A C 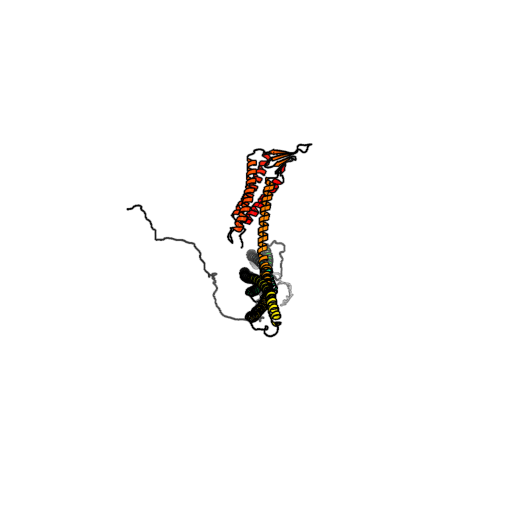1
ATOM 2565 O O . SER A 1 319 ? 9.597 8.718 -16.924 1.00 98.50 319 SER A O 1
ATOM 2567 N N . LYS A 1 320 ? 8.881 9.022 -19.031 1.00 98.56 320 LYS A N 1
ATOM 2568 C CA . LYS A 1 320 ? 7.581 9.574 -18.640 1.00 98.56 320 LYS A CA 1
ATOM 2569 C C . LYS A 1 320 ? 6.747 8.564 -17.849 1.00 98.56 320 LYS A C 1
ATOM 2571 O O . LYS A 1 320 ? 6.134 8.922 -16.847 1.00 98.56 320 LYS A O 1
ATOM 2576 N N . LEU A 1 321 ? 6.728 7.301 -18.274 1.00 98.62 321 LEU A N 1
ATOM 2577 C CA . LEU A 1 321 ? 6.003 6.250 -17.566 1.00 98.62 321 LEU A CA 1
ATOM 2578 C C . LEU A 1 321 ? 6.569 6.017 -16.158 1.00 98.62 321 LEU A C 1
ATOM 2580 O O . LEU A 1 321 ? 5.797 5.778 -15.230 1.00 98.62 321 LEU A O 1
ATOM 2584 N N . ARG A 1 322 ? 7.891 6.121 -15.969 1.00 98.56 322 ARG A N 1
ATOM 2585 C CA . ARG A 1 322 ? 8.501 6.056 -14.632 1.00 98.56 322 ARG A CA 1
ATOM 2586 C C . ARG A 1 322 ? 8.013 7.187 -13.730 1.00 98.56 322 ARG A C 1
ATOM 2588 O O . ARG A 1 322 ? 7.658 6.911 -12.584 1.00 98.56 322 ARG A O 1
ATOM 2595 N N . ASP A 1 323 ? 7.940 8.413 -14.242 1.00 98.19 323 ASP A N 1
ATOM 2596 C CA . ASP A 1 323 ? 7.419 9.563 -13.490 1.00 98.19 323 ASP A CA 1
ATOM 2597 C C . ASP A 1 323 ? 5.932 9.383 -13.138 1.00 98.19 323 ASP A C 1
ATOM 2599 O O . ASP A 1 323 ? 5.513 9.647 -12.007 1.00 98.19 323 ASP A O 1
ATOM 2603 N N . ASP A 1 324 ? 5.130 8.871 -14.076 1.00 98.50 324 ASP A N 1
ATOM 2604 C CA . ASP A 1 324 ? 3.718 8.552 -13.844 1.00 98.50 324 ASP A CA 1
ATOM 2605 C C . ASP A 1 324 ? 3.554 7.478 -12.749 1.00 98.50 324 ASP A C 1
ATOM 2607 O O . ASP A 1 324 ? 2.684 7.601 -11.881 1.00 98.50 324 ASP A O 1
ATOM 2611 N N . ILE A 1 325 ? 4.410 6.445 -12.741 1.00 98.56 325 ILE A N 1
ATOM 2612 C CA . ILE A 1 325 ? 4.417 5.403 -11.701 1.00 98.56 325 ILE A CA 1
ATOM 2613 C C . ILE A 1 325 ? 4.834 5.980 -10.343 1.00 98.56 325 ILE A C 1
ATOM 2615 O O . ILE A 1 325 ? 4.188 5.676 -9.339 1.00 98.56 325 ILE A O 1
ATOM 2619 N N . GLU A 1 326 ? 5.867 6.823 -10.283 1.00 97.00 326 GLU A N 1
ATOM 2620 C CA . GLU A 1 326 ? 6.299 7.467 -9.035 1.00 97.00 326 GLU A CA 1
ATOM 2621 C C . GLU A 1 326 ? 5.158 8.287 -8.417 1.00 97.00 326 GLU A C 1
ATOM 2623 O O . GLU A 1 326 ? 4.816 8.117 -7.243 1.00 97.00 326 GLU A O 1
ATOM 2628 N N . ASN A 1 327 ? 4.506 9.120 -9.232 1.00 98.06 327 ASN A N 1
ATOM 2629 C CA . ASN A 1 327 ? 3.361 9.919 -8.807 1.00 98.06 327 ASN A CA 1
ATOM 2630 C C . ASN A 1 327 ? 2.199 9.037 -8.337 1.00 98.06 327 ASN A C 1
ATOM 2632 O O . ASN A 1 327 ? 1.600 9.306 -7.292 1.00 98.06 327 ASN A O 1
ATOM 2636 N N . LEU A 1 328 ? 1.900 7.954 -9.061 1.00 98.25 328 LEU A N 1
ATOM 2637 C CA . LEU A 1 328 ? 0.864 7.000 -8.672 1.00 98.25 328 LEU A CA 1
ATOM 2638 C C . LEU A 1 328 ? 1.146 6.379 -7.300 1.00 98.25 328 LEU A C 1
ATOM 2640 O O . LEU A 1 328 ? 0.228 6.279 -6.482 1.00 98.25 328 LEU A O 1
ATOM 2644 N N . LEU A 1 329 ? 2.388 5.969 -7.032 1.00 96.81 329 LEU A N 1
ATOM 2645 C CA . LEU A 1 329 ? 2.773 5.377 -5.748 1.00 96.81 329 LEU A CA 1
ATOM 2646 C C . LEU A 1 329 ? 2.539 6.352 -4.589 1.00 96.81 329 LEU A C 1
ATOM 2648 O O . LEU A 1 329 ? 1.994 5.960 -3.558 1.00 96.81 329 LEU A O 1
ATOM 2652 N N . VAL A 1 330 ? 2.890 7.628 -4.764 1.00 95.56 330 VAL A N 1
ATOM 2653 C CA . VAL A 1 330 ? 2.664 8.665 -3.745 1.00 95.56 330 VAL A CA 1
ATOM 2654 C C . VAL A 1 330 ? 1.170 8.918 -3.531 1.00 95.56 330 VAL A C 1
ATOM 2656 O O . VAL A 1 330 ? 0.701 8.938 -2.390 1.00 95.56 330 VAL A O 1
ATOM 2659 N N . VAL A 1 331 ? 0.410 9.083 -4.617 1.00 97.38 331 VAL A N 1
ATOM 2660 C CA . VAL A 1 331 ? -1.031 9.367 -4.567 1.00 97.38 331 VAL A CA 1
ATOM 2661 C C . VAL A 1 331 ? -1.792 8.225 -3.896 1.00 97.38 331 VAL A C 1
ATOM 2663 O O . VAL A 1 331 ? -2.532 8.455 -2.941 1.00 97.38 331 VAL A O 1
ATOM 2666 N N . THR A 1 332 ? -1.571 6.988 -4.339 1.00 97.00 332 THR A N 1
ATOM 2667 C CA . THR A 1 332 ? -2.254 5.804 -3.793 1.00 97.00 332 THR A CA 1
ATOM 2668 C C . THR A 1 332 ? -1.904 5.560 -2.327 1.00 97.00 332 THR A C 1
ATOM 2670 O O . THR A 1 332 ? -2.796 5.255 -1.534 1.00 97.00 332 THR A O 1
ATOM 2673 N N . ALA A 1 333 ? -0.641 5.752 -1.930 1.00 94.31 333 ALA A N 1
ATOM 2674 C CA . ALA A 1 333 ? -0.235 5.650 -0.531 1.00 94.31 333 ALA A CA 1
ATOM 2675 C C . ALA A 1 333 ? -0.961 6.680 0.348 1.00 94.31 333 ALA A C 1
ATOM 2677 O O . ALA A 1 333 ? -1.469 6.331 1.413 1.00 94.31 333 ALA A O 1
ATOM 2678 N N . ASN A 1 334 ? -1.054 7.934 -0.104 1.00 94.25 334 ASN A N 1
ATOM 2679 C CA . ASN A 1 334 ? -1.747 8.989 0.630 1.00 94.25 334 ASN A CA 1
ATOM 2680 C C . ASN A 1 334 ? -3.262 8.744 0.717 1.00 94.25 334 ASN A C 1
ATOM 2682 O O . ASN A 1 334 ? -3.855 8.944 1.773 1.00 94.25 334 ASN A O 1
ATOM 2686 N N . GLU A 1 335 ? -3.898 8.287 -0.364 1.00 96.56 335 GLU A N 1
ATOM 2687 C CA . GLU A 1 335 ? -5.323 7.938 -0.362 1.00 96.56 335 GLU A CA 1
ATOM 2688 C C . GLU A 1 335 ? -5.637 6.814 0.638 1.00 96.56 335 GLU A C 1
ATOM 2690 O O . GLU A 1 335 ? -6.519 6.982 1.483 1.00 96.56 335 GLU A O 1
ATOM 2695 N N . MET A 1 336 ? -4.878 5.709 0.602 1.00 94.56 336 MET A N 1
ATOM 2696 C CA . MET A 1 336 ? -5.046 4.598 1.550 1.00 94.56 336 MET A CA 1
ATOM 2697 C C . MET A 1 336 ? -4.802 5.053 2.991 1.00 94.56 336 MET A C 1
ATOM 2699 O O . MET A 1 336 ? -5.588 4.736 3.880 1.00 94.56 336 MET A O 1
ATOM 2703 N N . TRP A 1 337 ? -3.753 5.847 3.227 1.00 93.75 337 TRP A N 1
ATOM 2704 C CA . TRP A 1 337 ? -3.428 6.361 4.557 1.00 93.75 337 TRP A CA 1
ATOM 2705 C C . TRP A 1 337 ? -4.521 7.275 5.120 1.00 93.75 337 TRP A C 1
ATOM 2707 O O . TRP A 1 337 ? -4.895 7.172 6.290 1.00 93.75 337 TRP A O 1
ATOM 2717 N N . ASN A 1 338 ? -5.061 8.172 4.297 1.00 94.19 338 ASN A N 1
ATOM 2718 C CA . ASN A 1 338 ? -6.139 9.058 4.718 1.00 94.19 338 ASN A CA 1
ATOM 2719 C C . ASN A 1 338 ? -7.410 8.270 5.035 1.00 94.19 338 ASN A C 1
ATOM 2721 O O . ASN A 1 338 ? -8.057 8.559 6.042 1.00 94.19 338 ASN A O 1
ATOM 2725 N N . GLN A 1 339 ? -7.744 7.258 4.233 1.00 95.69 339 GLN A N 1
ATOM 2726 C CA . GLN A 1 339 ? -8.922 6.437 4.494 1.00 95.69 339 GLN A CA 1
ATOM 2727 C C . GLN A 1 339 ? -8.761 5.577 5.756 1.00 95.69 339 GLN A C 1
ATOM 2729 O O . GLN A 1 339 ? -9.660 5.578 6.596 1.00 95.69 339 GLN A O 1
ATOM 2734 N N . PHE A 1 340 ? -7.589 4.972 5.962 1.00 92.31 340 PHE A N 1
ATOM 2735 C CA . PHE A 1 340 ? -7.240 4.255 7.193 1.00 92.31 340 PHE A CA 1
ATOM 2736 C C . PHE A 1 340 ? -7.412 5.136 8.444 1.00 92.31 340 PHE A C 1
ATOM 2738 O O . PHE A 1 340 ? -8.026 4.732 9.432 1.00 92.31 340 PHE A O 1
ATOM 2745 N N . ASN A 1 341 ? -6.936 6.387 8.400 1.00 91.81 341 ASN A N 1
ATOM 2746 C CA . ASN A 1 341 ? -7.094 7.316 9.524 1.00 91.81 341 ASN A CA 1
ATOM 2747 C C . ASN A 1 341 ? -8.555 7.694 9.783 1.00 91.81 341 ASN A C 1
ATOM 2749 O O . ASN A 1 341 ? -8.955 7.810 10.941 1.00 91.81 341 ASN A O 1
ATOM 2753 N N . ARG A 1 342 ? -9.364 7.865 8.731 1.00 93.81 342 ARG A N 1
ATOM 2754 C CA . ARG A 1 342 ? -10.807 8.106 8.883 1.00 93.81 342 ARG A CA 1
ATOM 2755 C C . ARG A 1 342 ? -11.496 6.921 9.557 1.00 93.81 342 ARG A C 1
ATOM 2757 O O . ARG A 1 342 ? -12.290 7.145 10.468 1.00 93.81 342 ARG A O 1
ATOM 2764 N N . GLY A 1 343 ? -11.140 5.693 9.174 1.00 93.62 343 GLY A N 1
ATOM 2765 C CA . GLY A 1 343 ? -11.587 4.470 9.843 1.00 93.62 343 GLY A CA 1
ATOM 2766 C C . GLY A 1 343 ? -11.222 4.455 11.329 1.00 93.62 343 GLY A C 1
ATOM 2767 O O . GLY A 1 343 ? -12.097 4.279 12.174 1.00 93.62 343 GLY A O 1
ATOM 2768 N N . ASN A 1 344 ? -9.964 4.744 11.672 1.00 91.94 344 ASN A N 1
ATOM 2769 C CA . ASN A 1 344 ? -9.499 4.772 13.067 1.00 91.94 344 ASN A CA 1
ATOM 2770 C C . ASN A 1 344 ? -10.220 5.823 13.926 1.00 91.94 344 ASN A C 1
ATOM 2772 O O . ASN A 1 344 ? -10.544 5.564 15.088 1.00 91.94 344 ASN A O 1
ATOM 2776 N N . VAL A 1 345 ? -10.485 7.011 13.373 1.00 93.06 345 VAL A N 1
ATOM 2777 C CA . VAL A 1 345 ? -11.254 8.054 14.071 1.00 93.06 345 VAL A CA 1
ATOM 2778 C C . VAL A 1 345 ? -12.691 7.590 14.305 1.00 93.06 345 VAL A C 1
ATOM 2780 O O . VAL A 1 345 ? -13.192 7.707 15.424 1.00 93.06 345 VAL A O 1
ATOM 2783 N N . ALA A 1 346 ? -13.335 7.008 13.289 1.00 95.38 346 ALA A N 1
ATOM 2784 C CA . ALA A 1 346 ? -14.683 6.465 13.425 1.00 95.38 346 ALA A CA 1
ATOM 2785 C C . ALA A 1 346 ? -14.737 5.363 14.499 1.00 95.38 346 ALA A C 1
ATOM 2787 O O . ALA A 1 346 ? -15.623 5.387 15.356 1.00 95.38 346 ALA A O 1
ATOM 2788 N N . PHE A 1 347 ? -13.771 4.435 14.504 1.00 94.88 347 PHE A N 1
ATOM 2789 C CA . PHE A 1 347 ? -13.652 3.402 15.536 1.00 94.88 347 PHE A CA 1
ATOM 2790 C C . PHE A 1 347 ? -13.506 4.004 16.930 1.00 94.88 347 PHE A C 1
ATOM 2792 O O . PHE A 1 347 ? -14.230 3.613 17.840 1.00 94.88 347 PHE A O 1
ATOM 2799 N N . THR A 1 348 ? -12.605 4.974 17.097 1.00 94.44 348 THR A N 1
ATOM 2800 C CA . THR A 1 348 ? -12.363 5.634 18.389 1.00 94.44 348 THR A CA 1
ATOM 2801 C C . THR A 1 348 ? -13.648 6.253 18.939 1.00 94.44 348 THR A C 1
ATOM 2803 O O . THR A 1 348 ? -13.992 6.038 20.103 1.00 94.44 348 THR A O 1
ATOM 2806 N N . ASN A 1 349 ? -14.404 6.949 18.086 1.00 95.81 349 ASN A N 1
ATOM 2807 C CA . ASN A 1 349 ? -15.681 7.548 18.464 1.00 95.81 349 ASN A CA 1
ATOM 2808 C C . ASN A 1 349 ? -16.715 6.475 18.843 1.00 95.81 349 ASN A C 1
ATOM 2810 O O . ASN A 1 349 ? -17.308 6.547 19.919 1.00 95.81 349 ASN A O 1
ATOM 2814 N N . ARG A 1 350 ? -16.882 5.431 18.016 1.00 95.62 350 ARG A N 1
ATOM 2815 C CA . ARG A 1 350 ? -17.841 4.336 18.264 1.00 95.62 350 ARG A CA 1
ATOM 2816 C C . ARG A 1 350 ? -17.534 3.567 19.549 1.00 95.62 350 ARG A C 1
ATOM 2818 O O . ARG A 1 350 ? -18.451 3.217 20.292 1.00 95.62 350 ARG A O 1
ATOM 2825 N N . ILE A 1 351 ? -16.254 3.331 19.824 1.00 95.31 351 ILE A N 1
ATOM 2826 C CA . ILE A 1 351 ? -15.776 2.682 21.046 1.00 95.31 351 ILE A CA 1
ATOM 2827 C C . ILE A 1 351 ? -16.113 3.541 22.266 1.00 95.31 351 ILE A C 1
ATOM 2829 O O . ILE A 1 351 ? -16.652 3.012 23.238 1.00 95.31 351 ILE A O 1
ATOM 2833 N N . SER A 1 352 ? -15.853 4.852 22.209 1.00 96.00 352 SER A N 1
ATOM 2834 C CA . SER A 1 352 ? -16.201 5.778 23.294 1.00 96.00 352 SER A CA 1
ATOM 2835 C C . SER A 1 352 ? -17.709 5.799 23.553 1.00 96.00 352 SER A C 1
ATOM 2837 O O . SER A 1 352 ? -18.138 5.616 24.689 1.00 96.00 352 SER A O 1
ATOM 2839 N N . GLU A 1 353 ? -18.522 5.940 22.501 1.00 96.12 353 GLU A N 1
ATOM 2840 C CA . GLU A 1 353 ? -19.988 5.936 22.601 1.00 96.12 353 GLU A CA 1
ATOM 2841 C C . GLU A 1 353 ? -20.518 4.636 23.232 1.00 96.12 353 GLU A C 1
ATOM 2843 O O . GLU A 1 353 ? -21.377 4.661 24.118 1.00 96.12 353 GLU A O 1
ATOM 2848 N N . THR A 1 354 ? -19.982 3.488 22.807 1.00 96.12 354 THR A N 1
ATOM 2849 C CA . THR A 1 354 ? -20.390 2.168 23.311 1.00 96.12 354 THR A CA 1
ATOM 2850 C C . THR A 1 354 ? -19.959 1.966 24.764 1.00 96.12 354 THR A C 1
ATOM 2852 O O . THR A 1 354 ? -20.732 1.440 25.570 1.00 96.12 354 THR A O 1
ATOM 2855 N N . ALA A 1 355 ? -18.755 2.413 25.128 1.00 96.62 355 ALA A N 1
ATOM 2856 C CA . ALA A 1 355 ? -18.260 2.369 26.500 1.00 96.62 355 ALA A CA 1
ATOM 2857 C C . ALA A 1 355 ? -19.107 3.246 27.438 1.00 96.62 355 ALA A C 1
ATOM 2859 O O . ALA A 1 355 ? -19.483 2.800 28.524 1.00 96.62 355 ALA A O 1
ATOM 2860 N N . ASP A 1 356 ? -19.491 4.446 27.004 1.00 97.38 356 ASP A N 1
ATOM 2861 C CA . ASP A 1 356 ? -20.358 5.336 27.779 1.00 97.38 356 ASP A CA 1
ATOM 2862 C C . ASP A 1 356 ? -21.757 4.744 27.979 1.00 97.38 356 ASP A C 1
ATOM 2864 O O . ASP A 1 356 ? -22.303 4.789 29.086 1.00 97.38 356 ASP A O 1
ATOM 2868 N N . ALA A 1 357 ? -22.340 4.148 26.934 1.00 97.06 357 ALA A N 1
ATOM 2869 C CA . ALA A 1 357 ? -23.617 3.445 27.035 1.00 97.06 357 ALA A CA 1
ATOM 2870 C C . ALA A 1 357 ? -23.536 2.268 28.023 1.00 97.06 357 ALA A C 1
ATOM 2872 O O . ALA A 1 357 ? -24.400 2.129 28.891 1.00 97.06 357 ALA A O 1
ATOM 2873 N N . LYS A 1 358 ? -22.462 1.471 27.951 1.00 97.25 358 LYS A N 1
ATOM 2874 C CA . LYS A 1 358 ? -22.187 0.373 28.886 1.00 97.25 358 LYS A CA 1
ATOM 2875 C C . LYS A 1 358 ? -22.114 0.869 30.337 1.00 97.25 358 LYS A C 1
ATOM 2877 O O . LYS A 1 358 ? -22.788 0.312 31.202 1.00 97.25 358 LYS A O 1
ATOM 2882 N N . ASN A 1 359 ? -21.363 1.939 30.598 1.00 97.31 359 ASN A N 1
ATOM 2883 C CA . ASN A 1 359 ? -21.212 2.523 31.938 1.00 97.31 359 ASN A CA 1
ATOM 2884 C C . ASN A 1 359 ? -22.547 3.048 32.497 1.00 97.31 359 ASN A C 1
ATOM 2886 O O . ASN A 1 359 ? -22.862 2.857 33.678 1.00 97.31 359 ASN A O 1
ATOM 2890 N N . LYS A 1 360 ? -23.375 3.675 31.648 1.00 97.94 360 LYS A N 1
ATOM 2891 C CA . LYS A 1 360 ? -24.730 4.111 32.023 1.00 97.94 360 LYS A CA 1
ATOM 2892 C C . LYS A 1 360 ? -25.610 2.918 32.396 1.00 97.94 360 LYS A C 1
ATOM 2894 O O . LYS A 1 360 ? -26.236 2.953 33.454 1.00 97.94 360 LYS A O 1
ATOM 2899 N N . ILE A 1 361 ? -25.613 1.848 31.597 1.00 97.81 361 ILE A N 1
ATOM 2900 C CA . ILE A 1 361 ? -26.377 0.622 31.890 1.00 97.81 361 ILE A CA 1
ATOM 2901 C C . ILE A 1 361 ? -25.925 -0.001 33.215 1.00 97.81 361 ILE A C 1
ATOM 2903 O O . ILE A 1 361 ? -26.769 -0.317 34.048 1.00 97.81 361 ILE A O 1
ATOM 2907 N N . 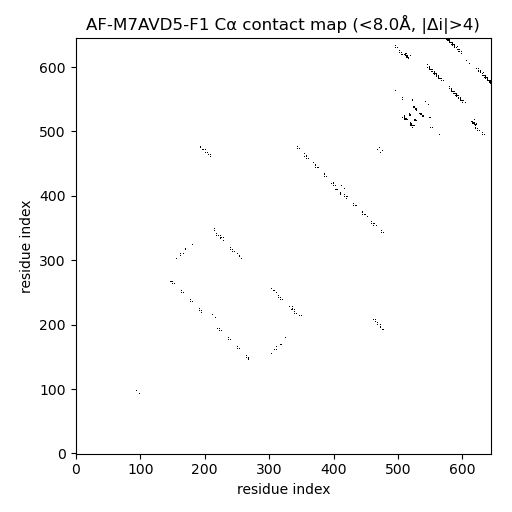GLN A 1 362 ? -24.615 -0.097 33.472 1.00 97.75 362 GLN A N 1
ATOM 2908 C CA . GLN A 1 362 ? -24.091 -0.584 34.758 1.00 97.75 362 GLN A CA 1
ATOM 2909 C C . GLN A 1 362 ? -24.584 0.261 35.940 1.00 97.75 362 GLN A C 1
ATOM 2911 O O . GLN A 1 362 ? -24.976 -0.280 36.974 1.00 97.75 362 GLN A O 1
ATOM 2916 N N . THR A 1 363 ? -24.624 1.584 35.774 1.00 97.88 363 THR A N 1
ATOM 2917 C CA . THR A 1 363 ? -25.141 2.504 36.796 1.00 97.88 363 THR A CA 1
ATOM 2918 C C . THR A 1 363 ? -26.638 2.291 37.044 1.00 97.88 363 THR A C 1
ATOM 2920 O O . THR A 1 363 ? -27.075 2.247 38.195 1.00 97.88 363 THR A O 1
ATOM 2923 N N . HIS A 1 364 ? -27.441 2.143 35.986 1.00 97.50 364 HIS A N 1
ATOM 2924 C CA . HIS A 1 364 ? -28.876 1.865 36.104 1.00 97.50 364 HIS A CA 1
ATOM 2925 C C . HIS A 1 364 ? -29.154 0.490 36.721 1.00 97.50 364 HIS A C 1
ATOM 2927 O O . HIS A 1 364 ? -30.057 0.369 37.549 1.00 97.50 364 HIS A O 1
ATOM 2933 N N . LEU A 1 365 ? -28.353 -0.522 36.385 1.00 98.06 365 LEU A N 1
ATOM 2934 C CA . LEU A 1 365 ? -28.448 -1.855 36.972 1.00 98.06 365 LEU A CA 1
ATOM 2935 C C . LEU A 1 365 ? -28.173 -1.814 38.480 1.00 98.06 365 LEU A C 1
ATOM 2937 O O . LEU A 1 365 ? -28.962 -2.351 39.251 1.00 98.06 365 LEU A O 1
ATOM 2941 N N . ALA A 1 366 ? -27.122 -1.110 38.914 1.00 97.56 366 ALA A N 1
ATOM 2942 C CA . ALA A 1 366 ? -26.812 -0.945 40.335 1.00 97.56 366 ALA A CA 1
ATOM 2943 C C . ALA A 1 366 ? -27.959 -0.268 41.108 1.00 97.56 366 ALA A C 1
ATOM 2945 O O . ALA A 1 366 ? -28.355 -0.745 42.171 1.00 97.56 366 ALA A O 1
ATOM 2946 N N . LYS A 1 367 ? -28.548 0.798 40.545 1.00 98.06 367 LYS A N 1
ATOM 2947 C CA . LYS A 1 367 ? -29.722 1.469 41.132 1.00 98.06 367 LYS A CA 1
ATOM 2948 C C . LYS A 1 367 ? -30.943 0.547 41.198 1.00 98.06 367 LYS A C 1
ATOM 2950 O O . LYS A 1 367 ? -31.632 0.523 42.209 1.00 98.06 367 LYS A O 1
ATOM 2955 N N . THR A 1 368 ? -31.185 -0.241 40.150 1.00 97.94 368 THR A N 1
ATOM 2956 C CA . THR A 1 368 ? -32.303 -1.199 40.101 1.00 97.94 368 THR A CA 1
ATOM 2957 C C . THR A 1 368 ? -32.134 -2.300 41.148 1.00 97.94 368 THR A C 1
ATOM 2959 O O . THR A 1 368 ? -33.089 -2.640 41.835 1.00 97.94 368 THR A O 1
ATOM 2962 N N . LEU A 1 369 ? -30.915 -2.821 41.332 1.00 97.81 369 LEU A N 1
ATOM 2963 C CA . LEU A 1 369 ? -30.605 -3.798 42.383 1.00 97.81 369 LEU A CA 1
ATOM 2964 C C . LEU A 1 369 ? -30.822 -3.225 43.790 1.00 97.81 369 LEU A C 1
ATOM 2966 O O . LEU A 1 369 ? -31.349 -3.920 44.658 1.00 97.81 369 LEU A O 1
ATOM 2970 N N . GLN A 1 370 ? -30.453 -1.961 44.009 1.00 97.81 370 GLN A N 1
ATOM 2971 C CA . GLN A 1 370 ? -30.720 -1.274 45.271 1.00 97.81 370 GLN A CA 1
ATOM 2972 C C . GLN A 1 370 ? -32.228 -1.126 45.531 1.00 97.81 370 GLN A C 1
ATOM 2974 O O . GLN A 1 370 ? -32.678 -1.382 46.647 1.00 97.81 370 GLN A O 1
ATOM 2979 N N . GLU A 1 371 ? -33.012 -0.771 44.510 1.00 97.94 371 GLU A N 1
ATOM 2980 C CA . GLU A 1 371 ? -34.469 -0.640 44.627 1.00 97.94 371 GLU A CA 1
ATOM 2981 C C . GLU A 1 371 ? -35.161 -1.992 44.866 1.00 97.94 371 GLU A C 1
ATOM 2983 O O . GLU A 1 371 ? -36.091 -2.079 45.668 1.00 97.94 371 GLU A O 1
ATOM 2988 N N . ILE A 1 372 ? -34.669 -3.070 44.239 1.00 97.94 372 ILE A N 1
ATOM 2989 C CA . ILE A 1 372 ? -35.107 -4.449 44.512 1.00 97.94 372 ILE A CA 1
ATOM 2990 C C . ILE A 1 372 ? -34.911 -4.771 45.994 1.00 97.94 372 ILE A C 1
ATOM 2992 O O . ILE A 1 372 ? -35.872 -5.139 46.667 1.00 97.94 372 ILE A O 1
ATOM 2996 N N . PHE A 1 373 ? -33.703 -4.560 46.525 1.00 97.88 373 PHE A N 1
ATOM 2997 C CA . PHE A 1 373 ? -33.404 -4.815 47.935 1.00 97.88 373 PHE A CA 1
ATOM 2998 C C . PHE A 1 373 ? -34.306 -3.993 48.870 1.00 97.88 373 PHE A C 1
ATOM 3000 O O . PHE A 1 373 ? -34.861 -4.517 49.839 1.00 97.88 373 PHE A O 1
ATOM 3007 N N . GLN A 1 374 ? -34.506 -2.708 48.566 1.00 97.88 374 GLN A N 1
ATOM 3008 C CA . GLN A 1 374 ? -35.370 -1.837 49.361 1.00 97.88 374 GLN A CA 1
ATOM 3009 C C . GLN A 1 374 ? -36.841 -2.285 49.319 1.00 97.88 374 GLN A C 1
ATOM 3011 O O . GLN A 1 374 ? -37.532 -2.248 50.342 1.00 97.88 374 GLN A O 1
ATOM 3016 N N . THR A 1 375 ? -37.319 -2.751 48.164 1.00 97.25 375 THR A N 1
ATOM 3017 C CA . THR A 1 375 ? -38.680 -3.278 47.987 1.00 97.25 375 THR A CA 1
ATOM 3018 C C . THR A 1 375 ? -38.866 -4.599 48.735 1.00 97.25 375 THR A C 1
ATOM 3020 O O . THR A 1 375 ? -39.871 -4.773 49.423 1.00 97.25 375 THR A O 1
ATOM 3023 N N . GLU A 1 376 ? -37.881 -5.500 48.705 1.00 97.88 376 GLU A N 1
ATOM 3024 C CA . GLU A 1 376 ? -37.888 -6.749 49.481 1.00 97.88 376 GLU A CA 1
ATOM 3025 C C . GLU A 1 376 ? -37.950 -6.486 50.994 1.00 97.88 376 GLU A C 1
ATOM 3027 O O . GLU A 1 376 ? -38.729 -7.126 51.710 1.00 97.88 376 GLU A O 1
ATOM 3032 N N . MET A 1 377 ? -37.189 -5.501 51.487 1.00 97.88 377 MET A N 1
ATOM 3033 C CA . MET A 1 377 ? -37.259 -5.057 52.884 1.00 97.88 377 MET A CA 1
ATOM 3034 C C . MET A 1 377 ? -38.635 -4.483 53.236 1.00 97.88 377 MET A C 1
ATOM 3036 O O . MET A 1 377 ? -39.189 -4.813 54.289 1.00 97.88 377 MET A O 1
ATOM 3040 N N . THR A 1 378 ? -39.228 -3.684 52.347 1.00 97.38 378 THR A N 1
ATOM 3041 C CA . THR A 1 378 ? -40.590 -3.155 52.512 1.00 97.38 378 THR A CA 1
ATOM 3042 C C . THR A 1 378 ? -41.627 -4.281 52.564 1.00 97.38 378 THR A C 1
ATOM 3044 O O . THR A 1 378 ? -42.460 -4.302 53.471 1.00 97.38 378 THR A O 1
ATOM 3047 N N . ILE A 1 379 ? -41.541 -5.275 51.674 1.00 98.12 379 ILE A N 1
ATOM 3048 C CA . ILE A 1 379 ? -42.398 -6.472 51.683 1.00 98.12 379 ILE A CA 1
ATOM 3049 C C . ILE A 1 379 ? -42.260 -7.226 53.012 1.00 98.12 379 ILE A C 1
ATOM 3051 O O . ILE A 1 379 ? -43.265 -7.592 53.628 1.00 98.12 379 ILE A O 1
ATOM 3055 N N . ALA A 1 380 ? -41.033 -7.434 53.500 1.00 97.62 380 ALA A N 1
ATOM 3056 C CA . ALA A 1 380 ? -40.792 -8.095 54.782 1.00 97.62 380 ALA A CA 1
ATOM 3057 C C . ALA A 1 380 ? -41.405 -7.316 55.962 1.00 97.62 380 ALA A C 1
ATOM 3059 O O . ALA A 1 380 ? -42.028 -7.922 56.844 1.00 97.62 380 ALA A O 1
ATOM 3060 N N . ALA A 1 381 ? -41.286 -5.985 55.954 1.00 97.69 381 ALA A N 1
ATOM 3061 C CA . ALA A 1 381 ? -41.874 -5.101 56.957 1.00 97.69 381 ALA A CA 1
ATOM 3062 C C . ALA A 1 381 ? -43.412 -5.122 56.926 1.00 97.69 381 ALA A C 1
ATOM 3064 O O . ALA A 1 381 ? -44.031 -5.272 57.980 1.00 97.69 381 ALA A O 1
ATOM 3065 N N . ILE A 1 382 ? -44.035 -5.061 55.741 1.00 97.19 382 ILE A N 1
ATOM 3066 C CA . ILE A 1 382 ? -45.497 -5.153 55.578 1.00 97.19 382 ILE A CA 1
ATOM 3067 C C . ILE A 1 382 ? -46.000 -6.518 56.058 1.00 97.19 382 ILE A C 1
ATOM 3069 O O . ILE A 1 382 ? -46.933 -6.588 56.858 1.00 97.19 382 ILE A O 1
ATOM 3073 N N . ARG A 1 383 ? -45.340 -7.614 55.658 1.00 97.69 383 ARG A N 1
ATOM 3074 C CA . ARG A 1 383 ? -45.679 -8.968 56.128 1.00 97.69 383 ARG A CA 1
ATOM 3075 C C . ARG A 1 383 ? -45.584 -9.077 57.651 1.00 97.69 383 ARG A C 1
ATOM 3077 O O . ARG A 1 383 ? -46.432 -9.721 58.266 1.00 97.69 383 ARG A O 1
ATOM 3084 N N . LYS A 1 384 ? -44.578 -8.453 58.277 1.00 97.19 384 LYS A N 1
ATOM 3085 C CA . LYS A 1 384 ? -44.469 -8.380 59.743 1.00 97.19 384 LYS A CA 1
ATOM 3086 C C . LYS A 1 384 ? -45.607 -7.559 60.351 1.00 97.19 384 LYS A C 1
ATOM 3088 O O . LYS A 1 384 ? -46.228 -8.035 61.291 1.00 97.19 384 LYS A O 1
ATOM 3093 N N . ALA A 1 385 ? -45.926 -6.392 59.797 1.00 97.25 385 ALA A N 1
ATOM 3094 C CA . ALA A 1 385 ? -47.011 -5.544 60.286 1.00 97.25 385 ALA A CA 1
ATOM 3095 C C . ALA A 1 385 ? -48.375 -6.254 60.244 1.00 97.25 385 ALA A C 1
ATOM 3097 O O . ALA A 1 385 ? -49.128 -6.163 61.212 1.00 97.25 385 ALA A O 1
ATOM 3098 N N . ILE A 1 386 ? -48.663 -7.010 59.176 1.00 96.69 386 ILE A N 1
ATOM 3099 C CA . ILE A 1 386 ? -49.869 -7.849 59.071 1.00 96.69 386 ILE A CA 1
ATOM 3100 C C . ILE A 1 386 ? -49.882 -8.913 60.179 1.00 96.69 386 ILE A C 1
ATOM 3102 O O . ILE A 1 386 ? -50.882 -9.052 60.882 1.00 96.69 386 ILE A O 1
ATOM 3106 N N . ARG A 1 387 ? -48.764 -9.629 60.393 1.00 96.12 387 ARG A N 1
ATOM 3107 C CA . ARG A 1 387 ? -48.653 -10.620 61.483 1.00 96.12 387 ARG A CA 1
ATOM 3108 C C . ARG A 1 387 ? -48.859 -9.990 62.860 1.00 96.12 387 ARG A C 1
ATOM 3110 O O . ARG A 1 387 ? -49.590 -10.551 63.669 1.00 96.12 387 ARG A O 1
ATOM 3117 N N . ASP A 1 388 ? -48.268 -8.822 63.104 1.00 96.44 388 ASP A N 1
ATOM 3118 C CA . ASP A 1 388 ? -48.344 -8.107 64.383 1.00 96.44 388 ASP A CA 1
ATOM 3119 C C . ASP A 1 388 ? -49.776 -7.601 64.685 1.00 96.44 388 ASP A C 1
ATOM 3121 O O . ASP A 1 388 ? -50.124 -7.404 65.849 1.00 96.44 388 ASP A O 1
ATOM 3125 N N . LYS A 1 389 ? -50.636 -7.422 63.666 1.00 96.81 389 LYS A N 1
ATOM 3126 C CA . LYS A 1 389 ? -52.062 -7.062 63.826 1.00 96.81 389 LYS A CA 1
ATOM 3127 C C . LYS A 1 389 ? -52.980 -8.260 64.104 1.00 96.81 389 LYS A C 1
ATOM 3129 O O . LYS A 1 389 ? -54.078 -8.068 64.618 1.00 96.81 389 LYS A O 1
ATOM 3134 N N . GLY A 1 390 ? -52.524 -9.488 63.853 1.00 95.12 390 GLY A N 1
ATOM 3135 C CA . GLY A 1 390 ? -53.293 -10.711 64.111 1.00 95.12 390 GLY A CA 1
ATOM 3136 C C . GLY A 1 390 ? -53.650 -10.931 65.592 1.00 95.12 390 GLY A C 1
ATOM 3137 O O . GLY A 1 390 ? -54.826 -11.130 65.900 1.00 95.12 390 GLY A O 1
ATOM 3138 N N . PRO A 1 391 ? -52.685 -10.884 66.536 1.00 96.88 391 PRO A N 1
ATOM 3139 C CA . PRO A 1 391 ? -52.967 -11.051 67.961 1.00 96.88 391 PRO A CA 1
ATOM 3140 C C . PRO A 1 391 ? -53.995 -10.062 68.546 1.00 96.88 391 PRO A C 1
ATOM 3142 O O . PRO A 1 391 ? -54.936 -10.543 69.181 1.00 96.88 391 PRO A O 1
ATOM 3145 N N . PRO A 1 392 ? -53.895 -8.727 68.353 1.00 96.25 392 PRO A N 1
ATOM 3146 C CA . PRO A 1 392 ? -54.899 -7.801 68.882 1.00 96.25 392 PRO A CA 1
ATOM 3147 C C . PRO A 1 392 ? -56.277 -7.990 68.233 1.00 96.25 392 PRO A C 1
ATOM 3149 O O . PRO A 1 392 ? -57.270 -7.995 68.957 1.00 96.25 392 PRO A O 1
ATOM 3152 N N . LEU A 1 393 ? -56.351 -8.265 66.921 1.00 96.25 393 LEU A N 1
ATOM 3153 C CA . LEU A 1 393 ? -57.618 -8.600 66.257 1.00 96.25 393 LEU A CA 1
ATOM 3154 C C . LEU A 1 393 ? -58.274 -9.839 66.883 1.00 96.25 393 LEU A C 1
ATOM 3156 O O . LEU A 1 393 ? -59.469 -9.845 67.169 1.00 96.25 393 LEU A O 1
ATOM 3160 N N . LYS A 1 394 ? -57.481 -10.883 67.158 1.00 95.94 394 LYS A N 1
ATOM 3161 C CA . LYS A 1 394 ? -57.958 -12.104 67.817 1.00 95.94 394 LYS A CA 1
ATOM 3162 C C . LYS A 1 394 ? -58.480 -11.820 69.226 1.00 95.94 394 LYS A C 1
ATOM 3164 O O . LYS A 1 394 ? -59.523 -12.346 69.594 1.00 95.94 394 LYS A O 1
ATOM 3169 N N . VAL A 1 395 ? -57.795 -10.975 70.001 1.00 96.94 395 VAL A N 1
ATOM 3170 C CA . VAL A 1 395 ? -58.263 -10.554 71.333 1.00 96.94 395 VAL A CA 1
ATOM 3171 C C . VAL A 1 395 ? -59.589 -9.800 71.236 1.00 96.94 395 VAL A C 1
ATOM 3173 O O . VAL A 1 395 ? -60.502 -10.103 72.004 1.00 96.94 395 VAL A O 1
ATOM 3176 N N . ALA A 1 396 ? -59.714 -8.855 70.302 1.00 95.19 396 ALA A N 1
ATOM 3177 C CA . ALA A 1 396 ? -60.946 -8.101 70.084 1.00 95.19 396 ALA A CA 1
ATOM 3178 C C . ALA A 1 396 ? -62.111 -9.027 69.684 1.00 95.19 396 ALA A C 1
ATOM 3180 O O . ALA A 1 396 ? -63.175 -8.958 70.300 1.00 95.19 396 ALA A O 1
ATOM 3181 N N . HIS A 1 397 ? -61.885 -9.973 68.762 1.00 95.25 397 HIS A N 1
ATOM 3182 C CA . HIS A 1 397 ? -62.865 -11.002 68.394 1.00 95.25 397 HIS A CA 1
ATOM 3183 C C . HIS A 1 397 ? -63.283 -11.881 69.573 1.00 95.25 397 HIS A C 1
ATOM 3185 O O . HIS A 1 397 ? -64.477 -12.049 69.800 1.00 95.25 397 HIS A O 1
ATOM 3191 N N . THR A 1 398 ? -62.333 -12.420 70.345 1.00 95.00 398 THR A N 1
ATOM 3192 C CA . THR A 1 398 ? -62.651 -13.268 71.505 1.00 95.00 398 THR A CA 1
ATOM 3193 C C . THR A 1 398 ? -63.434 -12.490 72.563 1.00 95.00 398 THR A C 1
ATOM 3195 O O . THR A 1 398 ? -64.418 -12.993 73.096 1.00 95.00 398 THR A O 1
ATOM 3198 N N . ARG A 1 399 ? -63.036 -11.242 72.858 1.00 96.00 399 ARG A N 1
ATOM 3199 C CA . ARG A 1 399 ? -63.771 -10.371 73.791 1.00 96.00 399 ARG A CA 1
ATOM 3200 C C . ARG A 1 399 ? -65.188 -10.099 73.302 1.00 96.00 399 ARG A C 1
ATOM 3202 O O . ARG A 1 399 ? -66.112 -10.086 74.111 1.00 96.00 399 ARG A O 1
ATOM 3209 N N . LEU A 1 400 ? -65.354 -9.861 72.004 1.00 94.00 400 LEU A N 1
ATOM 3210 C CA . LEU A 1 400 ? -66.657 -9.620 71.403 1.00 94.00 400 LEU A CA 1
ATOM 3211 C C . LEU A 1 400 ? -67.539 -10.876 71.471 1.00 94.00 400 LEU A C 1
ATOM 3213 O O . LEU A 1 400 ? -68.690 -10.761 71.883 1.00 94.00 400 LEU A O 1
ATOM 3217 N N . ASP A 1 401 ? -66.989 -12.053 71.157 1.00 95.06 401 ASP A N 1
ATOM 3218 C CA . ASP A 1 401 ? -67.670 -13.354 71.213 1.00 95.06 401 ASP A CA 1
ATOM 3219 C C . ASP A 1 401 ? -68.154 -13.695 72.628 1.00 95.06 401 ASP A C 1
ATOM 3221 O O . ASP A 1 401 ? -69.344 -13.934 72.826 1.00 95.06 401 ASP A O 1
ATOM 3225 N N . GLU A 1 402 ? -67.286 -13.608 73.642 1.00 94.56 402 GLU A N 1
ATOM 3226 C CA . GLU A 1 402 ? -67.673 -13.858 75.040 1.00 94.56 402 GLU A CA 1
ATOM 3227 C C . GLU A 1 402 ? -68.828 -12.947 75.484 1.00 94.56 402 GLU A C 1
ATOM 3229 O O . GLU A 1 402 ? -69.763 -13.380 76.162 1.00 94.56 402 GLU A O 1
ATOM 3234 N N . ARG A 1 403 ? -68.836 -11.684 75.040 1.00 94.12 403 ARG A N 1
ATOM 3235 C CA . ARG A 1 403 ? -69.915 -10.737 75.359 1.00 94.12 403 ARG A CA 1
ATOM 3236 C C . ARG A 1 403 ? -71.239 -11.051 74.663 1.00 94.12 403 ARG A C 1
ATOM 3238 O O . ARG A 1 403 ? -72.268 -10.573 75.146 1.00 94.12 403 ARG A O 1
ATOM 3245 N N . THR A 1 404 ? -71.249 -11.835 73.582 1.00 92.12 404 THR A N 1
ATOM 3246 C CA . THR A 1 404 ? -72.497 -12.299 72.943 1.00 92.12 404 THR A CA 1
ATOM 3247 C C . THR A 1 404 ? -73.205 -13.397 73.735 1.00 92.12 404 THR A C 1
ATOM 3249 O O . THR A 1 404 ? -74.391 -13.631 73.523 1.00 92.12 404 THR A O 1
ATOM 3252 N N . ARG A 1 405 ? -72.515 -14.026 74.697 1.00 92.88 405 ARG A N 1
ATOM 3253 C CA . ARG A 1 405 ? -73.054 -15.102 75.544 1.00 92.88 405 ARG A CA 1
ATOM 3254 C C . ARG A 1 405 ? -73.745 -14.597 76.815 1.00 92.88 405 ARG A C 1
ATOM 3256 O O . ARG A 1 405 ? -74.178 -15.399 77.641 1.00 92.88 405 ARG A O 1
ATOM 3263 N N . ARG A 1 406 ? -73.834 -13.275 77.006 1.00 92.81 406 ARG A N 1
ATOM 3264 C CA . ARG A 1 406 ? -74.529 -12.666 78.152 1.00 92.81 406 ARG A CA 1
ATOM 3265 C C . ARG A 1 406 ? -76.022 -13.044 78.120 1.00 92.81 406 ARG A C 1
ATOM 3267 O O . ARG A 1 406 ? -76.636 -12.930 77.061 1.00 92.81 406 ARG A O 1
ATOM 3274 N N . PRO A 1 407 ? -76.621 -13.500 79.236 1.00 90.44 407 PRO A N 1
ATOM 3275 C CA . PRO A 1 407 ? -78.000 -13.985 79.236 1.00 90.44 407 PRO A CA 1
ATOM 3276 C C . PRO A 1 407 ? -79.034 -12.846 79.285 1.00 90.44 407 PRO A C 1
ATOM 3278 O O . PRO A 1 407 ? -78.863 -11.860 80.000 1.00 90.44 407 PRO A O 1
ATOM 3281 N N . ASN A 1 408 ? -80.170 -13.036 78.606 1.00 88.88 408 ASN A N 1
ATOM 3282 C CA . ASN A 1 408 ? -81.373 -12.195 78.702 1.00 88.88 408 ASN A CA 1
ATOM 3283 C C . ASN A 1 408 ? -81.097 -10.686 78.502 1.00 88.88 408 ASN A C 1
ATOM 3285 O O . ASN A 1 408 ? -80.551 -10.283 77.478 1.00 88.88 408 ASN A O 1
ATOM 3289 N N . VAL A 1 409 ? -81.496 -9.844 79.464 1.00 88.75 409 VAL A N 1
ATOM 3290 C CA . VAL A 1 409 ? -81.396 -8.374 79.393 1.00 88.75 409 VAL A CA 1
ATOM 3291 C C . VAL A 1 409 ? -79.950 -7.859 79.469 1.00 88.75 409 VAL A C 1
ATOM 3293 O O . VAL A 1 409 ? -79.670 -6.759 78.998 1.00 88.75 409 VAL A O 1
ATOM 3296 N N . GLU A 1 410 ? -79.019 -8.666 79.993 1.00 89.88 410 GLU A N 1
ATOM 3297 C CA . GLU A 1 410 ? -77.588 -8.329 80.067 1.00 89.88 410 GLU A CA 1
ATOM 3298 C C . GLU A 1 410 ? -76.895 -8.391 78.694 1.00 89.88 410 GLU A C 1
ATOM 3300 O O . GLU A 1 410 ? -75.775 -7.893 78.537 1.00 89.88 410 GLU A O 1
ATOM 3305 N N . LEU A 1 411 ? -77.556 -8.952 77.668 1.00 88.69 411 LEU A N 1
ATOM 3306 C CA . LEU A 1 411 ? -77.139 -8.854 76.265 1.00 88.69 411 LEU A CA 1
ATOM 3307 C C . LEU A 1 411 ? -77.441 -7.455 75.705 1.00 88.69 411 LEU A C 1
ATOM 3309 O O . LEU A 1 411 ? -78.193 -7.266 74.748 1.00 88.69 411 LEU A O 1
ATOM 3313 N N . CYS A 1 412 ? -76.854 -6.443 76.329 1.00 84.56 412 CYS A N 1
ATOM 3314 C CA . CYS A 1 412 ? -77.067 -5.051 75.984 1.00 84.56 412 CYS A CA 1
ATOM 3315 C C . CYS A 1 412 ? -75.984 -4.538 75.017 1.00 84.56 412 CYS A C 1
ATOM 3317 O O . CYS A 1 412 ? -74.805 -4.916 75.073 1.00 84.56 412 CYS A O 1
ATOM 3319 N N . ARG A 1 413 ? -76.388 -3.635 74.115 1.00 88.62 413 ARG A N 1
ATOM 3320 C CA . ARG A 1 413 ? -75.488 -2.871 73.233 1.00 88.62 413 ARG A CA 1
ATOM 3321 C C . ARG A 1 413 ? -74.936 -1.654 73.969 1.00 88.62 413 ARG A C 1
ATOM 3323 O O . ARG A 1 413 ? -75.252 -0.513 73.653 1.00 88.62 413 ARG A O 1
ATOM 3330 N N . ASP A 1 414 ? -74.151 -1.927 74.996 1.00 91.88 414 ASP A N 1
ATOM 3331 C CA . ASP A 1 414 ? -73.469 -0.913 75.789 1.00 91.88 414 ASP A CA 1
ATOM 3332 C C . ASP A 1 414 ? -72.236 -0.331 75.065 1.00 91.88 414 ASP A C 1
ATOM 3334 O O . ASP A 1 414 ? -71.820 -0.778 73.992 1.00 91.88 414 ASP A O 1
ATOM 3338 N N . SER A 1 415 ? -71.638 0.701 75.661 1.00 94.25 415 SER A N 1
ATOM 3339 C CA . SER A 1 415 ? -70.459 1.373 75.103 1.00 94.25 415 SER A CA 1
ATOM 3340 C C . SER A 1 415 ? -69.271 0.417 74.861 1.00 94.25 415 SER A C 1
ATOM 3342 O O . SER A 1 415 ? -68.726 0.438 73.754 1.00 94.25 415 SER A O 1
ATOM 3344 N N . PRO A 1 416 ? -68.891 -0.487 75.794 1.00 93.75 416 PRO A N 1
ATOM 3345 C CA . PRO A 1 416 ? -67.837 -1.468 75.531 1.00 93.75 416 PRO A CA 1
ATOM 3346 C C . PRO A 1 416 ? -68.148 -2.413 74.363 1.00 93.75 416 PRO A C 1
ATOM 3348 O O . PRO A 1 416 ? -67.240 -2.732 73.597 1.00 93.75 416 PRO A O 1
ATOM 3351 N N . GLN A 1 417 ? -69.410 -2.835 74.189 1.00 92.44 417 GLN A N 1
ATOM 3352 C CA . GLN A 1 417 ? -69.819 -3.647 73.039 1.00 92.44 417 GLN A CA 1
ATOM 3353 C C . GLN A 1 417 ? -69.583 -2.899 71.721 1.00 92.44 417 GLN A C 1
ATOM 3355 O O . GLN A 1 417 ? -68.989 -3.457 70.804 1.00 92.44 417 GLN A O 1
ATOM 3360 N N . LEU A 1 418 ? -70.015 -1.637 71.631 1.00 93.06 418 LEU A N 1
ATOM 3361 C CA . LEU A 1 418 ? -69.840 -0.813 70.429 1.00 93.06 418 LEU A CA 1
ATOM 3362 C C . LEU A 1 418 ? -68.360 -0.542 70.127 1.00 93.06 418 LEU A C 1
ATOM 3364 O O . LEU A 1 418 ? -67.937 -0.625 68.977 1.00 93.06 418 LEU A O 1
ATOM 3368 N N . ARG A 1 419 ? -67.551 -0.264 71.157 1.00 93.81 419 ARG A N 1
ATOM 3369 C CA . ARG A 1 419 ? -66.110 -0.018 70.998 1.00 93.81 419 ARG A CA 1
ATOM 3370 C C . ARG A 1 419 ? -65.358 -1.251 70.495 1.00 93.81 419 ARG A C 1
ATOM 3372 O O . ARG A 1 419 ? -64.505 -1.087 69.636 1.00 93.81 419 ARG A O 1
ATOM 3379 N N . LEU A 1 420 ? -65.695 -2.454 70.970 1.00 93.88 420 LEU A N 1
ATOM 3380 C CA . LEU A 1 420 ? -65.090 -3.703 70.483 1.00 93.88 420 LEU A CA 1
ATOM 3381 C C . LEU A 1 420 ? -65.460 -4.003 69.024 1.00 93.88 420 LEU A C 1
ATOM 3383 O O . LEU A 1 420 ? -64.607 -4.454 68.268 1.00 93.88 420 LEU A O 1
ATOM 3387 N N . VAL A 1 421 ? -66.706 -3.733 68.615 1.00 94.81 421 VAL A N 1
ATOM 3388 C CA . VAL A 1 421 ? -67.119 -3.861 67.204 1.00 94.81 421 VAL A CA 1
ATOM 3389 C C . VAL A 1 421 ? -66.307 -2.913 66.318 1.00 94.81 421 VAL A C 1
ATOM 3391 O O . VAL A 1 421 ? -65.780 -3.339 65.294 1.00 94.81 421 VAL A O 1
ATOM 3394 N N . ASN A 1 422 ? -66.153 -1.652 66.732 1.00 94.62 422 ASN A N 1
ATOM 3395 C CA . ASN A 1 422 ? -65.347 -0.683 65.989 1.00 94.62 422 ASN A CA 1
ATOM 3396 C C . ASN A 1 422 ? -63.861 -1.068 65.959 1.00 94.62 422 ASN A C 1
ATOM 3398 O O . ASN A 1 422 ? -63.249 -0.979 64.906 1.00 94.62 422 ASN A O 1
ATOM 3402 N N . GLU A 1 423 ? -63.293 -1.540 67.073 1.00 96.31 423 GLU A N 1
ATOM 3403 C CA . GLU A 1 423 ? -61.900 -2.008 67.141 1.00 96.31 423 GLU A CA 1
ATOM 3404 C C . GLU A 1 423 ? -61.639 -3.157 66.154 1.00 96.31 423 GLU A C 1
ATOM 3406 O O . GLU A 1 423 ? -60.629 -3.144 65.453 1.00 96.31 423 GLU A O 1
ATOM 3411 N N . VAL A 1 424 ? -62.560 -4.125 66.051 1.00 96.44 424 VAL A N 1
ATOM 3412 C CA . VAL A 1 424 ? -62.472 -5.205 65.054 1.00 96.44 424 VAL A CA 1
ATOM 3413 C C . VAL A 1 424 ? -62.473 -4.635 63.635 1.00 96.44 424 VAL A C 1
ATOM 3415 O O . VAL A 1 424 ? -61.589 -4.987 62.857 1.00 96.44 424 VAL A O 1
ATOM 3418 N N . HIS A 1 425 ? -63.409 -3.738 63.307 1.00 96.19 425 HIS A N 1
ATOM 3419 C CA . HIS A 1 425 ? -63.476 -3.121 61.978 1.00 96.19 425 HIS A CA 1
ATOM 3420 C C . HIS A 1 425 ? -62.225 -2.297 61.641 1.00 96.19 425 HIS A C 1
ATOM 3422 O O . HIS A 1 425 ? -61.650 -2.483 60.577 1.00 96.19 425 HIS A O 1
ATOM 3428 N N . GLU A 1 426 ? -61.746 -1.449 62.554 1.00 96.25 426 GLU A N 1
ATOM 3429 C CA . GLU A 1 426 ? -60.553 -0.619 62.342 1.00 96.25 426 GLU A CA 1
ATOM 3430 C C . GLU A 1 426 ? -59.288 -1.466 62.111 1.00 96.25 426 GLU A C 1
ATOM 3432 O O . GLU A 1 426 ? -58.456 -1.144 61.252 1.00 96.25 426 GLU A O 1
ATOM 3437 N N . ILE A 1 427 ? -59.120 -2.560 62.868 1.00 95.56 427 ILE A N 1
ATOM 3438 C CA . ILE A 1 427 ? -57.974 -3.459 62.690 1.00 95.56 427 ILE A CA 1
ATOM 3439 C C . ILE A 1 427 ? -58.103 -4.251 61.381 1.00 95.56 427 ILE A C 1
ATOM 3441 O O . ILE A 1 427 ? -57.094 -4.413 60.691 1.00 95.56 427 ILE A O 1
ATOM 3445 N N . ASP A 1 428 ? -59.303 -4.711 61.017 1.00 96.50 428 ASP A N 1
ATOM 3446 C CA . ASP A 1 428 ? -59.533 -5.429 59.758 1.00 96.50 428 ASP A CA 1
ATOM 3447 C C . ASP A 1 428 ? -59.287 -4.526 58.540 1.00 96.50 428 ASP A C 1
ATOM 3449 O O . ASP A 1 428 ? -58.508 -4.892 57.661 1.00 96.50 428 ASP A O 1
ATOM 3453 N N . ASP A 1 429 ? -59.806 -3.294 58.545 1.00 96.75 429 ASP A N 1
ATOM 3454 C CA . ASP A 1 429 ? -59.543 -2.282 57.511 1.00 96.75 429 ASP A CA 1
ATOM 3455 C C . ASP A 1 429 ? -58.036 -2.001 57.373 1.00 96.75 429 ASP A C 1
ATOM 3457 O O . ASP A 1 429 ? -57.489 -1.913 56.266 1.00 96.75 429 ASP A O 1
ATOM 3461 N N . THR A 1 430 ? -57.324 -1.919 58.503 1.00 96.69 430 THR A N 1
ATOM 3462 C CA . THR A 1 430 ? -55.863 -1.763 58.513 1.00 96.69 430 THR A CA 1
ATOM 3463 C C . THR A 1 430 ? -55.167 -2.965 57.870 1.00 96.69 430 THR A C 1
ATOM 3465 O O . THR A 1 430 ? -54.230 -2.787 57.087 1.00 96.69 430 THR A O 1
ATOM 3468 N N . ILE A 1 431 ? -55.602 -4.193 58.174 1.00 96.81 431 ILE A N 1
ATOM 3469 C CA . ILE A 1 431 ? -55.050 -5.417 57.579 1.00 96.81 431 ILE A CA 1
ATOM 3470 C C . ILE A 1 431 ? -55.330 -5.460 56.076 1.00 96.81 431 ILE A C 1
ATOM 3472 O O . ILE A 1 431 ? -54.404 -5.735 55.314 1.00 96.81 431 ILE A O 1
ATOM 3476 N N . GLN A 1 432 ? -56.549 -5.150 55.635 1.00 96.56 432 GLN A N 1
ATOM 3477 C CA . GLN A 1 432 ? -56.912 -5.118 54.217 1.00 96.56 432 GLN A CA 1
ATOM 3478 C C . GLN A 1 432 ? -56.072 -4.088 53.445 1.00 96.56 432 GLN A C 1
ATOM 3480 O O . GLN A 1 432 ? -55.537 -4.394 52.376 1.00 96.56 432 GLN A O 1
ATOM 3485 N N . SER A 1 433 ? -55.867 -2.897 54.017 1.00 97.31 433 SER A N 1
ATOM 3486 C CA . SER A 1 433 ? -54.998 -1.861 53.446 1.00 97.31 433 SER A CA 1
ATOM 3487 C C . SER A 1 433 ? -53.539 -2.327 53.324 1.00 97.31 433 SER A C 1
ATOM 3489 O O . SER A 1 433 ? -52.917 -2.188 52.266 1.00 97.31 433 SER A O 1
ATOM 3491 N N . LEU A 1 434 ? -52.998 -2.973 54.366 1.00 97.38 434 LEU A N 1
ATOM 3492 C CA . LEU A 1 434 ? -51.653 -3.560 54.329 1.00 97.38 434 LEU A CA 1
ATOM 3493 C C . LEU A 1 434 ? -51.542 -4.707 53.312 1.00 97.38 434 LEU A C 1
ATOM 3495 O O . LEU A 1 434 ? -50.516 -4.825 52.645 1.00 97.38 434 LEU A O 1
ATOM 3499 N N . GLN A 1 435 ? -52.578 -5.533 53.158 1.00 97.69 435 GLN A N 1
ATOM 3500 C CA . GLN A 1 435 ? -52.622 -6.598 52.152 1.00 97.69 435 GLN A CA 1
ATOM 3501 C C . GLN A 1 435 ? -52.652 -6.045 50.724 1.00 97.69 435 GLN A C 1
ATOM 3503 O O . GLN A 1 435 ? -52.000 -6.610 49.848 1.00 97.69 435 GLN A O 1
ATOM 3508 N N . GLN A 1 436 ? -53.364 -4.941 50.476 1.00 97.25 436 GLN A N 1
ATOM 3509 C CA . GLN A 1 436 ? -53.312 -4.271 49.177 1.00 97.25 436 GLN A CA 1
ATOM 3510 C C . GLN A 1 436 ? -51.905 -3.738 48.895 1.00 97.25 436 GLN A C 1
ATOM 3512 O O . GLN A 1 436 ? -51.359 -4.006 47.831 1.00 97.25 436 GLN A O 1
ATOM 3517 N N . ARG A 1 437 ? -51.274 -3.066 49.867 1.00 97.38 437 ARG A N 1
ATOM 3518 C CA . ARG A 1 437 ? -49.892 -2.584 49.709 1.00 97.38 437 ARG A CA 1
ATOM 3519 C C . ARG A 1 437 ? -48.870 -3.695 49.531 1.00 97.38 437 ARG A C 1
ATOM 3521 O O . ARG A 1 437 ? -47.880 -3.484 48.840 1.00 97.38 437 ARG A O 1
ATOM 3528 N N . LEU A 1 438 ? -49.109 -4.865 50.119 1.00 97.94 438 LEU A N 1
ATOM 3529 C CA . LEU A 1 438 ? -48.283 -6.041 49.877 1.00 97.94 438 LEU A CA 1
ATOM 3530 C C . LEU A 1 438 ? -48.344 -6.467 48.405 1.00 97.94 438 LEU A C 1
ATOM 3532 O O . LEU A 1 438 ? -47.287 -6.659 47.814 1.00 97.94 438 LEU A O 1
ATOM 3536 N N . ARG A 1 439 ? -49.545 -6.549 47.815 1.00 97.50 439 ARG A N 1
ATOM 3537 C CA . ARG A 1 439 ? -49.717 -6.879 46.389 1.00 97.50 439 ARG A CA 1
ATOM 3538 C C . ARG A 1 439 ? -49.031 -5.856 45.486 1.00 97.50 439 ARG A C 1
ATOM 3540 O O . ARG A 1 439 ? -48.218 -6.240 44.658 1.00 97.50 439 ARG A O 1
ATOM 3547 N N . ASP A 1 440 ? -49.273 -4.563 45.720 1.00 97.50 440 ASP A N 1
ATOM 3548 C CA . ASP A 1 440 ? -48.647 -3.485 44.939 1.00 97.50 440 ASP A CA 1
ATOM 3549 C C . ASP A 1 440 ? -47.102 -3.576 44.977 1.00 97.50 440 ASP A C 1
ATOM 3551 O O . ASP A 1 440 ? -46.423 -3.371 43.967 1.00 97.50 440 ASP A O 1
ATOM 3555 N N . ALA A 1 441 ? -46.531 -3.888 46.149 1.00 97.31 441 ALA A N 1
ATOM 3556 C CA . ALA A 1 441 ? -45.088 -4.043 46.323 1.00 97.31 441 ALA A CA 1
ATOM 3557 C C . ALA A 1 441 ? -44.546 -5.322 45.658 1.00 97.31 441 ALA A C 1
ATOM 3559 O O . ALA A 1 441 ? -43.462 -5.289 45.076 1.00 97.31 441 ALA A O 1
ATOM 3560 N N . GLU A 1 442 ? -45.286 -6.433 45.717 1.00 97.75 442 GLU A N 1
ATOM 3561 C CA . GLU A 1 442 ? -44.938 -7.690 45.042 1.00 97.75 442 GLU A CA 1
ATOM 3562 C C . GLU A 1 442 ? -44.954 -7.534 43.510 1.00 97.75 442 GLU A C 1
ATOM 3564 O O . GLU A 1 442 ? -44.002 -7.960 42.851 1.00 97.75 442 GLU A O 1
ATOM 3569 N N . ASP A 1 443 ? -45.953 -6.848 42.948 1.00 97.75 443 ASP A N 1
ATOM 3570 C CA . ASP A 1 443 ? -46.028 -6.541 41.512 1.00 97.75 443 ASP A CA 1
ATOM 3571 C C . ASP A 1 443 ? -44.873 -5.624 41.073 1.00 97.75 443 ASP A C 1
ATOM 3573 O O . ASP A 1 443 ? -44.211 -5.860 40.056 1.00 97.75 443 ASP A O 1
ATOM 3577 N N . THR A 1 444 ? -44.566 -4.603 41.882 1.00 97.38 444 THR A N 1
ATOM 3578 C CA . THR A 1 444 ? -43.427 -3.703 41.638 1.00 97.38 444 THR A CA 1
ATOM 3579 C C . THR A 1 444 ? -42.102 -4.468 41.650 1.00 97.38 444 THR A C 1
ATOM 3581 O O . THR A 1 444 ? -41.259 -4.257 40.776 1.00 97.38 444 THR A O 1
ATOM 3584 N N . LEU A 1 445 ? -41.921 -5.399 42.593 1.00 98.00 445 LEU A N 1
ATOM 3585 C CA . LEU A 1 445 ? -40.734 -6.250 42.657 1.00 98.00 445 LEU A CA 1
ATOM 3586 C C . LEU A 1 445 ? -40.583 -7.099 41.387 1.00 98.00 445 LEU A C 1
ATOM 3588 O O . LEU A 1 445 ? -39.486 -7.170 40.834 1.00 98.00 445 LEU A O 1
ATOM 3592 N N . GLN A 1 446 ? -41.666 -7.700 40.885 1.00 97.44 446 GLN A N 1
ATOM 3593 C CA . GLN A 1 446 ? -41.624 -8.472 39.638 1.00 97.44 446 GLN A CA 1
ATOM 3594 C C . GLN A 1 446 ? -41.204 -7.608 38.441 1.00 97.44 446 GLN A C 1
ATOM 3596 O O . GLN A 1 446 ? -40.345 -8.017 37.654 1.00 97.44 446 GLN A O 1
ATOM 3601 N N . MET A 1 447 ? -41.741 -6.390 38.329 1.00 97.81 447 MET A N 1
ATOM 3602 C CA . MET A 1 447 ? -41.358 -5.439 37.281 1.00 97.81 447 MET A CA 1
ATOM 3603 C C . MET A 1 447 ? -39.874 -5.042 37.373 1.00 97.81 447 MET A C 1
ATOM 3605 O O . MET A 1 447 ? -39.182 -4.980 36.351 1.00 97.81 447 MET A O 1
ATOM 3609 N N . LEU A 1 448 ? -39.358 -4.804 38.583 1.00 98.19 448 LEU A N 1
ATOM 3610 C CA . LEU A 1 448 ? -37.944 -4.487 38.800 1.00 98.19 448 LEU A CA 1
ATOM 3611 C C . LEU A 1 448 ? -37.031 -5.667 38.443 1.00 98.19 448 LEU A C 1
ATOM 3613 O O . LEU A 1 448 ? -36.006 -5.466 37.793 1.00 98.19 448 LEU A O 1
ATOM 3617 N N . VAL A 1 449 ? -37.409 -6.897 38.803 1.00 98.00 449 VAL A N 1
ATOM 3618 C CA . VAL A 1 449 ? -36.666 -8.116 38.436 1.00 98.00 449 VAL A CA 1
ATOM 3619 C C . VAL A 1 449 ? -36.638 -8.310 36.918 1.00 98.00 449 VAL A C 1
ATOM 3621 O O . VAL A 1 449 ? -35.586 -8.630 36.361 1.00 98.00 449 VAL A O 1
ATOM 3624 N N . HIS A 1 450 ? -37.751 -8.059 36.226 1.00 98.12 450 HIS A N 1
ATOM 3625 C CA . HIS A 1 450 ? -37.776 -8.086 34.764 1.00 98.12 450 HIS A CA 1
ATOM 3626 C C . HIS A 1 450 ? -36.863 -7.006 34.158 1.00 98.12 450 HIS A C 1
ATOM 3628 O O . HIS A 1 450 ? -36.041 -7.295 33.290 1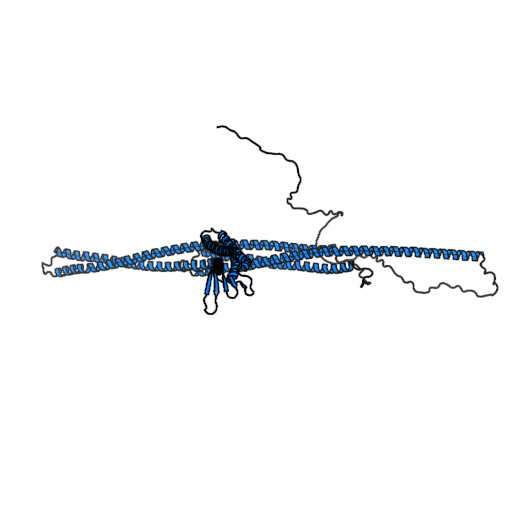.00 98.12 450 HIS A O 1
ATOM 3634 N N . THR A 1 451 ? -36.934 -5.776 34.675 1.00 97.94 451 THR A N 1
ATOM 3635 C CA . THR A 1 451 ? -36.076 -4.660 34.241 1.00 97.94 451 THR A CA 1
ATOM 3636 C C . THR A 1 451 ? -34.594 -4.974 34.447 1.00 97.94 451 THR A C 1
ATOM 3638 O O . THR A 1 451 ? -33.782 -4.723 33.558 1.00 97.94 451 THR A O 1
ATOM 3641 N N . LYS A 1 452 ? -34.236 -5.583 35.584 1.00 97.88 452 LYS A N 1
ATOM 3642 C CA . LYS A 1 452 ? -32.882 -6.075 35.863 1.00 97.88 452 LYS A CA 1
ATOM 3643 C C . LYS A 1 452 ? -32.418 -7.051 34.777 1.00 97.88 452 LYS A C 1
ATOM 3645 O O . LYS A 1 452 ? -31.340 -6.851 34.227 1.00 97.88 452 LYS A O 1
ATOM 3650 N N . SER A 1 453 ? -33.228 -8.060 34.446 1.00 97.81 453 SER A N 1
ATOM 3651 C CA . SER A 1 453 ? -32.885 -9.044 33.409 1.00 97.81 453 SER A CA 1
ATOM 3652 C C . SER A 1 453 ? -32.639 -8.386 32.047 1.00 97.81 453 SER A C 1
ATOM 3654 O O . SER A 1 453 ? -31.712 -8.776 31.337 1.00 97.81 453 SER A O 1
ATOM 3656 N N . ASN A 1 454 ? -33.436 -7.375 31.688 1.00 97.56 454 ASN A N 1
ATOM 3657 C CA . ASN A 1 454 ? -33.261 -6.634 30.436 1.00 97.56 454 ASN A CA 1
ATOM 3658 C C . ASN A 1 454 ? -31.950 -5.827 30.442 1.00 97.56 454 ASN A C 1
ATOM 3660 O O . ASN A 1 454 ? -31.183 -5.892 29.485 1.00 97.56 454 ASN A O 1
ATOM 3664 N N . LEU A 1 455 ? -31.641 -5.133 31.544 1.00 97.75 455 LEU A N 1
ATOM 3665 C CA . LEU A 1 455 ? -30.389 -4.382 31.694 1.00 97.75 455 LEU A CA 1
ATOM 3666 C C . LEU A 1 455 ? -29.147 -5.291 31.681 1.00 97.75 455 LEU A C 1
ATOM 3668 O O . LEU A 1 455 ? -28.124 -4.913 31.114 1.00 97.75 455 LEU A O 1
ATOM 3672 N N . GLU A 1 456 ? -29.215 -6.480 32.287 1.00 97.69 456 GLU A N 1
ATOM 3673 C CA . GLU A 1 456 ? -28.131 -7.474 32.247 1.00 97.69 456 GLU A CA 1
ATOM 3674 C C . GLU A 1 456 ? -27.883 -7.987 30.822 1.00 97.69 456 GLU A C 1
ATOM 3676 O O . GLU A 1 456 ? -26.730 -8.107 30.398 1.00 97.69 456 GLU A O 1
ATOM 3681 N N . HIS A 1 457 ? -28.953 -8.237 30.063 1.00 96.81 457 HIS A N 1
ATOM 3682 C CA . HIS A 1 457 ? -28.851 -8.620 28.659 1.00 96.81 457 HIS A CA 1
ATOM 3683 C C . HIS A 1 457 ? -28.222 -7.505 27.809 1.00 96.81 457 HIS A C 1
ATOM 3685 O O . HIS A 1 457 ? -27.238 -7.749 27.108 1.00 96.81 457 HIS A O 1
ATOM 3691 N N . ASP A 1 458 ? -28.720 -6.272 27.926 1.00 96.81 458 ASP A N 1
ATOM 3692 C CA . ASP A 1 458 ? -28.184 -5.119 27.195 1.00 96.81 458 ASP A CA 1
ATOM 3693 C C . ASP A 1 458 ? -26.714 -4.854 27.541 1.00 96.81 458 ASP A C 1
ATOM 3695 O O . ASP A 1 458 ? -25.909 -4.513 26.668 1.00 96.81 458 ASP A O 1
ATOM 3699 N N . LEU A 1 459 ? -26.330 -5.061 28.805 1.00 96.56 459 LEU A N 1
ATOM 3700 C CA . LEU A 1 459 ? -24.942 -4.960 29.245 1.00 96.56 459 LEU A CA 1
ATOM 3701 C C . LEU A 1 459 ? -24.046 -5.989 28.542 1.00 96.56 459 LEU A C 1
ATOM 3703 O O . LEU A 1 459 ? -22.940 -5.644 28.115 1.00 96.56 459 LEU A O 1
ATOM 3707 N N . ALA A 1 460 ? -24.514 -7.232 28.404 1.00 96.62 460 ALA A N 1
ATOM 3708 C CA . ALA A 1 460 ? -23.790 -8.285 27.697 1.00 96.62 460 ALA A CA 1
ATOM 3709 C C . ALA A 1 460 ? -23.644 -7.972 26.197 1.00 96.62 460 ALA A C 1
ATOM 3711 O O . ALA A 1 460 ? -22.555 -8.139 25.643 1.00 96.62 460 ALA A O 1
ATOM 3712 N N . VAL A 1 461 ? -24.698 -7.448 25.559 1.00 97.12 461 VAL A N 1
ATOM 3713 C CA . VAL A 1 461 ? -24.662 -6.995 24.158 1.00 97.12 461 VAL A CA 1
ATOM 3714 C C . VAL A 1 461 ? -23.625 -5.882 23.972 1.00 97.12 461 VAL A C 1
ATOM 3716 O O . VAL A 1 461 ? -22.727 -6.016 23.142 1.00 97.12 461 VAL A O 1
ATOM 3719 N N . LYS A 1 462 ? -23.655 -4.831 24.805 1.00 97.19 462 LYS A N 1
ATOM 3720 C CA . LYS A 1 462 ? -22.687 -3.719 24.729 1.00 97.19 462 LYS A CA 1
ATOM 3721 C C . LYS A 1 462 ? -21.253 -4.172 24.997 1.00 97.19 462 LYS A C 1
ATOM 3723 O O . LYS A 1 462 ? -20.319 -3.683 24.363 1.00 97.19 462 LYS A O 1
ATOM 3728 N N . ALA A 1 463 ? -21.058 -5.109 25.926 1.00 96.25 463 ALA A N 1
ATOM 3729 C CA . ALA A 1 463 ? -19.745 -5.683 26.202 1.00 96.25 463 ALA A CA 1
ATOM 3730 C C . ALA A 1 463 ? -19.193 -6.477 25.004 1.00 96.25 463 ALA A C 1
ATOM 3732 O O . ALA A 1 463 ? -18.002 -6.368 24.715 1.00 96.25 463 ALA A O 1
ATOM 3733 N N . ASN A 1 464 ? -20.042 -7.224 24.291 1.00 97.19 464 ASN A N 1
ATOM 3734 C CA . ASN A 1 464 ? -19.663 -7.928 23.066 1.00 97.19 464 ASN A CA 1
ATOM 3735 C C . ASN A 1 464 ? -19.262 -6.953 21.946 1.00 97.19 464 ASN A C 1
ATOM 3737 O O . ASN A 1 464 ? -18.182 -7.111 21.376 1.00 97.19 464 ASN A O 1
ATOM 3741 N N . SER A 1 465 ? -20.068 -5.919 21.690 1.00 96.38 465 SER A N 1
ATOM 3742 C CA . SER A 1 465 ? -19.767 -4.886 20.689 1.00 96.38 465 SER A CA 1
ATOM 3743 C C . SER A 1 465 ? -18.433 -4.192 20.969 1.00 96.38 465 SER A C 1
ATOM 3745 O O . SER A 1 465 ? -17.597 -4.060 20.075 1.00 96.38 465 SER A O 1
ATOM 3747 N N . LEU A 1 466 ? -18.196 -3.820 22.231 1.00 95.44 466 LEU A N 1
ATOM 3748 C CA . LEU A 1 466 ? -16.952 -3.181 22.655 1.00 95.44 466 LEU A CA 1
ATOM 3749 C C . LEU A 1 466 ? -15.739 -4.104 22.464 1.00 95.44 466 LEU A C 1
ATOM 3751 O O . LEU A 1 466 ? -14.711 -3.659 21.962 1.00 95.44 466 LEU A O 1
ATOM 3755 N N . PHE A 1 467 ? -15.867 -5.388 22.812 1.00 95.12 467 PHE A N 1
ATOM 3756 C CA . PHE A 1 467 ? -14.810 -6.381 22.605 1.00 95.12 467 PHE A CA 1
ATOM 3757 C C . PHE A 1 467 ? -14.479 -6.570 21.119 1.00 95.12 467 PHE A C 1
ATOM 3759 O O . PHE A 1 467 ? -13.308 -6.638 20.751 1.00 95.12 467 PHE A O 1
ATOM 3766 N N . ILE A 1 468 ? -15.492 -6.632 20.251 1.00 94.75 468 ILE A N 1
ATOM 3767 C CA . ILE A 1 468 ? -15.289 -6.744 18.801 1.00 94.75 468 ILE A CA 1
ATOM 3768 C C . ILE A 1 468 ? -14.526 -5.526 18.267 1.00 94.75 468 ILE A C 1
ATOM 3770 O O . ILE A 1 468 ? -13.539 -5.692 17.549 1.00 94.75 468 ILE A O 1
ATOM 3774 N N . ASP A 1 469 ? -14.943 -4.313 18.626 1.00 94.25 469 ASP A N 1
ATOM 3775 C CA . ASP A 1 469 ? -14.321 -3.101 18.092 1.00 94.25 469 ASP A CA 1
ATOM 3776 C C . ASP A 1 469 ? -12.913 -2.861 18.656 1.00 94.25 469 ASP A C 1
ATOM 3778 O O . ASP A 1 469 ? -12.009 -2.523 17.892 1.00 94.25 469 ASP A O 1
ATOM 3782 N N . GLN A 1 470 ? -12.698 -3.062 19.961 1.00 91.94 470 GLN A N 1
ATOM 3783 C CA . GLN A 1 470 ? -11.403 -2.828 20.612 1.00 91.94 470 GLN A CA 1
ATOM 3784 C C . GLN A 1 470 ? -10.395 -3.947 20.331 1.00 91.94 470 GLN A C 1
ATOM 3786 O O . GLN A 1 470 ? -9.298 -3.688 19.839 1.00 91.94 470 GLN A O 1
ATOM 3791 N N . GLU A 1 471 ? -10.759 -5.195 20.626 1.00 88.56 471 GLU A N 1
ATOM 3792 C CA . GLU A 1 471 ? -9.800 -6.306 20.652 1.00 88.56 471 GLU A CA 1
ATOM 3793 C C . GLU A 1 471 ? -9.647 -6.973 19.288 1.00 88.56 471 GLU A C 1
ATOM 3795 O O . GLU A 1 471 ? -8.554 -7.406 18.924 1.00 88.56 471 GLU A O 1
ATOM 3800 N N . LYS A 1 472 ? -10.736 -7.082 18.516 1.00 89.88 472 LYS A N 1
ATOM 3801 C CA . LYS A 1 472 ? -10.677 -7.703 17.186 1.00 89.88 472 LYS A CA 1
ATOM 3802 C C . LYS A 1 472 ? -10.307 -6.678 16.129 1.00 89.88 472 LYS A C 1
ATOM 3804 O O . LYS A 1 472 ? -9.278 -6.834 15.487 1.00 89.88 472 LYS A O 1
ATOM 3809 N N . CYS A 1 473 ? -11.087 -5.615 15.971 1.00 91.19 473 CYS A N 1
ATOM 3810 C CA . CYS A 1 473 ? -10.885 -4.688 14.858 1.00 91.19 473 CYS A CA 1
ATOM 3811 C C . CYS A 1 473 ? -9.689 -3.753 15.087 1.00 91.19 473 CYS A C 1
ATOM 3813 O O . CYS A 1 473 ? -8.708 -3.813 14.345 1.00 91.19 473 CYS A O 1
ATOM 3815 N N . MET A 1 474 ? -9.723 -2.933 16.142 1.00 85.88 474 MET A N 1
ATOM 3816 C CA . MET A 1 474 ? -8.632 -1.997 16.443 1.00 85.88 474 MET A CA 1
ATOM 3817 C C . MET A 1 474 ? -7.322 -2.718 16.770 1.00 85.88 474 MET A C 1
ATOM 3819 O O . MET A 1 474 ? -6.259 -2.265 16.345 1.00 85.88 474 MET A O 1
ATOM 3823 N N . GLY A 1 475 ? -7.387 -3.874 17.438 1.00 79.12 475 GLY A N 1
ATOM 3824 C CA . GLY A 1 475 ? -6.231 -4.746 17.650 1.00 79.12 475 GLY A CA 1
ATOM 3825 C C . GLY A 1 475 ? -5.519 -5.126 16.345 1.00 79.12 475 GLY A C 1
ATOM 3826 O O . GLY A 1 475 ? -4.299 -4.995 16.249 1.00 79.12 475 GLY A O 1
ATOM 3827 N N . MET A 1 476 ? -6.262 -5.522 15.304 1.00 80.69 476 MET A N 1
ATOM 3828 C CA . MET A 1 476 ? -5.696 -5.836 13.982 1.00 80.69 476 MET A CA 1
ATOM 3829 C C . MET A 1 476 ? -5.222 -4.586 13.226 1.00 80.69 476 MET A C 1
ATOM 3831 O O . MET A 1 476 ? -4.135 -4.609 12.643 1.00 80.69 476 MET A O 1
ATOM 3835 N N . HIS A 1 477 ? -5.988 -3.488 13.279 1.00 68.56 477 HIS A N 1
ATOM 3836 C CA . HIS A 1 477 ? -5.632 -2.202 12.658 1.00 68.56 477 HIS A CA 1
ATOM 3837 C C . HIS A 1 477 ? -4.313 -1.631 13.206 1.00 68.56 477 HIS A C 1
ATOM 3839 O O . HIS A 1 477 ? -3.515 -1.081 12.449 1.00 68.56 477 HIS A O 1
ATOM 3845 N N . LEU A 1 478 ? -4.056 -1.791 14.510 1.00 65.62 478 LEU A N 1
ATOM 3846 C CA . LEU A 1 478 ? -2.863 -1.272 15.189 1.00 65.62 478 LEU A CA 1
ATOM 3847 C C . LEU A 1 478 ? -1.686 -2.261 15.196 1.00 65.62 478 LEU A C 1
ATOM 3849 O O . LEU A 1 478 ? -0.531 -1.841 15.238 1.00 65.62 478 LEU A O 1
ATOM 3853 N N . SER A 1 479 ? -1.945 -3.569 15.127 1.00 55.69 479 SER A N 1
ATOM 3854 C CA . SER A 1 479 ? -0.921 -4.625 15.173 1.00 55.69 479 SER A CA 1
ATOM 3855 C C . SER A 1 479 ? 0.150 -4.480 14.079 1.00 55.69 479 SER A C 1
ATOM 3857 O O . SER A 1 479 ? 1.346 -4.576 14.370 1.00 55.69 479 SER A O 1
ATOM 3859 N N . LYS A 1 480 ? -0.236 -4.192 12.826 1.00 52.09 480 LYS A N 1
ATOM 3860 C CA . LYS A 1 480 ? 0.714 -4.146 11.693 1.00 52.09 480 LYS A CA 1
ATOM 3861 C C . LYS A 1 480 ? 1.641 -2.922 11.704 1.00 52.09 480 LYS A C 1
ATOM 3863 O O . LYS A 1 480 ? 2.774 -3.020 11.224 1.00 52.09 480 LYS A O 1
ATOM 3868 N N . THR A 1 481 ? 1.204 -1.794 12.256 1.00 50.78 481 THR A N 1
ATOM 3869 C CA . THR A 1 481 ? 2.012 -0.572 12.430 1.00 50.78 481 THR A CA 1
ATOM 3870 C C . THR A 1 481 ? 2.804 -0.597 13.739 1.00 50.78 481 THR A C 1
ATOM 3872 O O . THR A 1 481 ? 4.000 -0.297 13.738 1.00 50.78 481 THR A O 1
ATOM 3875 N N . SER A 1 482 ? 2.185 -1.050 14.832 1.00 50.19 482 SER A N 1
ATOM 3876 C CA . SER A 1 482 ? 2.786 -1.065 16.170 1.00 50.19 482 SER A CA 1
ATOM 3877 C C . SER A 1 482 ? 3.876 -2.132 16.331 1.00 50.19 482 SER A C 1
ATOM 3879 O O . SER A 1 482 ? 4.922 -1.851 16.916 1.00 50.19 482 SER A O 1
ATOM 3881 N N . ALA A 1 483 ? 3.724 -3.324 15.736 1.00 52.91 483 ALA A N 1
ATOM 3882 C CA . ALA A 1 483 ? 4.721 -4.393 15.865 1.00 52.91 483 ALA A CA 1
ATOM 3883 C C . ALA A 1 483 ? 6.081 -4.018 15.252 1.00 52.91 483 ALA A C 1
ATOM 3885 O O . ALA A 1 483 ? 7.124 -4.297 15.841 1.00 52.91 483 ALA A O 1
ATOM 3886 N N . LYS A 1 484 ? 6.094 -3.332 14.099 1.00 58.56 484 LYS A N 1
ATOM 3887 C CA . LYS A 1 484 ? 7.342 -2.875 13.461 1.00 58.56 484 LYS A CA 1
ATOM 3888 C C . LYS A 1 484 ? 8.059 -1.825 14.313 1.00 58.56 484 LYS A C 1
ATOM 3890 O O . LYS A 1 484 ? 9.279 -1.875 14.442 1.00 58.56 484 LYS A O 1
ATOM 3895 N N . MET A 1 485 ? 7.308 -0.903 14.915 1.00 64.75 485 MET A N 1
ATOM 3896 C CA . MET A 1 485 ? 7.860 0.128 15.795 1.00 64.75 485 MET A CA 1
ATOM 3897 C C . MET A 1 485 ? 8.362 -0.458 17.123 1.00 64.75 485 MET A C 1
ATOM 3899 O O . MET A 1 485 ? 9.446 -0.095 17.578 1.00 64.75 485 MET A O 1
ATOM 3903 N N . LEU A 1 486 ? 7.624 -1.403 17.711 1.00 66.44 486 LEU A N 1
ATOM 3904 C CA . LEU A 1 486 ? 8.004 -2.082 18.949 1.00 66.44 486 LEU A CA 1
ATOM 3905 C C . LEU A 1 486 ? 9.256 -2.950 18.767 1.00 66.44 486 LEU A C 1
ATOM 3907 O O . LEU A 1 486 ? 10.156 -2.898 19.600 1.00 66.44 486 LEU A O 1
ATOM 3911 N N . LEU A 1 487 ? 9.348 -3.707 17.667 1.00 72.38 487 LEU A N 1
ATOM 3912 C CA . LEU A 1 487 ? 10.525 -4.524 17.350 1.00 72.38 487 LEU A CA 1
ATOM 3913 C C . LEU A 1 487 ? 11.771 -3.666 17.118 1.00 72.38 487 LEU A C 1
ATOM 3915 O O . LEU A 1 487 ? 12.852 -4.018 17.586 1.00 72.38 487 LEU A O 1
ATOM 3919 N N . LEU A 1 488 ? 11.617 -2.526 16.439 1.00 79.25 488 LEU A N 1
ATOM 3920 C CA . LEU A 1 488 ? 12.697 -1.562 16.250 1.00 79.25 488 LEU A CA 1
ATOM 3921 C C . LEU A 1 488 ? 13.180 -1.024 17.606 1.00 79.25 488 LEU A C 1
ATOM 3923 O O . LEU A 1 488 ? 14.373 -1.084 17.893 1.00 79.25 488 LEU A O 1
ATOM 3927 N N . LEU A 1 489 ? 12.255 -0.556 18.453 1.00 82.75 489 LEU A N 1
ATOM 3928 C CA . LEU A 1 489 ? 12.559 -0.028 19.786 1.00 82.75 489 LEU A CA 1
ATOM 3929 C C . LEU A 1 489 ? 13.258 -1.073 20.667 1.00 82.75 489 LEU A C 1
ATOM 3931 O O . LEU A 1 489 ? 14.276 -0.774 21.289 1.00 82.75 489 LEU A O 1
ATOM 3935 N N . LEU A 1 490 ? 12.747 -2.307 20.675 1.00 84.19 490 LEU A N 1
ATOM 3936 C CA . LEU A 1 490 ? 13.334 -3.425 21.407 1.00 84.19 490 LEU A CA 1
ATOM 3937 C C . LEU A 1 490 ? 14.749 -3.737 20.907 1.00 84.19 490 LEU A C 1
ATOM 3939 O O . LEU A 1 490 ? 15.660 -3.881 21.718 1.00 84.19 490 LEU A O 1
ATOM 3943 N N . GLY A 1 491 ? 14.956 -3.784 19.588 1.00 87.12 491 GLY A N 1
ATOM 3944 C CA . GLY A 1 491 ? 16.270 -4.028 18.991 1.00 87.12 491 GLY A CA 1
ATOM 3945 C C . GLY A 1 491 ? 17.306 -2.967 19.371 1.00 87.12 491 GLY A C 1
ATOM 3946 O O . GLY A 1 491 ? 18.445 -3.306 19.689 1.00 87.12 491 GLY A O 1
ATOM 3947 N N . ILE A 1 492 ? 16.905 -1.693 19.412 1.00 89.31 492 ILE A N 1
ATOM 3948 C CA . ILE A 1 492 ? 17.776 -0.579 19.819 1.00 89.31 492 ILE A CA 1
ATOM 3949 C C . ILE A 1 492 ? 18.170 -0.701 21.295 1.00 89.31 492 ILE A C 1
ATOM 3951 O O . ILE A 1 492 ? 19.349 -0.572 21.626 1.00 89.31 492 ILE A O 1
ATOM 3955 N N . ILE A 1 493 ? 17.208 -1.000 22.174 1.00 90.94 493 ILE A N 1
ATOM 3956 C CA . ILE A 1 493 ? 17.468 -1.189 23.608 1.00 90.94 493 ILE A CA 1
ATOM 3957 C C . ILE A 1 493 ? 18.407 -2.378 23.828 1.00 90.94 493 ILE A C 1
ATOM 3959 O O . ILE A 1 493 ? 19.374 -2.259 24.577 1.00 90.94 493 ILE A O 1
ATOM 3963 N N . VAL A 1 494 ? 18.164 -3.507 23.156 1.00 93.00 494 VAL A N 1
ATOM 3964 C CA . VAL A 1 494 ? 19.013 -4.704 23.260 1.00 93.00 494 VAL A CA 1
ATOM 3965 C C . VAL A 1 494 ? 20.439 -4.407 22.802 1.00 93.00 494 VAL A C 1
ATOM 3967 O O . VAL A 1 494 ? 21.382 -4.772 23.503 1.00 93.00 494 VAL A O 1
ATOM 3970 N N . LEU A 1 495 ? 20.614 -3.702 21.680 1.00 94.25 495 LEU A N 1
ATOM 3971 C CA . LEU A 1 495 ? 21.936 -3.296 21.198 1.00 94.25 495 LEU A CA 1
ATOM 3972 C C . LEU A 1 495 ? 22.657 -2.398 22.215 1.00 94.25 495 LEU A C 1
ATOM 3974 O O . LEU A 1 495 ? 23.832 -2.616 22.502 1.00 94.25 495 LEU A O 1
ATOM 3978 N N . HIS A 1 496 ? 21.957 -1.420 22.795 1.00 94.81 496 HIS A N 1
ATOM 3979 C CA . HIS A 1 496 ? 22.527 -0.517 23.800 1.00 94.81 496 HIS A CA 1
ATOM 3980 C C . HIS A 1 496 ? 22.952 -1.258 25.067 1.00 94.81 496 HIS A C 1
ATOM 3982 O O . HIS A 1 496 ? 24.052 -1.048 25.576 1.00 94.81 496 HIS A O 1
ATOM 3988 N N . VAL A 1 497 ? 22.093 -2.146 25.572 1.00 94.94 497 VAL A N 1
ATOM 3989 C CA . VAL A 1 497 ? 22.386 -2.964 26.754 1.00 94.94 497 VAL A CA 1
ATOM 3990 C C . VAL A 1 497 ? 23.552 -3.909 26.473 1.00 94.94 497 VAL A C 1
ATOM 3992 O O . VAL A 1 497 ? 24.424 -4.045 27.324 1.00 94.94 497 VAL A O 1
ATOM 3995 N N . ALA A 1 498 ? 23.631 -4.502 25.279 1.00 95.00 498 ALA A N 1
ATOM 3996 C CA . ALA A 1 498 ? 24.765 -5.332 24.883 1.00 95.00 498 ALA A CA 1
ATOM 3997 C C . ALA A 1 498 ? 26.079 -4.537 24.892 1.00 95.00 498 ALA A C 1
ATOM 3999 O O . ALA A 1 498 ? 27.054 -4.999 25.479 1.00 95.00 498 ALA A O 1
ATOM 4000 N N . VAL A 1 499 ? 26.095 -3.320 24.328 1.00 95.88 499 VAL A N 1
ATOM 4001 C CA . VAL A 1 499 ? 27.255 -2.415 24.416 1.00 95.88 499 VAL A CA 1
ATOM 4002 C C . VAL A 1 499 ? 27.619 -2.165 25.875 1.00 95.88 499 VAL A C 1
ATOM 4004 O O . VAL A 1 499 ? 28.762 -2.377 26.259 1.00 95.88 499 VAL A O 1
ATOM 4007 N N . LEU A 1 500 ? 26.652 -1.785 26.711 1.00 96.12 500 LEU A N 1
ATOM 4008 C CA . LEU A 1 500 ? 26.899 -1.489 28.119 1.00 96.12 500 LEU A CA 1
ATOM 4009 C C . LEU A 1 500 ? 27.481 -2.696 28.876 1.00 96.12 500 LEU A C 1
ATOM 4011 O O . LEU A 1 500 ? 28.437 -2.538 29.633 1.00 96.12 500 LEU A O 1
ATOM 4015 N N . VAL A 1 501 ? 26.951 -3.899 28.642 1.00 96.25 501 VAL A N 1
ATOM 4016 C CA . VAL A 1 501 ? 27.471 -5.148 29.221 1.00 96.25 501 VAL A CA 1
ATOM 4017 C C . VAL A 1 501 ? 28.903 -5.401 28.762 1.00 96.25 501 VAL A C 1
ATOM 4019 O O . VAL A 1 501 ? 29.757 -5.682 29.598 1.00 96.25 501 VAL A O 1
ATOM 4022 N N . LEU A 1 502 ? 29.198 -5.255 27.467 1.00 95.31 502 LEU A N 1
ATOM 4023 C CA . LEU A 1 502 ? 30.557 -5.416 26.947 1.00 95.31 502 LEU A CA 1
ATOM 4024 C C . LEU A 1 502 ? 31.531 -4.413 27.574 1.00 95.31 502 LEU A C 1
ATOM 4026 O O . LEU A 1 502 ? 32.641 -4.801 27.930 1.00 95.31 502 LEU A O 1
ATOM 4030 N N . LEU A 1 503 ? 31.115 -3.157 27.771 1.00 95.19 503 LEU A N 1
ATOM 4031 C CA . LEU A 1 503 ? 31.927 -2.135 28.438 1.00 95.19 503 LEU A CA 1
ATOM 4032 C C . LEU A 1 503 ? 32.199 -2.481 29.901 1.00 95.19 503 LEU A C 1
ATOM 4034 O O . LEU A 1 503 ? 33.339 -2.370 30.347 1.00 95.19 503 LEU A O 1
ATOM 4038 N N . PHE A 1 504 ? 31.187 -2.938 30.641 1.00 94.56 504 PHE A N 1
ATOM 4039 C CA . PHE A 1 504 ? 31.363 -3.380 32.024 1.00 94.56 504 PHE A CA 1
ATOM 4040 C C . PHE A 1 504 ? 32.275 -4.601 32.125 1.00 94.56 504 PHE A C 1
ATOM 4042 O O . PHE A 1 504 ? 33.204 -4.592 32.926 1.00 94.56 504 PHE A O 1
ATOM 4049 N N . VAL A 1 505 ? 32.048 -5.630 31.304 1.00 93.81 505 VAL A N 1
ATOM 4050 C CA . VAL A 1 505 ? 32.868 -6.851 31.305 1.00 93.81 505 VAL A CA 1
ATOM 4051 C C . VAL A 1 505 ? 34.305 -6.523 30.916 1.00 93.81 505 VAL A C 1
ATOM 4053 O O . VAL A 1 505 ? 35.227 -6.943 31.606 1.00 93.81 505 VAL A O 1
ATOM 4056 N N . SER A 1 506 ? 34.500 -5.728 29.863 1.00 93.12 506 SER A N 1
ATOM 4057 C CA . SER A 1 506 ? 35.824 -5.275 29.449 1.00 93.12 506 SER A CA 1
ATOM 4058 C C . SER A 1 506 ? 36.504 -4.465 30.551 1.00 93.12 506 SER A C 1
ATOM 4060 O O . SER A 1 506 ? 37.669 -4.683 30.821 1.00 93.12 506 SER A O 1
ATOM 4062 N N . THR A 1 507 ? 35.795 -3.583 31.253 1.00 91.06 507 THR A N 1
ATOM 4063 C CA . THR A 1 507 ? 36.420 -2.724 32.272 1.00 91.06 507 THR A CA 1
ATOM 4064 C C . THR A 1 507 ? 36.678 -3.447 33.595 1.00 91.06 507 THR A C 1
ATOM 4066 O O . THR A 1 507 ? 37.622 -3.087 34.281 1.00 91.06 507 THR A O 1
ATOM 4069 N N . ILE A 1 508 ? 35.853 -4.420 33.992 1.00 87.94 508 ILE A N 1
ATOM 4070 C CA . ILE A 1 508 ? 35.924 -5.062 35.320 1.00 87.94 508 ILE A CA 1
ATOM 4071 C C . ILE A 1 508 ? 36.732 -6.364 35.298 1.00 87.94 508 ILE A C 1
ATOM 4073 O O . ILE A 1 508 ? 37.355 -6.709 36.302 1.00 87.94 508 ILE A O 1
ATOM 4077 N N . VAL A 1 509 ? 36.666 -7.140 34.210 1.00 84.62 509 VAL A N 1
ATOM 4078 C CA . VAL A 1 509 ? 37.232 -8.493 34.211 1.00 84.62 509 VAL A CA 1
ATOM 4079 C C . VAL A 1 509 ? 38.742 -8.469 34.044 1.00 84.62 509 VAL A C 1
ATOM 4081 O O . VAL A 1 509 ? 39.271 -7.917 33.083 1.00 84.62 509 VAL A O 1
ATOM 4084 N N . SER A 1 510 ? 39.406 -9.200 34.943 1.00 74.12 510 SER A N 1
ATOM 4085 C CA . SER A 1 510 ? 40.851 -9.174 35.115 1.00 74.12 510 SER A CA 1
ATOM 4086 C C . SER A 1 510 ? 41.664 -9.946 34.067 1.00 74.12 510 SER A C 1
ATOM 4088 O O . SER A 1 510 ? 42.405 -10.861 34.416 1.00 74.12 510 SER A O 1
ATOM 4090 N N . GLN A 1 511 ? 41.496 -9.629 32.774 1.00 83.94 511 GLN A N 1
ATOM 4091 C CA . GLN A 1 511 ? 42.153 -10.320 31.649 1.00 83.94 511 GLN A CA 1
ATOM 4092 C C . GLN A 1 511 ? 42.343 -9.425 30.406 1.00 83.94 511 GLN A C 1
ATOM 4094 O O . GLN A 1 511 ? 41.857 -9.752 29.319 1.00 83.94 511 GLN A O 1
ATOM 4099 N N . TRP A 1 512 ? 43.046 -8.298 30.533 1.00 87.31 512 TRP A N 1
ATOM 4100 C CA . TRP A 1 512 ? 43.436 -7.484 29.367 1.00 87.31 512 TRP A CA 1
ATOM 4101 C C . TRP A 1 512 ? 44.698 -7.999 28.682 1.00 87.31 512 TRP A C 1
ATOM 4103 O O . TRP A 1 512 ? 44.796 -7.954 27.455 1.00 87.31 512 TRP A O 1
ATOM 4113 N N . LEU A 1 513 ? 45.637 -8.537 29.458 1.00 85.94 513 LEU A N 1
ATOM 4114 C CA . LEU A 1 513 ? 46.891 -9.097 28.969 1.00 85.94 513 LEU A CA 1
ATOM 4115 C C . LEU A 1 513 ? 47.195 -10.409 29.703 1.00 85.94 513 LEU A C 1
ATOM 4117 O O . LEU A 1 513 ? 47.016 -10.513 30.916 1.00 85.94 513 LEU A O 1
ATOM 4121 N N . ILE A 1 514 ? 47.651 -11.417 28.968 1.00 82.25 514 ILE A N 1
ATOM 4122 C CA . ILE A 1 514 ? 48.036 -12.728 29.490 1.00 82.25 514 ILE A CA 1
ATOM 4123 C C . ILE A 1 514 ? 49.529 -12.910 29.218 1.00 82.25 514 ILE A C 1
ATOM 4125 O O . ILE A 1 514 ? 49.959 -12.848 28.067 1.00 82.25 514 ILE A O 1
ATOM 4129 N N . VAL A 1 515 ? 50.314 -13.130 30.274 1.00 77.56 515 VAL A N 1
ATOM 4130 C CA . VAL A 1 515 ? 51.778 -13.267 30.206 1.00 77.56 515 VAL A CA 1
ATOM 4131 C C . VAL A 1 515 ? 52.207 -14.480 31.022 1.00 77.56 515 VAL A C 1
ATOM 4133 O O . VAL A 1 515 ? 52.044 -14.478 32.242 1.00 77.56 515 VAL A O 1
ATOM 4136 N N . ASN A 1 516 ? 52.776 -15.514 30.391 1.00 72.38 516 ASN A N 1
ATOM 4137 C CA . ASN A 1 516 ? 53.301 -16.704 31.090 1.00 72.38 516 ASN A CA 1
ATOM 4138 C C . ASN A 1 516 ? 52.306 -17.330 32.100 1.00 72.38 516 ASN A C 1
ATOM 4140 O O . ASN A 1 516 ? 52.682 -17.708 33.211 1.00 72.38 516 ASN A O 1
ATOM 4144 N N . GLY A 1 517 ? 51.012 -17.374 31.756 1.00 67.19 517 GLY A N 1
ATOM 4145 C CA . GLY A 1 517 ? 49.947 -17.882 32.635 1.00 67.19 517 GLY A CA 1
ATOM 4146 C C . GLY A 1 517 ? 49.503 -16.934 33.762 1.00 67.19 517 GLY A C 1
ATOM 4147 O O . GLY A 1 517 ? 48.654 -17.309 34.566 1.00 67.19 517 GLY A O 1
ATOM 4148 N N . ARG A 1 518 ? 50.037 -15.708 33.825 1.00 71.12 518 ARG A N 1
ATOM 4149 C CA . ARG A 1 518 ? 49.576 -14.620 34.704 1.00 71.12 518 ARG A CA 1
ATOM 4150 C C . ARG A 1 518 ? 48.632 -13.702 33.939 1.00 71.12 518 ARG A C 1
ATOM 4152 O O . ARG A 1 518 ? 48.861 -13.420 32.763 1.00 71.12 518 ARG A O 1
ATOM 4159 N N . THR A 1 519 ? 47.596 -13.217 34.611 1.00 73.81 519 THR A N 1
ATOM 4160 C CA . THR A 1 519 ? 46.632 -12.281 34.029 1.00 73.81 519 THR A CA 1
ATOM 4161 C C . THR A 1 519 ? 46.889 -10.887 34.586 1.00 73.81 519 THR A C 1
ATOM 4163 O O . THR A 1 519 ? 46.839 -10.667 35.799 1.00 73.81 519 THR A O 1
ATOM 4166 N N . ALA A 1 520 ? 47.191 -9.953 33.692 1.00 72.56 520 ALA A N 1
ATOM 4167 C CA . ALA A 1 520 ? 47.319 -8.539 33.995 1.00 72.56 520 ALA A CA 1
ATOM 4168 C C . ALA A 1 520 ? 46.070 -7.798 33.504 1.00 72.56 520 ALA A C 1
ATOM 4170 O O . ALA A 1 520 ? 45.551 -8.053 32.409 1.00 72.56 520 ALA A O 1
ATOM 4171 N N . ASP A 1 521 ? 45.576 -6.888 34.335 1.00 74.62 521 ASP A N 1
ATOM 4172 C CA . ASP A 1 521 ? 44.361 -6.122 34.087 1.00 74.62 521 ASP A CA 1
ATOM 4173 C C . ASP A 1 521 ? 44.510 -4.654 34.474 1.00 74.62 521 ASP A C 1
ATOM 4175 O O . ASP A 1 521 ? 45.383 -4.296 35.263 1.00 74.62 521 ASP A O 1
ATOM 4179 N N . LEU A 1 522 ? 43.616 -3.808 33.960 1.00 79.88 522 LEU A N 1
ATOM 4180 C CA . LEU A 1 522 ? 43.546 -2.385 34.263 1.00 79.88 522 LEU A CA 1
ATOM 4181 C C . LEU A 1 522 ? 43.749 -2.087 35.750 1.00 79.88 522 LEU A C 1
ATOM 4183 O O . LEU A 1 522 ? 44.477 -1.152 36.064 1.00 79.88 522 LEU A O 1
ATOM 4187 N N . TRP A 1 523 ? 43.142 -2.852 36.661 1.00 84.31 523 TRP A N 1
ATOM 4188 C CA . TRP A 1 523 ? 43.139 -2.527 38.095 1.00 84.31 523 TRP A CA 1
ATOM 4189 C C . TRP A 1 523 ? 44.153 -3.320 38.915 1.00 84.31 523 TRP A C 1
ATOM 4191 O O . TRP A 1 523 ? 44.740 -2.796 39.867 1.00 84.31 523 TRP A O 1
ATOM 4201 N N . GLN A 1 524 ? 44.332 -4.598 38.588 1.00 79.62 524 GLN A N 1
ATOM 4202 C CA . GLN A 1 524 ? 45.073 -5.551 39.408 1.00 79.62 524 GLN A CA 1
ATOM 4203 C C . GLN A 1 524 ? 45.887 -6.502 38.534 1.00 79.62 524 GLN A C 1
ATOM 4205 O O . GLN A 1 524 ? 45.444 -6.938 37.476 1.00 79.62 524 GLN A O 1
ATOM 4210 N N . ASN A 1 525 ? 47.067 -6.863 39.023 1.00 72.88 525 ASN A N 1
ATOM 4211 C CA . ASN A 1 525 ? 47.900 -7.913 38.461 1.00 72.88 525 ASN A CA 1
ATOM 4212 C C . ASN A 1 525 ? 47.777 -9.151 39.337 1.00 72.88 525 ASN A C 1
ATOM 4214 O O . ASN A 1 525 ? 48.220 -9.141 40.489 1.00 72.88 525 ASN A O 1
ATOM 4218 N N . CYS A 1 526 ? 47.189 -10.213 38.795 1.00 72.31 526 CYS A N 1
ATOM 4219 C CA . CYS A 1 526 ? 46.978 -11.454 39.524 1.00 72.31 526 CYS A CA 1
ATOM 4220 C C . CYS A 1 526 ? 47.934 -12.539 39.020 1.00 72.31 526 CYS A C 1
ATOM 4222 O O . CYS A 1 526 ? 48.075 -12.783 37.821 1.00 72.31 526 CYS A O 1
ATOM 4224 N N . SER A 1 527 ? 48.627 -13.189 39.954 1.00 68.25 527 SER A N 1
ATOM 4225 C CA . SER A 1 527 ? 49.562 -14.277 39.667 1.00 68.25 527 SER A CA 1
ATOM 4226 C C . SER A 1 527 ? 49.172 -15.535 40.434 1.00 68.25 527 SER A C 1
ATOM 4228 O O . SER A 1 527 ? 48.861 -15.476 41.623 1.00 68.25 527 SER A O 1
ATOM 4230 N N . THR A 1 528 ? 49.244 -16.686 39.770 1.00 62.66 528 THR A N 1
ATOM 4231 C CA . THR A 1 528 ? 49.165 -18.005 40.409 1.00 62.66 528 THR A CA 1
ATOM 4232 C C . THR A 1 528 ? 50.575 -18.476 40.758 1.00 62.66 528 THR A C 1
ATOM 4234 O O . THR A 1 528 ? 51.360 -18.780 39.855 1.00 62.66 528 THR A O 1
ATOM 4237 N N . LEU A 1 529 ? 50.928 -18.521 42.048 1.00 57.38 529 LEU A N 1
ATOM 4238 C CA . LEU A 1 529 ? 52.195 -19.115 42.491 1.00 57.38 529 LEU A CA 1
ATOM 4239 C C . LEU A 1 529 ? 52.052 -20.641 42.629 1.00 57.38 529 LEU A C 1
ATOM 4241 O O . LEU A 1 529 ? 51.036 -21.146 43.103 1.00 57.38 529 LEU A O 1
ATOM 4245 N N . GLY A 1 530 ? 53.069 -21.380 42.180 1.00 53.03 530 GLY A N 1
ATOM 4246 C CA . GLY A 1 530 ? 53.031 -22.838 42.055 1.00 53.03 530 GLY A CA 1
ATOM 4247 C C . GLY A 1 530 ? 52.842 -23.622 43.364 1.00 53.03 530 GLY A C 1
ATOM 4248 O O . GLY A 1 530 ? 53.247 -23.203 44.443 1.00 53.03 530 GLY A O 1
ATOM 4249 N N . VAL A 1 531 ? 52.281 -24.826 43.192 1.00 53.81 531 VAL A N 1
ATOM 4250 C CA . VAL A 1 531 ? 52.152 -25.977 44.117 1.00 53.81 531 VAL A CA 1
ATOM 4251 C C . VAL A 1 531 ? 51.083 -25.884 45.225 1.00 53.81 531 VAL A C 1
ATOM 4253 O O . VAL A 1 531 ? 50.585 -26.926 45.642 1.00 53.81 531 VAL A O 1
ATOM 4256 N N . GLN A 1 532 ? 50.605 -24.698 45.622 1.00 53.62 532 GLN A N 1
ATOM 4257 C CA . GLN A 1 532 ? 49.484 -24.563 46.581 1.00 53.62 532 GLN A CA 1
ATOM 4258 C C . GLN A 1 532 ? 48.461 -23.475 46.199 1.00 53.62 532 GLN A C 1
ATOM 4260 O O . GLN A 1 532 ? 48.103 -22.666 47.041 1.00 53.62 532 GLN A O 1
ATOM 4265 N N . SER A 1 533 ? 47.985 -23.439 44.949 1.00 57.88 533 SER A N 1
ATOM 4266 C CA . SER A 1 533 ? 46.743 -22.752 44.513 1.00 57.88 533 SER A CA 1
ATOM 4267 C C . SER A 1 533 ? 46.408 -21.377 45.140 1.00 57.88 533 SER A C 1
ATOM 4269 O O . SER A 1 533 ? 45.229 -21.054 45.289 1.00 57.88 533 SER A O 1
ATOM 4271 N N . SER A 1 534 ? 47.390 -20.562 45.535 1.00 54.31 534 SER A N 1
ATOM 4272 C CA . SER A 1 534 ? 47.148 -19.279 46.193 1.00 54.31 534 SER A CA 1
ATOM 4273 C C . SER A 1 534 ? 47.152 -18.174 45.138 1.00 54.31 534 SER A C 1
ATOM 4275 O O . SER A 1 534 ? 48.139 -17.941 44.437 1.00 54.31 534 SER A O 1
ATOM 4277 N N . PHE A 1 535 ? 45.991 -17.541 44.969 1.00 63.81 535 PHE A N 1
ATOM 4278 C CA . PHE A 1 535 ? 45.771 -16.468 44.004 1.00 63.81 535 PHE A CA 1
ATOM 4279 C C . PHE A 1 535 ? 46.134 -15.136 44.663 1.00 63.81 535 PHE A C 1
ATOM 4281 O O . PHE A 1 535 ? 45.430 -14.682 45.566 1.00 63.81 535 PHE A O 1
ATOM 4288 N N . GLN A 1 536 ? 47.252 -14.529 44.260 1.00 69.69 536 GLN A N 1
ATOM 4289 C CA . GLN A 1 536 ? 47.698 -13.249 44.810 1.00 69.69 536 GLN A CA 1
ATOM 4290 C C . GLN A 1 536 ? 47.506 -12.148 43.766 1.00 69.69 536 GLN A C 1
ATOM 4292 O O . GLN A 1 536 ? 48.124 -12.182 42.700 1.00 69.69 536 GLN A O 1
ATOM 4297 N N . CYS A 1 537 ? 46.656 -11.171 44.089 1.00 71.81 537 CYS A N 1
ATOM 4298 C CA . CYS A 1 537 ? 46.431 -9.976 43.281 1.00 71.81 537 CYS A CA 1
ATOM 4299 C C . CYS A 1 537 ? 47.080 -8.768 43.952 1.00 71.81 537 CYS A C 1
ATOM 4301 O O . CYS A 1 537 ? 46.847 -8.500 45.131 1.00 71.81 537 CYS A O 1
ATOM 4303 N N . VAL A 1 538 ? 47.895 -8.043 43.194 1.00 70.44 538 VAL A N 1
ATOM 4304 C CA . VAL A 1 538 ? 48.527 -6.791 43.622 1.00 70.44 538 VAL A CA 1
ATOM 4305 C C . VAL A 1 538 ? 47.977 -5.665 42.755 1.00 70.44 538 VAL A C 1
ATOM 4307 O O . VAL A 1 538 ? 47.766 -5.854 41.558 1.00 70.44 538 VAL A O 1
ATOM 4310 N N . THR A 1 539 ? 47.719 -4.498 43.342 1.00 72.25 539 THR A N 1
ATOM 4311 C CA . THR A 1 539 ? 47.250 -3.318 42.606 1.00 72.25 539 THR A CA 1
ATOM 4312 C C . THR A 1 539 ? 48.241 -2.959 41.497 1.00 72.25 539 THR A C 1
ATOM 4314 O O . THR A 1 539 ? 49.453 -2.966 41.724 1.00 72.25 539 THR A O 1
ATOM 4317 N N . SER A 1 540 ? 47.735 -2.680 40.293 1.00 65.25 540 SER A N 1
ATOM 4318 C CA . SER A 1 540 ? 48.577 -2.362 39.135 1.00 65.25 540 SER A CA 1
ATOM 4319 C C . SER A 1 540 ? 49.413 -1.086 39.354 1.00 65.25 540 SER A C 1
ATOM 4321 O O . SER A 1 540 ? 49.038 -0.204 40.129 1.00 65.25 540 SER A O 1
ATOM 4323 N N . SER A 1 541 ? 50.569 -0.999 38.686 1.00 63.88 541 SER A N 1
ATOM 4324 C CA . SER A 1 541 ? 51.526 0.109 38.796 1.00 63.88 541 SER A CA 1
ATOM 4325 C C . SER A 1 541 ? 50.921 1.451 38.368 1.00 63.88 541 SER A C 1
ATOM 4327 O O . SER A 1 541 ? 50.143 1.521 37.418 1.00 63.88 541 SER A O 1
ATOM 4329 N N . THR A 1 542 ? 51.333 2.540 39.025 1.00 63.56 542 THR A N 1
ATOM 4330 C CA . THR A 1 542 ? 50.863 3.924 38.810 1.00 63.56 542 THR A CA 1
ATOM 4331 C C . THR A 1 542 ? 51.403 4.558 37.520 1.00 63.56 542 THR A C 1
ATOM 4333 O O . THR A 1 542 ? 51.917 5.674 37.534 1.00 63.56 542 THR A O 1
ATOM 4336 N N . ASN A 1 543 ? 51.342 3.842 36.399 1.00 76.50 543 ASN A N 1
ATOM 4337 C CA . ASN A 1 543 ? 51.773 4.369 35.110 1.00 76.50 543 ASN A CA 1
ATOM 4338 C C . ASN A 1 543 ? 50.734 5.379 34.599 1.00 76.50 543 ASN A C 1
ATOM 4340 O O . ASN A 1 543 ? 49.555 5.046 34.473 1.00 76.50 543 ASN A O 1
ATOM 4344 N N . GLU A 1 544 ? 51.171 6.595 34.263 1.00 84.62 544 GLU A N 1
ATOM 4345 C C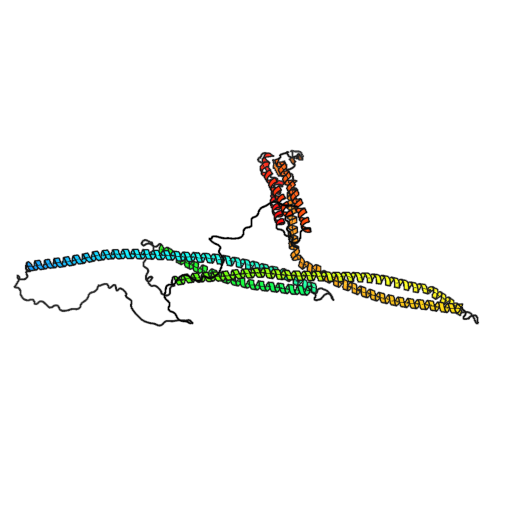A . GLU A 1 544 ? 50.298 7.700 33.822 1.00 84.62 544 GLU A CA 1
ATOM 4346 C C . GLU A 1 544 ? 49.431 7.324 32.605 1.00 84.62 544 GLU A C 1
ATOM 4348 O O . GLU A 1 544 ? 48.254 7.684 32.505 1.00 84.62 544 GLU A O 1
ATOM 4353 N N . TRP A 1 545 ? 49.984 6.533 31.680 1.00 88.44 545 TRP A N 1
ATOM 4354 C CA . TRP A 1 545 ? 49.247 6.071 30.504 1.00 88.44 545 TRP A CA 1
ATOM 4355 C C . TRP A 1 545 ? 48.179 5.028 30.861 1.00 88.44 545 TRP A C 1
ATOM 4357 O O . TRP A 1 545 ? 47.102 5.047 30.270 1.00 88.44 545 TRP A O 1
ATOM 4367 N N . LEU A 1 546 ? 48.423 4.158 31.850 1.00 86.81 546 LEU A N 1
ATOM 4368 C CA . LEU A 1 546 ? 47.444 3.158 32.287 1.00 86.81 546 LEU A CA 1
ATOM 4369 C C . LEU A 1 546 ? 46.288 3.829 33.039 1.00 86.81 546 LEU A C 1
ATOM 4371 O O . LEU A 1 546 ? 45.133 3.475 32.819 1.00 86.81 546 LEU A O 1
ATOM 4375 N N . GLN A 1 547 ? 46.578 4.865 33.833 1.00 89.56 547 GLN A N 1
ATOM 4376 C CA . GLN A 1 547 ? 45.554 5.730 34.434 1.00 89.56 547 GLN A CA 1
ATOM 4377 C C . GLN A 1 547 ? 44.694 6.426 33.373 1.00 89.56 547 GLN A C 1
ATOM 4379 O O . GLN A 1 547 ? 43.481 6.555 33.538 1.00 89.56 547 GLN A O 1
ATOM 4384 N N . SER A 1 548 ? 45.300 6.817 32.250 1.00 91.12 548 SER A N 1
ATOM 4385 C CA . SER A 1 548 ? 44.559 7.370 31.114 1.00 91.12 548 SER A CA 1
ATOM 4386 C C . SER A 1 548 ? 43.623 6.324 30.494 1.00 91.12 548 SER A C 1
ATOM 4388 O O . SER A 1 548 ? 42.458 6.625 30.252 1.00 91.12 548 SER A O 1
ATOM 4390 N N . VAL A 1 549 ? 44.074 5.076 30.308 1.00 92.56 549 VAL A N 1
ATOM 4391 C CA . VAL A 1 549 ? 43.215 3.971 29.832 1.00 92.56 549 VAL A CA 1
ATOM 4392 C C . VAL A 1 549 ? 42.056 3.715 30.804 1.00 92.56 549 VAL A C 1
ATOM 4394 O O . VAL A 1 549 ? 40.906 3.654 30.374 1.00 92.56 549 VAL A O 1
ATOM 4397 N N . GLN A 1 550 ? 42.328 3.648 32.110 1.00 92.75 550 GLN A N 1
ATOM 4398 C CA . GLN A 1 550 ? 41.313 3.486 33.160 1.00 92.75 550 GLN A CA 1
ATOM 4399 C C . GLN A 1 550 ? 40.255 4.598 33.118 1.00 92.75 550 GLN A C 1
ATOM 4401 O O . GLN A 1 550 ? 39.055 4.317 33.127 1.00 92.75 550 GLN A O 1
ATOM 4406 N N . ALA A 1 551 ? 40.689 5.859 33.027 1.00 93.75 551 ALA A N 1
ATOM 4407 C CA . ALA A 1 551 ? 39.792 7.007 32.946 1.00 93.75 551 ALA A CA 1
ATOM 4408 C C . ALA A 1 551 ? 38.920 6.960 31.683 1.00 93.75 551 ALA A C 1
ATOM 4410 O O . ALA A 1 551 ? 37.716 7.201 31.761 1.00 93.75 551 ALA A O 1
ATOM 4411 N N . MET A 1 552 ? 39.496 6.591 30.535 1.00 95.38 552 MET A N 1
ATOM 4412 C CA . MET A 1 552 ? 38.761 6.475 29.272 1.00 95.38 552 MET A CA 1
ATOM 4413 C C . MET A 1 552 ? 37.735 5.333 29.299 1.00 95.38 552 MET A C 1
ATOM 4415 O O . MET A 1 552 ? 36.610 5.514 28.829 1.00 95.38 552 MET A O 1
ATOM 4419 N N . MET A 1 553 ? 38.065 4.193 29.915 1.00 95.00 553 MET A N 1
ATOM 4420 C CA . MET A 1 553 ? 37.121 3.084 30.090 1.00 95.00 553 MET A CA 1
ATOM 4421 C C . MET A 1 553 ? 35.976 3.451 31.047 1.00 95.00 553 MET A C 1
ATOM 4423 O O . MET A 1 553 ? 34.812 3.242 30.703 1.00 95.00 553 MET A O 1
ATOM 4427 N N . ILE A 1 554 ? 36.258 4.099 32.186 1.00 95.56 554 ILE A N 1
ATOM 4428 C CA . ILE A 1 554 ? 35.211 4.604 33.097 1.00 95.56 554 ILE A CA 1
ATOM 4429 C C . ILE A 1 554 ? 34.309 5.618 32.383 1.00 95.56 554 ILE A C 1
ATOM 4431 O O . ILE A 1 554 ? 33.082 5.523 32.455 1.00 95.56 554 ILE A O 1
ATOM 4435 N N . LEU A 1 555 ? 34.902 6.576 31.669 1.00 96.25 555 LEU A N 1
ATOM 4436 C CA . LEU A 1 555 ? 34.158 7.619 30.970 1.00 96.25 555 LEU A CA 1
ATOM 4437 C C . LEU A 1 555 ? 33.248 7.030 29.883 1.00 96.25 555 LEU A C 1
ATOM 4439 O O . LEU A 1 555 ? 32.120 7.495 29.711 1.00 96.25 555 LEU A O 1
ATOM 4443 N N . SER A 1 556 ? 33.686 5.957 29.215 1.00 97.00 556 SER A N 1
ATOM 4444 C CA . SER A 1 556 ? 32.852 5.239 28.248 1.00 97.00 556 SER A CA 1
ATOM 4445 C C . SER A 1 556 ? 31.595 4.630 28.877 1.00 97.00 556 SER A C 1
ATOM 4447 O O . SER A 1 556 ? 30.504 4.762 28.318 1.00 97.00 556 SER A O 1
ATOM 4449 N N . ILE A 1 557 ? 31.708 4.041 30.073 1.00 96.94 557 ILE A N 1
ATOM 4450 C CA . ILE A 1 557 ? 30.563 3.500 30.815 1.00 96.94 557 ILE A CA 1
ATOM 4451 C C . ILE A 1 557 ? 29.626 4.637 31.224 1.00 96.94 557 ILE A C 1
ATOM 4453 O O . ILE A 1 557 ? 28.421 4.538 31.001 1.00 96.94 557 ILE A O 1
ATOM 4457 N N . ILE A 1 558 ? 30.163 5.737 31.765 1.00 97.19 558 ILE A N 1
ATOM 4458 C CA . ILE A 1 558 ? 29.364 6.897 32.190 1.00 97.19 558 ILE A CA 1
ATOM 4459 C C . ILE A 1 558 ? 28.558 7.456 31.016 1.00 97.19 558 ILE A C 1
ATOM 4461 O O . ILE A 1 558 ? 27.346 7.640 31.135 1.00 97.19 558 ILE A O 1
ATOM 4465 N N . PHE A 1 559 ? 29.199 7.687 29.869 1.00 97.88 559 PHE A N 1
ATOM 4466 C CA . PHE A 1 559 ? 28.509 8.187 28.683 1.00 97.88 559 PHE A CA 1
ATOM 4467 C C . PHE A 1 559 ? 27.488 7.190 28.130 1.00 97.88 559 PHE A C 1
ATOM 4469 O O . PHE A 1 559 ? 26.391 7.606 27.754 1.00 97.88 559 PHE A O 1
ATOM 4476 N N . SER A 1 560 ? 27.782 5.887 28.151 1.00 97.00 560 SER A N 1
ATOM 4477 C CA . SER A 1 560 ? 26.831 4.857 27.718 1.00 97.00 560 SER A CA 1
ATOM 4478 C C . SER A 1 560 ? 25.606 4.768 28.641 1.00 97.00 560 SER A C 1
ATOM 4480 O O . SER A 1 560 ? 24.481 4.617 28.159 1.00 97.00 560 SER A O 1
ATOM 4482 N N . VAL A 1 561 ? 25.781 4.900 29.961 1.00 97.06 561 VAL A N 1
ATOM 4483 C CA . VAL A 1 561 ? 24.674 4.936 30.937 1.00 97.06 561 VAL A CA 1
ATOM 4484 C C . VAL A 1 561 ? 23.850 6.213 30.783 1.00 97.06 561 VAL A C 1
ATOM 4486 O O . VAL A 1 561 ? 22.620 6.156 30.751 1.00 97.06 561 VAL A O 1
ATOM 4489 N N . LEU A 1 562 ? 24.511 7.364 30.642 1.00 96.25 562 LEU A N 1
ATOM 4490 C CA . LEU A 1 562 ? 23.837 8.645 30.444 1.00 96.25 562 LEU A CA 1
ATOM 4491 C C . LEU A 1 562 ? 23.034 8.655 29.140 1.00 96.25 562 LEU A C 1
ATOM 4493 O O . LEU A 1 562 ? 21.899 9.128 29.124 1.00 96.25 562 LEU A O 1
ATOM 4497 N N . SER A 1 563 ? 23.584 8.087 28.066 1.00 95.75 563 SER A N 1
ATOM 4498 C CA . SER A 1 563 ? 22.871 7.925 26.802 1.00 95.75 563 SER A CA 1
ATOM 4499 C C . SER A 1 563 ? 21.591 7.098 26.979 1.00 95.75 563 SER A C 1
ATOM 4501 O O . SER A 1 563 ? 20.522 7.535 26.547 1.00 95.75 563 SER A O 1
ATOM 4503 N N . LEU A 1 564 ? 21.655 5.969 27.697 1.00 95.06 564 LEU A N 1
ATOM 4504 C CA . LEU A 1 564 ? 20.483 5.133 27.978 1.00 95.06 564 LEU A CA 1
ATOM 4505 C C . LEU A 1 564 ? 19.421 5.880 28.799 1.00 95.06 564 LEU A C 1
ATOM 4507 O O . LEU A 1 564 ? 18.233 5.816 28.489 1.00 95.06 564 LEU A O 1
ATOM 4511 N N . PHE A 1 565 ? 19.833 6.624 29.825 1.00 95.31 565 PHE A N 1
ATOM 4512 C CA . PHE A 1 565 ? 18.912 7.438 30.620 1.00 95.31 565 PHE A CA 1
ATOM 4513 C C . PHE A 1 565 ? 18.223 8.511 29.766 1.00 95.31 565 PHE A C 1
ATOM 4515 O O . PHE A 1 565 ? 16.996 8.629 29.767 1.00 95.31 565 PHE A O 1
ATOM 4522 N N . LEU A 1 566 ? 19.003 9.253 28.975 1.00 93.50 566 LEU A N 1
ATOM 4523 C CA . LEU A 1 566 ? 18.486 10.279 28.074 1.00 93.50 566 LEU A CA 1
ATOM 4524 C C . LEU A 1 566 ? 17.556 9.695 27.015 1.00 93.50 566 LEU A C 1
ATOM 4526 O O . LEU A 1 566 ? 16.576 10.343 26.659 1.00 93.50 566 LEU A O 1
ATOM 4530 N N . PHE A 1 567 ? 17.817 8.472 26.552 1.00 92.88 567 PHE A N 1
ATOM 4531 C CA . PHE A 1 567 ? 16.933 7.778 25.625 1.00 92.88 567 PHE A CA 1
ATOM 4532 C C . PHE A 1 567 ? 15.532 7.598 26.213 1.00 92.88 567 PHE A C 1
ATOM 4534 O O . PHE A 1 567 ? 14.548 7.993 25.585 1.00 92.88 567 PHE A O 1
ATOM 4541 N N . PHE A 1 568 ? 15.433 7.084 27.444 1.00 91.44 568 PHE A N 1
ATOM 4542 C CA . PHE A 1 568 ? 14.149 6.939 28.130 1.00 91.44 568 PHE A CA 1
ATOM 4543 C C . PHE A 1 568 ? 13.481 8.292 28.387 1.00 91.44 568 PHE A C 1
ATOM 4545 O O . PHE A 1 568 ? 12.290 8.440 28.119 1.00 91.44 568 PHE A O 1
ATOM 4552 N N . CYS A 1 569 ? 14.228 9.312 28.820 1.00 89.75 569 CYS A N 1
ATOM 4553 C CA . CYS A 1 569 ? 13.672 10.657 28.979 1.00 89.75 569 CYS A CA 1
ATOM 4554 C C . CYS A 1 569 ? 13.117 11.207 27.658 1.00 89.75 569 CYS A C 1
ATOM 4556 O O . CYS A 1 569 ? 11.997 11.720 27.628 1.00 89.75 569 CYS A O 1
ATOM 4558 N N . GLN A 1 570 ? 13.858 11.083 26.554 1.00 88.75 570 GLN A N 1
ATOM 4559 C CA . GLN A 1 570 ? 13.428 11.545 25.232 1.00 88.75 570 GLN A CA 1
ATOM 4560 C C . GLN A 1 570 ? 12.242 10.735 24.698 1.00 88.75 570 GLN A C 1
ATOM 4562 O O . GLN A 1 570 ? 11.383 11.296 24.022 1.00 88.75 570 GLN A O 1
ATOM 4567 N N . LEU A 1 571 ? 12.111 9.456 25.055 1.00 85.81 571 LEU A N 1
ATOM 4568 C CA . LEU A 1 571 ? 10.949 8.654 24.675 1.00 85.81 571 LEU A CA 1
ATOM 4569 C C . LEU A 1 571 ? 9.635 9.311 25.140 1.00 85.81 571 LEU A C 1
ATOM 4571 O O . LEU A 1 571 ? 8.688 9.424 24.356 1.00 85.81 571 LEU A O 1
ATOM 4575 N N . PHE A 1 572 ? 9.607 9.830 26.371 1.00 83.75 572 PHE A N 1
ATOM 4576 C CA . PHE A 1 572 ? 8.410 10.433 26.970 1.00 83.75 572 PHE A CA 1
ATOM 4577 C C . PHE A 1 572 ? 8.290 11.948 26.755 1.00 83.75 572 PHE A C 1
ATOM 4579 O O . PHE A 1 572 ? 7.179 12.454 26.629 1.00 83.75 572 PHE A O 1
ATOM 4586 N N . THR A 1 573 ? 9.405 12.676 26.675 1.00 82.19 573 THR A N 1
ATOM 4587 C CA . THR A 1 573 ? 9.400 14.155 26.633 1.00 82.19 573 THR A CA 1
ATOM 4588 C C . THR A 1 573 ? 9.477 14.747 25.227 1.00 82.19 573 THR A C 1
ATOM 4590 O O . THR A 1 573 ? 9.056 15.883 25.014 1.00 82.19 573 THR A O 1
ATOM 4593 N N . LEU A 1 574 ? 10.002 14.003 24.249 1.00 83.69 574 LEU A N 1
ATOM 4594 C CA . LEU A 1 574 ? 10.218 14.519 22.900 1.00 83.69 574 LEU A CA 1
ATOM 4595 C C . LEU A 1 574 ? 8.887 14.636 22.145 1.00 83.69 574 LEU A C 1
ATOM 4597 O O . LEU A 1 574 ? 8.074 13.704 22.133 1.00 83.69 574 LEU A O 1
ATOM 4601 N N . THR A 1 575 ? 8.679 15.770 21.478 1.00 80.25 575 THR A N 1
ATOM 4602 C CA . THR A 1 575 ? 7.509 16.002 20.626 1.00 80.25 575 THR A CA 1
ATOM 4603 C C . THR A 1 575 ? 7.575 15.165 19.345 1.00 80.25 575 THR A C 1
ATOM 4605 O O . THR A 1 575 ? 8.641 14.707 18.912 1.00 80.25 575 THR A O 1
ATOM 4608 N N . LYS A 1 576 ? 6.409 14.934 18.732 1.00 76.44 576 LYS A N 1
ATOM 4609 C CA . LYS A 1 576 ? 6.278 14.128 17.511 1.00 76.44 576 LYS A CA 1
ATOM 4610 C C . LYS A 1 576 ? 7.188 14.669 16.409 1.00 76.44 576 LYS A C 1
ATOM 4612 O O . LYS A 1 576 ? 7.226 15.869 16.147 1.00 76.44 576 LYS A O 1
ATOM 4617 N N . GLY A 1 577 ? 7.924 13.778 15.752 1.00 73.12 577 GLY A N 1
ATOM 4618 C CA . GLY A 1 577 ? 8.865 14.148 14.702 1.00 73.12 577 GLY A CA 1
ATOM 4619 C C . GLY A 1 577 ? 10.227 14.656 15.189 1.00 73.12 577 GLY A C 1
ATOM 4620 O O . GLY A 1 577 ? 11.062 14.954 14.330 1.00 73.12 577 GLY A O 1
ATOM 4621 N N . GLY A 1 578 ? 10.483 14.721 16.499 1.00 82.75 578 GLY A N 1
ATOM 4622 C CA . GLY A 1 578 ? 11.820 14.960 17.043 1.00 82.75 578 GLY A CA 1
ATOM 4623 C C . GLY A 1 578 ? 12.780 13.787 16.791 1.00 82.75 578 GLY A C 1
ATOM 4624 O O . GLY A 1 578 ? 12.354 12.670 16.486 1.00 82.75 578 GLY A O 1
ATOM 4625 N N . ARG A 1 579 ? 14.087 14.041 16.919 1.00 87.56 579 ARG A N 1
ATOM 4626 C CA . ARG A 1 579 ? 15.167 13.046 16.761 1.00 87.56 579 ARG A CA 1
ATOM 4627 C C . ARG A 1 579 ? 15.961 12.874 18.058 1.00 87.56 579 ARG A C 1
ATOM 4629 O O . ARG A 1 579 ? 16.092 13.832 18.821 1.00 87.56 579 ARG A O 1
ATOM 4636 N N . PHE A 1 580 ? 16.540 11.694 18.275 1.00 91.75 580 PHE A N 1
ATOM 4637 C CA . PHE A 1 580 ? 17.281 11.347 19.498 1.00 91.75 580 PHE A CA 1
ATOM 4638 C C . PHE A 1 580 ? 18.759 11.780 19.439 1.00 91.75 580 PHE A C 1
ATOM 4640 O O . PHE A 1 580 ? 19.674 11.005 19.718 1.00 91.75 580 PHE A O 1
ATOM 4647 N N . TYR A 1 581 ? 19.011 13.040 19.064 1.00 90.69 581 TYR A N 1
ATOM 4648 C CA . TYR A 1 581 ? 20.373 13.558 18.868 1.00 90.69 581 TYR A CA 1
ATOM 4649 C C . TYR A 1 581 ? 21.233 13.476 20.128 1.00 90.69 581 TYR A C 1
ATOM 4651 O O . TYR A 1 581 ? 22.376 13.040 20.062 1.00 90.69 581 TYR A O 1
ATOM 4659 N N . ILE A 1 582 ? 20.684 13.888 21.273 1.00 92.81 582 ILE A N 1
ATOM 4660 C CA . ILE A 1 582 ? 21.441 13.965 22.529 1.00 92.81 582 ILE A CA 1
ATOM 4661 C C . ILE A 1 582 ? 21.867 12.558 22.971 1.00 92.81 582 ILE A C 1
ATOM 4663 O O . ILE A 1 582 ? 23.048 12.331 23.218 1.00 92.81 582 ILE A O 1
ATOM 4667 N N . THR A 1 583 ? 20.937 11.598 22.978 1.00 94.56 583 THR A N 1
ATOM 4668 C CA . THR A 1 583 ? 21.232 10.177 23.215 1.00 94.56 583 THR A CA 1
ATOM 4669 C C . THR A 1 583 ? 22.323 9.666 22.274 1.00 94.56 583 THR A C 1
ATOM 4671 O O . THR A 1 583 ? 23.320 9.108 22.737 1.00 94.56 583 THR A O 1
ATOM 4674 N N . GLY A 1 584 ? 22.179 9.899 20.965 1.00 94.44 584 GLY A N 1
ATOM 4675 C CA . GLY A 1 584 ? 23.147 9.436 19.973 1.00 94.44 584 GLY A CA 1
ATOM 4676 C C . GLY A 1 584 ? 24.549 10.015 20.165 1.00 94.44 584 GLY A C 1
ATOM 4677 O O . GLY A 1 584 ? 25.522 9.271 20.100 1.00 94.44 584 GLY A O 1
ATOM 4678 N N . ILE A 1 585 ? 24.663 11.307 20.487 1.00 96.06 585 ILE A N 1
ATOM 4679 C CA . ILE A 1 585 ? 25.952 11.971 20.739 1.00 96.06 585 ILE A CA 1
ATOM 4680 C C . ILE A 1 585 ? 26.679 11.333 21.926 1.00 96.06 585 ILE A C 1
ATOM 4682 O O . ILE A 1 585 ? 27.847 10.976 21.792 1.00 96.06 585 ILE A O 1
ATOM 4686 N N . PHE A 1 586 ? 26.004 11.130 23.064 1.00 97.19 586 PHE A N 1
ATOM 4687 C CA . PHE A 1 586 ? 26.632 10.488 24.226 1.00 97.19 586 PHE A CA 1
ATOM 4688 C C . PHE A 1 586 ? 27.063 9.046 23.934 1.00 97.19 586 PHE A C 1
ATOM 4690 O O . PHE A 1 586 ? 28.129 8.629 24.381 1.00 97.19 586 PHE A O 1
ATOM 4697 N N . GLN A 1 587 ? 26.299 8.306 23.128 1.00 96.69 587 GLN A N 1
ATOM 4698 C CA . GLN A 1 587 ? 26.674 6.943 22.749 1.00 96.69 587 GLN A CA 1
ATOM 4699 C C . GLN A 1 587 ? 27.891 6.905 21.810 1.00 96.69 587 GLN A C 1
ATOM 4701 O O . GLN A 1 587 ? 28.758 6.043 21.950 1.00 96.69 587 GLN A O 1
ATOM 4706 N N . ILE A 1 588 ? 28.007 7.868 20.888 1.00 97.12 588 ILE A N 1
ATOM 4707 C CA . ILE A 1 588 ? 29.197 8.020 20.036 1.00 97.12 588 ILE A CA 1
ATOM 4708 C C . ILE A 1 588 ? 30.414 8.401 20.886 1.00 97.12 588 ILE A C 1
ATOM 4710 O O . ILE A 1 588 ? 31.481 7.816 20.709 1.00 97.12 588 ILE A O 1
ATOM 4714 N N . LEU A 1 589 ? 30.259 9.332 21.836 1.00 97.12 589 LEU A N 1
ATOM 4715 C CA . LEU A 1 589 ? 31.328 9.708 22.767 1.00 97.12 589 LEU A CA 1
ATOM 4716 C C . LEU A 1 589 ? 31.805 8.509 23.594 1.00 97.12 589 LEU A C 1
ATOM 4718 O O . LEU A 1 589 ? 33.011 8.331 23.745 1.00 97.12 589 LEU A O 1
ATOM 4722 N N . ALA A 1 590 ? 30.891 7.645 24.050 1.00 97.00 590 ALA A N 1
ATOM 4723 C CA . ALA A 1 590 ? 31.253 6.393 24.709 1.00 97.00 590 ALA A CA 1
ATOM 4724 C C . ALA A 1 590 ? 32.140 5.517 23.808 1.00 97.00 590 ALA A C 1
ATOM 4726 O O . ALA A 1 590 ? 33.208 5.088 24.238 1.00 97.00 590 ALA A O 1
ATOM 4727 N N . GLY A 1 591 ? 31.753 5.316 22.543 1.00 96.44 591 GLY A N 1
ATOM 4728 C CA . GLY A 1 591 ? 32.552 4.558 21.574 1.00 96.44 591 GLY A CA 1
ATOM 4729 C C . GLY A 1 591 ? 33.943 5.158 21.330 1.00 96.44 591 GLY A C 1
ATOM 4730 O O . GLY A 1 591 ? 34.937 4.433 21.332 1.00 96.44 591 GLY A O 1
ATOM 4731 N N . LEU A 1 592 ? 34.042 6.484 21.189 1.00 96.38 592 LEU A N 1
ATOM 4732 C CA . LEU A 1 592 ? 35.325 7.180 21.022 1.00 96.38 592 LEU A CA 1
ATOM 4733 C C . LEU A 1 592 ? 36.235 7.036 22.249 1.00 96.38 592 LEU A C 1
ATOM 4735 O O . LEU A 1 592 ? 37.450 6.879 22.096 1.00 96.38 592 LEU A O 1
ATOM 4739 N N . CYS A 1 593 ? 35.664 7.048 23.457 1.00 96.94 593 CYS A N 1
ATOM 4740 C CA . CYS A 1 593 ? 36.415 6.798 24.682 1.00 96.94 593 CYS A CA 1
ATOM 4741 C C . CYS A 1 593 ? 37.024 5.388 24.708 1.00 96.94 593 CYS A C 1
ATOM 4743 O O . CYS A 1 593 ? 38.209 5.249 25.005 1.00 96.94 593 CYS A O 1
ATOM 4745 N N . VAL A 1 594 ? 36.258 4.362 24.319 1.00 96.62 594 VAL A N 1
ATOM 4746 C CA . VAL A 1 594 ? 36.738 2.967 24.245 1.00 96.62 594 VAL A CA 1
ATOM 4747 C C . VAL A 1 594 ? 37.842 2.814 23.217 1.00 96.62 594 VAL A C 1
ATOM 4749 O O . VAL A 1 594 ? 38.884 2.247 23.527 1.00 96.62 594 VAL A O 1
ATOM 4752 N N . MET A 1 595 ? 37.639 3.349 22.009 1.00 96.62 595 MET A N 1
ATOM 4753 C CA . MET A 1 595 ? 38.643 3.316 20.945 1.00 96.62 595 MET A CA 1
ATOM 4754 C C . MET A 1 595 ? 39.959 3.929 21.424 1.00 96.62 595 MET A C 1
ATOM 4756 O O . MET A 1 595 ? 41.025 3.360 21.213 1.00 96.62 595 MET A O 1
ATOM 4760 N N . SER A 1 596 ? 39.879 5.074 22.103 1.00 95.75 596 SER A N 1
ATOM 4761 C CA . SER A 1 596 ? 41.061 5.777 22.600 1.00 95.75 596 SER A CA 1
ATOM 4762 C C . SER A 1 596 ? 41.754 4.995 23.722 1.00 95.75 596 SER A C 1
ATOM 4764 O O . SER A 1 596 ? 42.970 4.836 23.683 1.00 95.75 596 SER A O 1
ATOM 4766 N N . GLY A 1 597 ? 41.002 4.461 24.693 1.00 94.06 597 GLY A N 1
ATOM 4767 C CA . GLY A 1 597 ? 41.552 3.638 25.776 1.00 94.06 597 GLY A CA 1
ATOM 4768 C C . GLY A 1 597 ? 42.202 2.351 25.263 1.00 94.06 597 GLY A C 1
ATOM 4769 O O . GLY A 1 597 ? 43.341 2.050 25.615 1.00 94.06 597 GLY A O 1
ATOM 4770 N N . ALA A 1 598 ? 41.519 1.631 24.371 1.00 93.56 598 ALA A N 1
ATOM 4771 C CA . ALA A 1 598 ? 42.034 0.407 23.770 1.00 93.56 598 ALA A CA 1
ATOM 4772 C C . ALA A 1 598 ? 43.279 0.675 22.911 1.00 93.56 598 ALA A C 1
ATOM 4774 O O . ALA A 1 598 ? 44.258 -0.047 23.054 1.00 93.56 598 ALA A O 1
ATOM 4775 N N . ALA A 1 599 ? 43.294 1.739 22.099 1.00 94.69 599 ALA A N 1
ATOM 4776 C CA . ALA A 1 599 ? 44.448 2.098 21.271 1.00 94.69 599 ALA A CA 1
ATOM 4777 C C . ALA A 1 599 ? 45.679 2.511 22.096 1.00 94.69 599 ALA A C 1
ATOM 4779 O O . ALA A 1 599 ? 46.792 2.083 21.789 1.00 94.69 599 ALA A O 1
ATOM 4780 N N . ILE A 1 600 ? 45.496 3.305 23.161 1.00 92.69 600 ILE A N 1
ATOM 4781 C CA . ILE A 1 600 ? 46.590 3.653 24.086 1.00 92.69 600 ILE A CA 1
ATOM 4782 C C . ILE A 1 600 ? 47.173 2.374 24.696 1.00 92.69 600 ILE A C 1
ATOM 4784 O O . ILE A 1 600 ? 48.394 2.220 24.740 1.00 92.69 600 ILE A O 1
ATOM 4788 N N . PHE A 1 601 ? 46.310 1.440 25.108 1.00 90.62 601 PHE A N 1
ATOM 4789 C CA . PHE A 1 601 ? 46.741 0.148 25.628 1.00 90.62 601 PHE A CA 1
ATOM 4790 C C . PHE A 1 601 ? 47.524 -0.657 24.583 1.00 90.62 601 PHE A C 1
ATOM 4792 O O . PHE A 1 601 ? 48.620 -1.123 24.880 1.00 90.62 601 PHE A O 1
ATOM 4799 N N . THR A 1 602 ? 47.032 -0.756 23.343 1.00 90.44 602 THR A N 1
ATOM 4800 C CA . THR A 1 602 ? 47.723 -1.460 22.248 1.00 90.44 602 THR A CA 1
ATOM 4801 C C . THR A 1 602 ? 49.147 -0.950 22.047 1.00 90.44 602 THR A C 1
ATOM 4803 O O . THR A 1 602 ? 50.058 -1.745 21.849 1.00 90.44 602 THR A O 1
ATOM 4806 N N . VAL A 1 603 ? 49.358 0.366 22.108 1.00 89.19 603 VAL A N 1
ATOM 4807 C CA . VAL A 1 603 ? 50.670 0.972 21.837 1.00 89.19 603 VAL A CA 1
ATOM 4808 C C . VAL A 1 603 ? 51.618 0.864 23.031 1.00 89.19 603 VAL A C 1
ATOM 4810 O O . VAL A 1 603 ? 52.819 0.722 22.835 1.00 89.19 603 VAL A O 1
ATOM 4813 N N . ARG A 1 604 ? 51.101 0.949 24.262 1.00 86.81 604 ARG A N 1
ATOM 4814 C CA . ARG A 1 604 ? 51.921 1.111 25.477 1.00 86.81 604 ARG A CA 1
ATOM 4815 C C . ARG A 1 604 ? 52.022 -0.151 26.334 1.00 86.81 604 ARG A C 1
ATOM 4817 O O . ARG A 1 604 ? 52.742 -0.149 27.326 1.00 86.81 604 ARG A O 1
ATOM 4824 N N . HIS A 1 605 ? 51.339 -1.242 25.973 1.00 81.62 605 HIS A N 1
ATOM 4825 C CA . HIS A 1 605 ? 51.361 -2.479 26.767 1.00 81.62 605 HIS A CA 1
ATOM 4826 C C . HIS A 1 605 ? 52.778 -3.042 26.986 1.00 81.62 605 HIS A C 1
ATOM 4828 O O . HIS A 1 605 ? 53.053 -3.578 28.059 1.00 81.62 605 HIS A O 1
ATOM 4834 N N . THR A 1 606 ? 53.694 -2.842 26.034 1.00 79.50 606 THR A N 1
ATOM 4835 C CA . THR A 1 606 ? 55.105 -3.253 26.133 1.00 79.50 606 THR A CA 1
ATOM 4836 C C . THR A 1 606 ? 55.892 -2.488 27.202 1.00 79.50 606 THR A C 1
ATOM 4838 O O . THR A 1 606 ? 56.899 -2.986 27.700 1.00 79.50 606 THR A O 1
ATOM 4841 N N . ASP A 1 607 ? 55.439 -1.286 27.585 1.00 75.81 607 ASP A N 1
ATOM 4842 C CA . ASP A 1 607 ? 56.035 -0.505 28.680 1.00 75.81 607 ASP A CA 1
ATOM 4843 C C . ASP A 1 607 ? 55.646 -1.054 30.055 1.00 75.81 607 ASP A C 1
ATOM 4845 O O . ASP A 1 607 ? 56.282 -0.745 31.062 1.00 75.81 607 ASP A O 1
ATOM 4849 N N . TRP A 1 608 ? 54.565 -1.836 30.110 1.00 70.56 608 TRP A N 1
ATOM 4850 C CA . TRP A 1 608 ? 54.112 -2.482 31.333 1.00 70.56 608 TRP A CA 1
ATOM 4851 C C . TRP A 1 608 ? 54.842 -3.795 31.581 1.00 70.56 608 TRP A C 1
ATOM 4853 O O . TRP A 1 608 ? 55.255 -4.074 32.705 1.00 70.56 608 TRP A O 1
ATOM 4863 N N . GLN A 1 609 ? 54.989 -4.590 30.523 1.00 69.56 609 GLN A N 1
ATOM 4864 C CA . GLN A 1 609 ? 55.669 -5.870 30.544 1.00 69.56 609 GLN A CA 1
ATOM 4865 C C . GLN A 1 609 ? 56.419 -6.039 29.214 1.00 69.56 609 GLN A C 1
ATOM 4867 O O . GLN A 1 609 ? 55.786 -5.921 28.165 1.00 69.56 609 GLN A O 1
ATOM 4872 N N . PRO A 1 610 ? 57.734 -6.328 29.225 1.00 67.12 610 PRO A N 1
ATOM 4873 C CA . PRO A 1 610 ? 58.493 -6.529 27.994 1.00 67.12 610 PRO A CA 1
ATOM 4874 C C . PRO A 1 610 ? 57.916 -7.686 27.174 1.00 67.12 610 PRO A C 1
ATOM 4876 O O . PRO A 1 610 ? 57.524 -8.704 27.752 1.00 67.12 610 PRO A O 1
ATOM 4879 N N . ASP A 1 611 ? 57.918 -7.558 25.846 1.00 63.94 611 ASP A N 1
ATOM 4880 C CA . ASP A 1 611 ? 57.529 -8.643 24.942 1.00 63.94 611 ASP A CA 1
ATOM 4881 C C . ASP A 1 611 ? 58.434 -9.866 25.150 1.00 63.94 611 ASP A C 1
ATOM 4883 O O . ASP A 1 611 ? 59.590 -9.914 24.728 1.00 63.94 611 ASP A O 1
ATOM 4887 N N . THR A 1 612 ? 57.891 -10.872 25.828 1.00 65.62 612 THR A N 1
ATOM 4888 C CA . THR A 1 612 ? 58.418 -12.240 25.857 1.00 65.62 612 THR A CA 1
ATOM 4889 C C . THR A 1 612 ? 57.607 -13.104 24.892 1.00 65.62 612 THR A C 1
ATOM 4891 O O . THR A 1 612 ? 56.482 -12.746 24.556 1.00 65.62 612 THR A O 1
ATOM 4894 N N . SER A 1 613 ? 58.133 -14.254 24.460 1.00 61.84 613 SER A N 1
ATOM 4895 C CA . SER A 1 613 ? 57.484 -15.144 23.473 1.00 61.84 613 SER A CA 1
ATOM 4896 C C . SER A 1 613 ? 56.063 -15.618 23.829 1.00 61.84 613 SER A C 1
ATOM 4898 O O . SER A 1 613 ? 55.375 -16.136 22.957 1.00 61.84 613 SER A O 1
ATOM 4900 N N . ASP A 1 614 ? 55.619 -15.408 25.071 1.00 71.81 614 ASP A N 1
ATOM 4901 C CA . ASP A 1 614 ? 54.361 -15.906 25.638 1.00 71.81 614 ASP A CA 1
ATOM 4902 C C . ASP A 1 614 ? 53.399 -14.776 26.093 1.00 71.81 614 ASP A C 1
ATOM 4904 O O . ASP A 1 614 ? 52.562 -14.981 26.980 1.00 71.81 614 ASP A O 1
ATOM 4908 N N . THR A 1 615 ? 53.514 -13.567 25.522 1.00 79.62 615 THR A N 1
ATOM 4909 C CA . THR A 1 615 ? 52.588 -12.439 25.763 1.00 79.62 615 THR A CA 1
ATOM 4910 C C . THR A 1 615 ? 51.432 -12.449 24.753 1.00 79.62 615 THR A C 1
ATOM 4912 O O . THR A 1 615 ? 51.649 -12.483 23.544 1.00 79.62 615 THR A O 1
ATOM 4915 N N . SER A 1 616 ? 50.183 -12.386 25.227 1.00 85.75 616 SER A N 1
ATOM 4916 C CA . SER A 1 616 ? 48.985 -12.318 24.374 1.00 85.75 616 SER A CA 1
ATOM 4917 C C . SER A 1 616 ? 47.904 -11.401 24.954 1.00 85.75 616 SER A C 1
ATOM 4919 O O . SER A 1 616 ? 47.805 -11.225 26.169 1.00 85.75 616 SER A O 1
ATOM 4921 N N . PHE A 1 617 ? 47.072 -10.805 24.093 1.00 89.06 617 PHE A N 1
ATOM 4922 C CA . PHE A 1 617 ? 45.916 -10.022 24.538 1.00 89.06 617 PHE A CA 1
ATOM 4923 C C . PHE A 1 617 ? 44.834 -10.935 25.120 1.00 89.06 617 PHE A C 1
ATOM 4925 O O . PHE A 1 617 ? 44.464 -11.943 24.518 1.00 89.06 617 PHE A O 1
ATOM 4932 N N . GLY A 1 618 ? 44.303 -10.561 26.281 1.00 88.50 618 GLY A N 1
ATOM 4933 C CA . GLY A 1 618 ? 43.206 -11.282 26.913 1.00 88.50 618 GLY A CA 1
ATOM 4934 C C . GLY A 1 618 ? 41.841 -10.894 26.338 1.00 88.50 618 GLY A C 1
ATOM 4935 O O . GLY A 1 618 ? 41.689 -9.913 25.603 1.00 88.50 618 GLY A O 1
ATOM 4936 N N . PHE A 1 619 ? 40.810 -11.674 26.666 1.00 90.06 619 PHE A N 1
ATOM 4937 C CA . PHE A 1 619 ? 39.495 -11.488 26.053 1.00 90.06 619 PHE A CA 1
ATOM 4938 C C . PHE A 1 619 ? 38.841 -10.151 26.433 1.00 90.06 619 PHE A C 1
ATOM 4940 O O . PHE A 1 619 ? 38.091 -9.611 25.626 1.00 90.06 619 PHE A O 1
ATOM 4947 N N . ALA A 1 620 ? 39.133 -9.579 27.609 1.00 91.06 620 ALA A N 1
ATOM 4948 C CA . ALA A 1 620 ? 38.548 -8.305 28.038 1.00 91.06 620 ALA A CA 1
ATOM 4949 C C . ALA A 1 620 ? 38.963 -7.142 27.116 1.00 91.06 620 ALA A C 1
ATOM 4951 O O . ALA A 1 620 ? 38.142 -6.275 26.806 1.00 91.06 620 ALA A O 1
ATOM 4952 N N . TYR A 1 621 ? 40.191 -7.179 26.590 1.00 92.62 621 TYR A N 1
ATOM 4953 C CA . TYR A 1 621 ? 40.673 -6.249 25.566 1.00 92.62 621 TYR A CA 1
ATOM 4954 C C . TYR A 1 621 ? 39.968 -6.462 24.216 1.00 92.62 621 TYR A C 1
ATOM 4956 O O . TYR A 1 621 ? 39.571 -5.502 23.555 1.00 92.62 621 TYR A O 1
ATOM 4964 N N . ILE A 1 622 ? 39.739 -7.719 23.818 1.00 93.12 622 ILE A N 1
ATOM 4965 C CA . ILE A 1 622 ? 38.984 -8.038 22.593 1.00 93.12 622 ILE A CA 1
ATOM 4966 C C . ILE A 1 622 ? 37.549 -7.505 22.704 1.00 93.12 622 ILE A C 1
ATOM 4968 O O . ILE A 1 622 ? 37.042 -6.897 21.762 1.00 93.12 622 ILE A O 1
ATOM 4972 N N . LEU A 1 623 ? 36.906 -7.658 23.866 1.00 93.50 623 LEU A N 1
ATOM 4973 C CA . LEU A 1 623 ? 35.565 -7.124 24.104 1.00 93.50 623 LEU A CA 1
ATOM 4974 C C . LEU A 1 623 ? 35.518 -5.590 24.024 1.00 93.50 623 LEU A C 1
ATOM 4976 O O . LEU A 1 623 ? 34.504 -5.069 23.565 1.00 93.50 623 LEU A O 1
ATOM 4980 N N . ALA A 1 624 ? 36.590 -4.866 24.376 1.00 94.00 624 ALA A N 1
ATOM 4981 C CA . ALA A 1 624 ? 36.673 -3.414 24.166 1.00 94.00 624 ALA A CA 1
ATOM 4982 C C . ALA A 1 624 ? 36.590 -3.062 22.670 1.00 94.00 624 ALA A C 1
ATOM 4984 O O . ALA A 1 624 ? 35.790 -2.220 22.254 1.00 94.00 624 ALA A O 1
ATOM 4985 N N . TRP A 1 625 ? 37.363 -3.762 21.837 1.00 95.44 625 TRP A N 1
ATOM 4986 C CA . TRP A 1 625 ? 37.354 -3.567 20.385 1.00 95.44 625 TRP A CA 1
ATOM 4987 C C . TRP A 1 625 ? 36.055 -4.011 19.714 1.00 95.44 625 TRP A C 1
ATOM 4989 O O . TRP A 1 625 ? 35.696 -3.453 18.681 1.00 95.44 625 TRP A O 1
ATOM 4999 N N . VAL A 1 626 ? 35.322 -4.958 20.304 1.00 95.62 626 VAL A N 1
ATOM 5000 C CA . VAL A 1 626 ? 33.961 -5.313 19.871 1.00 95.62 626 VAL A CA 1
ATOM 5001 C C . VAL A 1 626 ? 32.943 -4.259 20.323 1.00 95.62 626 VAL A C 1
ATOM 5003 O O . VAL A 1 626 ? 32.039 -3.910 19.565 1.00 95.62 626 VAL A O 1
ATOM 5006 N N . ALA A 1 627 ? 33.092 -3.705 21.529 1.00 95.50 627 ALA A N 1
ATOM 5007 C CA . ALA A 1 627 ? 32.191 -2.688 22.063 1.00 95.50 627 ALA A CA 1
ATOM 5008 C C . ALA A 1 627 ? 32.265 -1.364 21.285 1.00 95.50 627 ALA A C 1
ATOM 5010 O O . ALA A 1 627 ? 31.232 -0.728 21.086 1.00 95.50 627 ALA A O 1
ATOM 5011 N N . PHE A 1 628 ? 33.447 -0.965 20.802 1.00 95.50 628 PHE A N 1
ATOM 5012 C CA . PHE A 1 628 ? 33.648 0.269 20.029 1.00 95.50 628 PHE A CA 1
ATOM 5013 C C . PHE A 1 628 ? 32.709 0.412 18.810 1.00 95.50 628 PHE A C 1
ATOM 5015 O O . PHE A 1 628 ? 31.903 1.349 18.793 1.00 95.50 628 PHE A O 1
ATOM 5022 N N . PRO A 1 629 ? 32.759 -0.468 17.789 1.00 95.50 629 PRO A N 1
ATOM 5023 C CA . PRO A 1 629 ? 31.928 -0.314 16.601 1.00 95.50 629 PRO A CA 1
ATOM 5024 C C . PRO A 1 629 ? 30.442 -0.455 16.940 1.00 95.50 629 PRO A C 1
ATOM 5026 O O . PRO A 1 629 ? 29.624 0.267 16.375 1.00 95.50 629 PRO A O 1
ATOM 5029 N N . LEU A 1 630 ? 30.081 -1.311 17.903 1.00 95.62 630 LEU A N 1
ATOM 5030 C CA . LEU A 1 630 ? 28.696 -1.458 18.353 1.00 95.62 630 LEU A CA 1
ATOM 5031 C C . LEU A 1 630 ? 28.169 -0.181 19.026 1.00 95.62 630 LEU A C 1
ATOM 5033 O O . LEU A 1 630 ? 27.033 0.217 18.764 1.00 95.62 630 LEU A O 1
ATOM 5037 N N . ALA A 1 631 ? 28.992 0.501 19.830 1.00 95.50 631 ALA A N 1
ATOM 5038 C CA . ALA A 1 631 ? 28.650 1.783 20.440 1.00 95.50 631 ALA A CA 1
ATOM 5039 C C . ALA A 1 631 ? 28.451 2.878 19.380 1.00 95.50 631 ALA A C 1
ATOM 5041 O O . ALA A 1 631 ? 27.448 3.589 19.408 1.00 95.50 631 ALA A O 1
ATOM 5042 N N . VAL A 1 632 ? 29.350 2.977 18.394 1.00 95.56 632 VAL A N 1
ATOM 5043 C CA . VAL A 1 632 ? 29.231 3.968 17.310 1.00 95.56 632 VAL A CA 1
ATOM 5044 C C . VAL A 1 632 ? 28.000 3.703 16.444 1.00 95.56 632 VAL A C 1
ATOM 5046 O O . VAL A 1 632 ? 27.228 4.626 16.188 1.00 95.56 632 VAL A O 1
ATOM 5049 N N . ILE A 1 633 ? 27.770 2.450 16.036 1.00 94.75 633 ILE A N 1
ATOM 5050 C CA . ILE A 1 633 ? 26.587 2.056 15.257 1.00 94.75 633 ILE A CA 1
ATOM 5051 C C . ILE A 1 633 ? 25.310 2.376 16.038 1.00 94.75 633 ILE A C 1
ATOM 5053 O O . ILE A 1 633 ? 24.400 3.003 15.495 1.00 94.75 633 ILE A O 1
ATOM 5057 N N . SER A 1 634 ? 25.257 2.012 17.322 1.00 94.38 634 SER A N 1
ATOM 5058 C CA . SER A 1 634 ? 24.136 2.344 18.204 1.00 94.38 634 SER A CA 1
ATOM 5059 C C . SER A 1 634 ? 23.892 3.857 18.263 1.00 94.38 634 SER A C 1
ATOM 5061 O O . SER A 1 634 ? 22.755 4.303 18.111 1.00 94.38 634 SER A O 1
ATOM 5063 N N . GLY A 1 635 ? 24.948 4.661 18.395 1.00 94.06 635 GLY A N 1
ATOM 5064 C CA . GLY A 1 635 ? 24.850 6.117 18.413 1.00 94.06 635 GLY A CA 1
ATOM 5065 C C . GLY A 1 635 ? 24.346 6.728 17.102 1.00 94.06 635 GLY A C 1
ATOM 5066 O O . GLY A 1 635 ? 23.466 7.590 17.125 1.00 94.06 635 GLY A O 1
ATOM 5067 N N . VAL A 1 636 ? 24.827 6.248 15.952 1.00 94.00 636 VAL A N 1
ATOM 5068 C CA . VAL A 1 636 ? 24.341 6.680 14.628 1.00 94.00 636 VAL A CA 1
ATOM 5069 C C . VAL A 1 636 ? 22.866 6.325 14.442 1.00 94.00 636 VAL A C 1
ATOM 5071 O O . VAL A 1 636 ? 22.090 7.154 13.963 1.00 94.00 636 VAL A O 1
ATOM 5074 N N . ILE A 1 637 ? 22.455 5.129 14.875 1.00 92.38 637 ILE A N 1
ATOM 5075 C CA . ILE A 1 637 ? 21.052 4.707 14.849 1.00 92.38 637 ILE A CA 1
ATOM 5076 C C . ILE A 1 637 ? 20.182 5.698 15.640 1.00 92.38 637 ILE A C 1
ATOM 5078 O O . ILE A 1 637 ? 19.182 6.172 15.100 1.00 92.38 637 ILE A O 1
ATOM 5082 N N . TYR A 1 638 ? 20.580 6.104 16.853 1.00 92.44 638 TYR A N 1
ATOM 5083 C CA . TYR A 1 638 ? 19.863 7.132 17.629 1.00 92.44 638 TYR A CA 1
ATOM 5084 C C . TYR A 1 638 ? 19.752 8.482 16.914 1.00 92.44 638 TYR A C 1
ATOM 5086 O O . TYR A 1 638 ? 18.694 9.109 16.945 1.00 92.44 638 TYR A O 1
ATOM 5094 N N . VAL A 1 639 ? 20.803 8.925 16.224 1.00 91.56 639 VAL A N 1
ATOM 5095 C CA . VAL A 1 639 ? 20.784 10.196 15.479 1.00 91.56 639 VAL A CA 1
ATOM 5096 C C . VAL A 1 639 ? 19.794 10.162 14.306 1.00 91.56 639 VAL A C 1
ATOM 5098 O O . VAL A 1 639 ? 19.118 11.158 14.034 1.00 91.56 639 VAL A O 1
ATOM 5101 N N . ILE A 1 640 ? 19.695 9.024 13.612 1.00 87.62 640 ILE A N 1
ATOM 5102 C CA . ILE A 1 640 ? 18.808 8.845 12.451 1.00 87.62 640 ILE A CA 1
ATOM 5103 C C . ILE A 1 640 ? 17.356 8.606 12.891 1.00 87.62 640 ILE A C 1
ATOM 5105 O O . ILE A 1 640 ? 16.417 8.998 12.189 1.00 87.62 640 ILE A O 1
ATOM 5109 N N . LEU A 1 641 ? 17.159 7.995 14.062 1.00 86.25 641 LEU A N 1
ATOM 5110 C CA . LEU A 1 641 ? 15.841 7.711 14.610 1.00 86.25 641 LEU A CA 1
ATOM 5111 C C . LEU A 1 641 ? 15.020 8.981 14.806 1.00 86.25 641 LEU A C 1
ATOM 5113 O O . LEU A 1 641 ? 15.418 9.944 15.465 1.00 86.25 641 LEU A O 1
ATOM 5117 N N . ARG A 1 642 ? 13.806 8.936 14.261 1.00 83.00 642 ARG A N 1
ATOM 5118 C CA . ARG A 1 642 ? 12.789 9.966 14.421 1.00 83.00 642 ARG A CA 1
ATOM 5119 C C . ARG A 1 642 ? 11.614 9.371 15.175 1.00 83.00 642 ARG A C 1
ATOM 5121 O O . ARG A 1 642 ? 11.116 8.319 14.780 1.00 83.00 642 ARG A O 1
ATOM 5128 N N . LYS A 1 643 ? 11.139 10.064 16.210 1.00 76.75 643 LYS A N 1
ATOM 5129 C CA . LYS A 1 643 ? 9.910 9.688 16.911 1.00 76.75 643 LYS A CA 1
ATOM 5130 C C . LYS A 1 643 ? 8.737 9.794 15.934 1.00 76.75 643 LYS A C 1
ATOM 5132 O O . LYS A 1 643 ? 8.332 10.901 15.565 1.00 76.75 643 LYS A O 1
ATOM 5137 N N . ARG A 1 644 ? 8.259 8.643 15.456 1.00 65.12 644 ARG A N 1
ATOM 5138 C CA . ARG A 1 644 ? 6.982 8.513 14.754 1.00 65.12 644 ARG A CA 1
ATOM 5139 C C . ARG A 1 644 ? 5.942 8.101 15.786 1.00 65.12 644 ARG A C 1
ATOM 5141 O O . ARG A 1 644 ? 6.226 7.220 16.580 1.00 65.12 644 ARG A O 1
ATOM 5148 N N . GLU A 1 645 ? 4.800 8.774 15.712 1.00 52.25 645 GLU A N 1
ATOM 5149 C CA . GLU A 1 645 ? 3.642 8.700 16.619 1.00 52.25 645 GLU A CA 1
ATOM 5150 C C . GLU A 1 645 ? 3.778 9.413 17.970 1.00 52.25 645 GLU A C 1
ATOM 5152 O O . GLU A 1 645 ? 4.746 9.211 18.737 1.00 52.25 645 GLU A O 1
#

Solvent-accessible surface area (backbone atoms only — not comparable to full-atom values): 36717 Å² total; per-residue (Å²): 133,84,88,87,84,87,86,89,85,86,89,81,90,88,90,88,83,86,86,91,88,83,89,81,90,78,84,89,77,84,85,87,80,83,80,90,75,87,85,88,85,88,83,90,84,87,83,87,82,89,87,89,80,90,79,91,81,90,82,86,86,75,87,80,86,78,81,93,79,80,90,79,91,81,89,82,80,87,78,81,82,83,90,84,79,96,82,74,88,89,79,89,65,77,46,73,66,50,51,51,50,50,51,53,47,52,51,52,51,50,52,49,51,50,51,52,53,50,49,51,50,53,52,48,54,49,49,51,52,56,50,51,52,50,51,53,50,53,50,53,55,49,40,50,54,33,47,53,49,34,51,54,40,50,50,54,44,51,54,43,51,52,53,45,54,52,48,52,52,49,50,52,53,48,51,52,50,46,52,52,50,52,52,54,50,59,60,51,51,60,61,43,52,49,39,51,49,36,52,62,49,51,70,70,36,49,76,88,68,56,59,94,44,69,38,58,54,34,33,54,49,37,45,52,50,46,51,53,40,46,51,55,50,50,57,50,47,54,50,48,54,51,46,53,52,51,45,52,52,42,45,50,54,47,54,50,52,39,51,53,43,52,54,50,36,54,52,37,49,52,60,44,70,60,52,101,84,44,88,90,73,78,92,72,86,73,73,88,61,83,64,90,87,61,86,50,77,71,57,56,54,48,51,54,49,54,52,51,53,51,38,52,51,44,47,54,52,48,54,52,50,47,53,54,50,54,52,47,54,54,52,43,50,51,53,49,51,53,38,52,50,52,27,52,53,37,45,54,51,52,47,50,54,42,51,53,51,36,54,50,43,54,53,52,42,54,52,48,54,52,50,45,54,53,45,52,52,48,46,53,50,46,55,47,54,50,57,66,48,47,62,60,44,50,51,35,49,53,56,49,53,62,55,69,68,40,66,76,85,69,54,56,90,43,70,70,54,53,51,36,54,48,52,38,50,56,50,48,54,51,43,53,52,49,54,51,51,43,50,57,47,52,55,50,44,53,52,46,54,52,50,45,54,52,43,53,50,53,42,51,41,38,51,49,43,45,44,39,49,52,62,52,32,46,41,57,71,44,44,74,62,47,50,59,52,50,52,51,53,49,52,52,51,51,52,50,50,50,29,51,49,31,46,50,46,27,67,67,43,65,25,38,32,33,44,82,87,24,30,34,23,91,66,34,35,37,41,73,53,85,97,66,86,49,79,49,70,43,75,45,78,92,44,71,67,56,54,48,29,51,50,24,44,53,49,16,49,52,27,40,52,50,15,54,53,44,42,58,51,44,70,76,70,53,57,77,67,38,58,39,47,69,27,9,51,31,19,31,51,14,16,53,25,31,50,50,19,52,51,54,45,72,74,46,48,55,81,78,48,72,89,51,102,56,61,46,80,22,68,23,45,53,33,38,65,55,24,20,61,50,23,35,51,52,9,54,50,30,46,70,40,57,44,76,120

InterPro domains:
  IPR000435 Tektins [PR00511] (384-400)
  IPR000435 Tektins [PR00511] (403-423)
  IPR000435 Tektins [PR00511] (426-442)
  IPR000435 Tektins [PR00511] (457-469)
  IPR000435 Tektins [PTHR19960] (85-477)
  IPR004031 PMP-22/EMP/MP20/Claudin [PF00822] (485-638)
  IPR004032 PMP-22/EMP/MP20 [PS01221] (502-526)
  IPR004032 PMP-22/EMP/MP20 [PS01222] (550-566)
  IPR048256 Tektin-like [PF03148] (99-477)

Foldseek 3Di:
DDDDDDDDDDDDDDDDDDDDDDDDDDDDDDDDDDDPDDDDDDDDDDDDDDDDDDDDDDDDDDDDPDDDDDDDDDDDDDDDDDDDDDDDDDPPDQDVVSVVVVVVVVVVVVVVVVVVVVVVVVVVVVVVVVVVVVVVVVVVVVLVVLVVVLVVLVVLLVVLVVLLVVLVVLLVVLVVLLVVLVVLLVVLVLQLVLLVQLLVLLCPFDDPSNDDAVLVVLSVVLNVLSVVLNVVSVVLSVVSVVLSVQSVVLSVVSVVLSVVSVVVSVVSVVVSPDDPPDPPDDDDPPPPDDDPPDDDPVRSVVVSVVSSVSNVVSSVVSVVSSVVSVVSSVVSVVSSVVSLVSSVVSLVVVLVVLVVVLVVLVVVLVVLVVVLVVLVVVLVVLVVVLVVLVVVLVVLVVVLVVLCPDDDPSNDPDPVNVVSVVSNVVSVVVNVVSVVVSVVSVVVSVVSVVVSVVSVVVSVSSVSSSCSSVVPNVVSSVCVVVVVVVVLVVVLVVLLVLLLVLLCCLLPPQAFKAFPNWTHHLFWTWDQDPDPRDIDIDGADPDVLSVLLNVLSVLLNVLSVVLVVLVVVCLPPPDAFDAQLSSLVSLLSSLVSLVVSLVSCVVCVCVRPPDDPGMDGTVSSVSSVVSNVSSNVSSVCRRPDTHHD

Radius of gyration: 61.53 Å; Cα contacts (8 Å, |Δi|>4): 483; chains: 1; bounding box: 155×96×209 Å

pLDDT: mean 83.1, std 21.41, range [25.73, 98.69]

Sequence (645 aa):
MELVGSTLTATYAHPRPTPTNFLPAISTMASSYKNRFPHYSLTHSLSLPWRPSTYYKVAAITPTLAPFSKSSQGLTQSKMLPFVSNRTALFTRYTPDDWYRSNLTNYKESETSRHSAERLRVDTSRMIQDKDQQTRKTQTDTTKNLGERVNDIAFWKSELNHEIDEMIGETNALTDMKKRLERALAETEGPLQVAQECLLHREKRMGIDLVHDDVEKQLLTEVDVIKSCQERMKRHLDKAIAQLASDRAAQHELEKDLSDKQTAHRIDDKCHHLRNTSDGISYYRGVERVDATISVPESWAKFTDDNILRSQSERAASSKLRDDIENLLVVTANEMWNQFNRGNVAFTNRISETADAKNKIQTHLAKTLQEIFQTEMTIAAIRKAIRDKGPPLKVAHTRLDERTRRPNVELCRDSPQLRLVNEVHEIDDTIQSLQQRLRDAEDTLQMLVHTKSNLEHDLAVKANSLFIDQEKCMGMHLSKTSAKMLLLLLGIIVLHVAVLVLLFVSTIVSQWLIVNGRTADLWQNCSTLGVQSSFQCVTSSTNEWLQSVQAMMILSIIFSVLSLFLFFCQLFTLTKGGRFYITGIFQILAGLCVMSGAAIFTVRHTDWQPDTSDTSFGFAYILAWVAFPLAVISGVIYVILRKRE

Secondary structure (DSSP, 8-state):
-----------------------------------------------------------------------------PPPPP-------S-----HHHHHHHHHHHHHHHHHHHHHHHHHHHHHHHHHHHHHHHHHHHHHHHHHHHHHHHHHHHHHHHHHHHHHHHHHHHHHHHHHHHHHHHHHHHHTHHHHHHHHHHHHHHTT--GGG----HHHHHHHHHHHHHHHHHHHHHHHHHHHHHHHHHHHHHHHHHHHHHHHHHHHHHHHHHHHT--TT-TT----SSTT---TTSPPHHHHHHHHHHHHHHHHHHHHHHHHHHHHHHHHHHHHHHHHHHHHHHHHHHHHHHHHHHHHHHHHHHHHHHHHHHHHHHHHHHHHHHHHHHHHHHHHHHHHHHHHHHHHT--GGG----HHHHHHHHHHHHHHHHHHHHHHHHHHHHHHHHHHHHHHHHHHHHHHHHHHHHHIIIIIIIHHHHHHHHHHHHHHHHHHHHHHHHHHHHHHHHHHSS-SEEETTEEE-SSEEEEEETTTTEEEEEEPP--HHHHHHHHHHHHHHHHHHHHHHHHHHHHHHSPTT-B-HHHHHHHHHHHHHHHHHHHHHHHHHHHHS---TTEEE-HHHHHHHHHHHHHHHHHHHHHH-B---

Mean predicted aligned error: 18.48 Å

Nearest PDB structures (foldseek):
  8iyj-assembly1_U0  TM=9.686E-01  e=5.155E-24  Mus musculus
  8snb-assembly1_8G  TM=9.498E-01  e=4.059E-23  Strongylocentrotus purpuratus
  9cpc-assembly1_3E  TM=9.539E-01  e=1.129E-20  Sus scrofa
  8otz-assembly1_Ct  TM=9.680E-01  e=2.050E-17  Bos taurus
  7ung-assembly1_B1  TM=9.268E-01  e=1.224E-17  Homo sapiens